Protein AF-0000000067829230 (afdb_homodimer)

pLDDT: mean 95.45, std 6.22, range [45.03, 98.94]

InterPro domains:
  IPR004843 Calcineurin-like, phosphoesterase domain [PF00149] (5-201)
  IPR026575 Cyclic nucleotide phosphodiesterase GpdQ/CpdA-like [cd07402] (7-241)
  IPR029052 Metallo-dependent phosphatase-like [G3DSA:3.60.21.10] (1-266)
  IPR029052 Metallo-dependent phosphatase-like [SSF56300] (5-259)
  IPR050884 Cyclic nucleotide phosphodiesterase class-III [PTHR42988] (4-249)

Nearest PDB structures (foldseek):
  2dxl-assembly1_A  TM=8.902E-01  e=2.683E-22  Klebsiella aerogenes
  3d03-assembly1_A  TM=8.915E-01  e=5.272E-22  Klebsiella aerogenes
  3ib7-assembly1_A  TM=8.923E-01  e=3.574E-21  Mycobacterium tuberculosis
  3zk4-assembly1_B  TM=7.309E-01  e=1.841E-08  Lupinus luteus
  3tgh-assembly1_A  TM=6.877E-01  e=1.313E-08  Plasmodium falciparum 3D7

Secondary structure (DSSP, 8-state):
-PPPEEEEEEB---B--TT--BTTB-HHHHHHHHHHHHHHH-TT-S-EEEES--BSS--HHHHHHHHHHHTTSSS-EEEE--TT--HHHHHHH-TT----TTS-S-EEEEETTEEEEE---B-TT-SSB---HHHHHHHHHHHHH--S-EEEE-SS-SS--S-HHHHHHS--BTTHHHHHHHHGGGGGGEEEEEE-SS-S-EEEEETTEEEEEPPBSS-EE----S-SS-EEEES---EEEEEEE-SSEEEEEEEETT----EEE--/-PPPEEEEEEB---B--TT--BTTB-HHHHHHHHHHHHHHH-TT-S-EEEES--BSS--HHHHHHHHHHHTTSSS-EEEE--TT--HHHHHHHSTT----TTS-S-EEEEETTEEEEE---B-TT-SSB---HHHHHHHHHHHHH--S-EEEE-SS-SS--S-HHHHHHS--BTTHHHHHHHHGGGGGGEEEEEE-SS-S-EEEEETTEEEEEPPBSS-EE----S-SS-EEEES---EEEEEEE-SSEEEEEEEETT----EEE--

Structure (mmCIF, N/CA/C/O backbone):
data_AF-0000000067829230-model_v1
#
loop_
_entity.id
_entity.type
_entity.pdbx_description
1 polymer Phosphodiesterase
#
loop_
_atom_site.group_PDB
_atom_site.id
_atom_site.type_symbol
_atom_site.label_atom_id
_atom_site.label_alt_id
_atom_site.label_comp_id
_atom_site.label_asym_id
_atom_site.label_entity_id
_atom_site.label_seq_id
_atom_site.pdbx_PDB_ins_code
_atom_site.Cartn_x
_atom_site.Cartn_y
_atom_site.Cartn_z
_atom_site.occupancy
_atom_site.B_iso_or_equiv
_atom_site.auth_seq_id
_atom_site.auth_comp_id
_atom_site.auth_asym_id
_atom_site.auth_atom_id
_atom_site.pdbx_PDB_model_num
ATOM 1 N N . MET A 1 1 ? 0.315 -14.258 22.219 1 45.03 1 MET A N 1
ATOM 2 C CA . MET A 1 1 ? 0.15 -13.578 20.938 1 45.03 1 MET A CA 1
ATOM 3 C C . MET A 1 1 ? 0.493 -12.094 21.047 1 45.03 1 MET A C 1
ATOM 5 O O . MET A 1 1 ? 0.098 -11.438 22.016 1 45.03 1 MET A O 1
ATOM 9 N N . GLN A 1 2 ? 1.552 -11.602 20.5 1 63.59 2 GLN A N 1
ATOM 10 C CA . GLN A 1 2 ? 1.971 -10.234 20.766 1 63.59 2 GLN A CA 1
ATOM 11 C C . GLN A 1 2 ? 0.83 -9.25 20.516 1 63.59 2 GLN A C 1
ATOM 13 O O . GLN A 1 2 ? 0.054 -9.422 19.562 1 63.59 2 GLN A O 1
ATOM 18 N N . SER A 1 3 ? 0.556 -8.438 21.375 1 84.19 3 SER A N 1
ATOM 19 C CA . SER A 1 3 ? -0.542 -7.477 21.344 1 84.19 3 SER A CA 1
ATOM 20 C C . SER A 1 3 ? -0.445 -6.574 20.109 1 84.19 3 SER A C 1
ATOM 22 O O . SER A 1 3 ? 0.617 -6.02 19.828 1 84.19 3 SER A O 1
ATOM 24 N N . ILE A 1 4 ? -1.419 -6.621 19.219 1 91.44 4 ILE A N 1
ATOM 25 C CA . ILE A 1 4 ? -1.512 -5.773 18.031 1 91.44 4 ILE A CA 1
ATOM 26 C C . ILE A 1 4 ? -2.111 -4.422 18.422 1 91.44 4 ILE A C 1
ATOM 28 O O . ILE A 1 4 ? -3.117 -4.359 19.125 1 91.44 4 ILE A O 1
ATOM 32 N N . ILE A 1 5 ? -1.363 -3.361 18.141 1 96.94 5 ILE A N 1
ATOM 33 C CA . ILE A 1 5 ? -1.871 -2.01 18.344 1 96.94 5 ILE A CA 1
ATOM 34 C C . ILE A 1 5 ? -2.352 -1.432 17.016 1 96.94 5 ILE A C 1
ATOM 36 O O . ILE A 1 5 ? -1.688 -1.589 15.992 1 96.94 5 ILE A O 1
ATOM 40 N N . LYS A 1 6 ? -3.492 -0.804 17.109 1 97.5 6 LYS A N 1
ATOM 41 C CA . LYS A 1 6 ? -4.125 -0.235 15.922 1 97.5 6 LYS A CA 1
ATOM 42 C C . LYS A 1 6 ? -4.09 1.29 15.953 1 97.5 6 LYS A C 1
ATOM 44 O O . LYS A 1 6 ? -4.32 1.897 17 1 97.5 6 LYS A O 1
ATOM 49 N N . PHE A 1 7 ? -3.816 1.964 14.773 1 98.75 7 PHE A N 1
ATOM 50 C CA . PHE A 1 7 ? -4.086 3.391 14.648 1 98.75 7 PHE A CA 1
ATOM 51 C C . PHE A 1 7 ? -4.582 3.725 13.242 1 98.75 7 PHE A C 1
ATOM 53 O O . PHE A 1 7 ? -4.508 2.889 12.344 1 98.75 7 PHE A O 1
ATOM 60 N N . ILE A 1 8 ? -5.195 4.93 13.086 1 98.81 8 ILE A N 1
ATOM 61 C CA . ILE A 1 8 ? -5.805 5.371 11.836 1 98.81 8 ILE A CA 1
ATOM 62 C C . ILE A 1 8 ? -4.934 6.441 11.18 1 98.81 8 ILE A C 1
ATOM 64 O O . ILE A 1 8 ? -4.434 7.34 11.867 1 98.81 8 ILE A O 1
ATOM 68 N N . HIS A 1 9 ? -4.703 6.32 9.914 1 98.88 9 HIS A N 1
ATOM 69 C CA . HIS A 1 9 ? -3.963 7.312 9.141 1 98.88 9 HIS A CA 1
ATOM 70 C C . HIS A 1 9 ? -4.84 7.926 8.055 1 98.88 9 HIS A C 1
ATOM 72 O O . HIS A 1 9 ? -5.289 7.23 7.141 1 98.88 9 HIS A O 1
ATOM 78 N N . ILE A 1 10 ? -5.09 9.195 8.18 1 98.69 10 ILE A N 1
ATOM 79 C CA . ILE A 1 10 ? -5.84 10.008 7.234 1 98.69 10 ILE A CA 1
ATOM 80 C C . ILE A 1 10 ? -4.918 11.047 6.602 1 98.69 10 ILE A C 1
ATOM 82 O O . ILE A 1 10 ? -3.963 11.508 7.234 1 98.69 10 ILE A O 1
ATOM 86 N N . SER A 1 11 ? -5.199 11.359 5.363 1 98.62 11 SER A N 1
ATOM 87 C CA . SER A 1 11 ? -4.387 12.391 4.734 1 98.62 11 SER A CA 1
ATOM 88 C C . SER A 1 11 ? -5.207 13.211 3.738 1 98.62 11 SER A C 1
ATOM 90 O O . SER A 1 11 ? -6.215 12.727 3.213 1 98.62 11 SER A O 1
ATOM 92 N N . ASP A 1 12 ? -4.812 14.469 3.496 1 97.88 12 ASP A N 1
ATOM 93 C CA . ASP A 1 12 ? -5.27 15.328 2.406 1 97.88 12 ASP A CA 1
ATOM 94 C C . ASP A 1 12 ? -6.793 15.438 2.393 1 97.88 12 ASP A C 1
ATOM 96 O O . ASP A 1 12 ? -7.43 15.156 1.376 1 97.88 12 ASP A O 1
ATOM 100 N N . THR A 1 13 ? -7.301 15.898 3.525 1 98.44 13 THR A N 1
ATOM 101 C CA . THR A 1 13 ? -8.742 16.031 3.668 1 98.44 13 THR A CA 1
ATOM 102 C C . THR A 1 13 ? -9.258 17.234 2.877 1 98.44 13 THR A C 1
ATOM 104 O O . THR A 1 13 ? -10.438 17.281 2.518 1 98.44 13 THR A O 1
ATOM 107 N N . HIS A 1 14 ? -8.492 18.281 2.744 1 97.94 14 HIS A N 1
ATOM 108 C CA . HIS A 1 14 ? -8.805 19.469 1.956 1 97.94 14 HIS A CA 1
ATOM 109 C C . HIS A 1 14 ? -10.141 20.062 2.381 1 97.94 14 HIS A C 1
ATOM 111 O O . HIS A 1 14 ? -10.953 20.438 1.535 1 97.94 14 HIS A O 1
ATOM 117 N N . ILE A 1 15 ? -10.32 20.062 3.654 1 98.31 15 ILE A N 1
ATOM 118 C CA . ILE A 1 15 ? -11.523 20.719 4.18 1 98.31 15 ILE A CA 1
ATOM 119 C C . ILE A 1 15 ? -11.625 22.141 3.625 1 98.31 15 ILE A C 1
ATOM 121 O O . ILE A 1 15 ? -10.648 22.891 3.654 1 98.31 15 ILE A O 1
ATOM 125 N N . SER A 1 16 ? -12.773 22.453 3.113 1 96.94 16 SER A N 1
ATOM 126 C CA . SER A 1 16 ? -13.008 23.781 2.564 1 96.94 16 SER A CA 1
ATOM 127 C C . SER A 1 16 ? -13.938 24.594 3.459 1 96.94 16 SER A C 1
ATOM 129 O O . SER A 1 16 ? -14.57 24.047 4.367 1 96.94 16 SER A O 1
ATOM 131 N N . ALA A 1 17 ? -13.984 25.875 3.189 1 94.69 17 ALA A N 1
ATOM 132 C CA . ALA A 1 17 ? -14.922 26.734 3.912 1 94.69 17 ALA A CA 1
ATOM 133 C C . ALA A 1 17 ? -16.359 26.266 3.711 1 94.69 17 ALA A C 1
ATOM 135 O O . ALA A 1 17 ? -16.672 25.594 2.719 1 94.69 17 ALA A O 1
ATOM 136 N N . GLN A 1 18 ? -17.188 26.562 4.688 1 93.5 18 GLN A N 1
ATOM 137 C CA . GLN A 1 18 ? -18.578 26.156 4.602 1 93.5 18 GLN A CA 1
ATOM 138 C C . GLN A 1 18 ? -19.203 26.625 3.291 1 93.5 18 GLN A C 1
ATOM 140 O O . GLN A 1 18 ? -19.078 27.797 2.914 1 93.5 18 GLN A O 1
ATOM 145 N N . GLY A 1 19 ? -19.781 25.734 2.6 1 91.44 19 GLY A N 1
ATOM 146 C CA . GLY A 1 19 ? -20.484 26.062 1.368 1 91.44 19 GLY A CA 1
ATOM 147 C C . GLY A 1 19 ? -19.594 26 0.142 1 91.44 19 GLY A C 1
ATOM 148 O O . GLY A 1 19 ? -20.078 26.109 -0.987 1 91.44 19 GLY A O 1
ATOM 149 N N . CYS A 1 20 ? -18.312 25.859 0.303 1 94.5 20 CYS A N 1
ATOM 150 C CA . CYS A 1 20 ? -17.375 25.812 -0.818 1 94.5 20 CYS A CA 1
ATOM 151 C C . CYS A 1 20 ? -17.078 24.375 -1.229 1 94.5 20 CYS A C 1
ATOM 153 O O . CYS A 1 20 ? -16.75 23.547 -0.385 1 94.5 20 CYS A O 1
ATOM 155 N N . LEU A 1 21 ? -17.172 24.109 -2.496 1 96 21 LEU A N 1
ATOM 156 C CA . LEU A 1 21 ? -16.906 22.781 -3.043 1 96 21 LEU A CA 1
ATOM 157 C C . LEU A 1 21 ? -15.508 22.703 -3.623 1 96 21 LEU A C 1
ATOM 159 O O . LEU A 1 21 ? -14.93 23.734 -4.004 1 96 21 LEU A O 1
ATOM 163 N N . VAL A 1 22 ? -14.945 21.609 -3.6 1 95.25 22 VAL A N 1
ATOM 164 C CA . VAL A 1 22 ? -13.695 21.281 -4.277 1 95.25 22 VAL A CA 1
ATOM 165 C C . VAL A 1 22 ? -13.945 20.203 -5.336 1 95.25 22 VAL A C 1
ATOM 167 O O . VAL A 1 22 ? -14.367 19.094 -5.012 1 95.25 22 VAL A O 1
ATOM 170 N N . TYR A 1 23 ? -13.727 20.5 -6.559 1 94.5 23 TYR A N 1
ATOM 171 C CA . TYR A 1 23 ? -14.039 19.625 -7.688 1 94.5 23 TYR A CA 1
ATOM 172 C C . TYR A 1 23 ? -15.469 19.109 -7.59 1 94.5 23 TYR A C 1
ATOM 174 O O . TYR A 1 23 ? -15.711 17.906 -7.711 1 94.5 23 TYR A O 1
ATOM 182 N N . ASP A 1 24 ? -16.328 19.906 -7.227 1 93.44 24 ASP A N 1
ATOM 183 C CA . ASP A 1 24 ? -17.766 19.656 -7.176 1 93.44 24 ASP A CA 1
ATOM 184 C C . ASP A 1 24 ? -18.109 18.672 -6.051 1 93.44 24 ASP A C 1
ATOM 186 O O . ASP A 1 24 ? -19.125 17.969 -6.125 1 93.44 24 ASP A O 1
ATOM 190 N N . ASN A 1 25 ? -17.203 18.578 -5.098 1 94.25 25 ASN A N 1
ATOM 191 C CA . ASN A 1 25 ? -17.438 17.781 -3.9 1 94.25 25 ASN A CA 1
ATOM 192 C C . ASN A 1 25 ? -17.344 18.625 -2.633 1 94.25 25 ASN A C 1
ATOM 194 O O . ASN A 1 25 ? -16.766 19.719 -2.645 1 94.25 25 ASN A O 1
ATOM 198 N N . ASN A 1 26 ? -18.031 18.094 -1.656 1 96.81 26 ASN A N 1
ATOM 199 C CA . ASN A 1 26 ? -17.938 18.719 -0.34 1 96.81 26 ASN A CA 1
ATOM 200 C C . ASN A 1 26 ? -16.984 17.953 0.577 1 96.81 26 ASN A C 1
ATOM 202 O O . ASN A 1 26 ? -17.375 16.938 1.16 1 96.81 26 ASN A O 1
ATOM 206 N N . PRO A 1 27 ? -15.789 18.422 0.74 1 97.56 27 PRO A N 1
ATOM 207 C CA . PRO A 1 27 ? -14.812 17.672 1.53 1 97.56 27 PRO A CA 1
ATOM 208 C C . PRO A 1 27 ? -15.234 17.5 2.986 1 97.56 27 PRO A C 1
ATOM 210 O O . PRO A 1 27 ? -14.812 16.547 3.645 1 97.56 27 PRO A O 1
ATOM 213 N N . ARG A 1 28 ? -16.094 18.406 3.508 1 97.81 28 ARG A N 1
ATOM 214 C CA . ARG A 1 28 ? -16.578 18.297 4.875 1 97.81 28 ARG A CA 1
ATOM 215 C C . ARG A 1 28 ? -17.438 17.047 5.039 1 97.81 28 ARG A C 1
ATOM 217 O O . ARG A 1 28 ? -17.281 16.297 6.004 1 97.81 28 ARG A O 1
ATOM 224 N N . VAL A 1 29 ? -18.297 16.875 4.102 1 97.44 29 VAL A N 1
ATOM 225 C CA . VAL A 1 29 ? -19.188 15.719 4.129 1 97.44 29 VAL A CA 1
ATOM 226 C C . VAL A 1 29 ? -18.375 14.438 3.947 1 97.44 29 VAL A C 1
ATOM 228 O O . VAL A 1 29 ? -18.641 13.43 4.609 1 97.44 29 VAL A O 1
ATOM 231 N N . LYS A 1 30 ? -17.406 14.516 3.115 1 97.56 30 LYS A N 1
ATOM 232 C CA . LYS A 1 30 ? -16.562 13.352 2.852 1 97.56 30 LYS A CA 1
ATOM 233 C C . LYS A 1 30 ? -15.773 12.953 4.094 1 97.56 30 LYS A C 1
ATOM 235 O O . LYS A 1 30 ? -15.695 11.773 4.441 1 97.56 30 LYS A O 1
ATOM 240 N N . LEU A 1 31 ? -15.18 13.914 4.73 1 98.12 31 LEU A N 1
ATOM 241 C CA . LEU A 1 31 ? -14.461 13.633 5.969 1 98.12 31 LEU A CA 1
ATOM 242 C C . LEU A 1 31 ? -15.406 13.055 7.02 1 98.12 31 LEU A C 1
ATOM 244 O O . LEU A 1 31 ? -15.07 12.078 7.695 1 98.12 31 LEU A O 1
ATOM 248 N N . GLN A 1 32 ? -16.562 13.664 7.156 1 97.81 32 GLN A N 1
ATOM 249 C CA . GLN A 1 32 ? -17.531 13.188 8.133 1 97.81 32 GLN A CA 1
ATOM 250 C C . GLN A 1 32 ? -17.906 11.734 7.875 1 97.81 32 GLN A C 1
ATOM 252 O O . GLN A 1 32 ? -18.047 10.945 8.812 1 97.81 32 GLN A O 1
ATOM 257 N N . THR A 1 33 ? -18.078 11.398 6.641 1 97.25 33 THR A N 1
ATOM 258 C CA . THR A 1 33 ? -18.391 10.023 6.27 1 97.25 33 THR A CA 1
ATOM 259 C C . THR A 1 33 ? -17.281 9.07 6.719 1 97.25 33 THR A C 1
ATOM 261 O O . THR A 1 33 ? -17.562 8 7.27 1 97.25 33 THR A O 1
ATOM 264 N N . CYS A 1 34 ? -16.047 9.43 6.492 1 97.75 34 CYS A N 1
ATOM 265 C CA . CYS A 1 34 ? -14.906 8.625 6.926 1 97.75 34 CYS A CA 1
ATOM 266 C C . CYS A 1 34 ? -14.891 8.477 8.445 1 97.75 34 CYS A C 1
ATOM 268 O O . CYS A 1 34 ? -14.688 7.383 8.961 1 97.75 34 CYS A O 1
ATOM 270 N N . ILE A 1 35 ? -15.164 9.586 9.102 1 98.5 35 ILE A N 1
ATOM 271 C CA . ILE A 1 35 ? -15.125 9.586 10.555 1 98.5 35 ILE A CA 1
ATOM 272 C C . ILE A 1 35 ? -16.266 8.727 11.109 1 98.5 35 ILE A C 1
ATOM 274 O O . ILE A 1 35 ? -16.078 8.008 12.094 1 98.5 35 ILE A O 1
ATOM 278 N N . ASP A 1 36 ? -17.438 8.805 10.5 1 98 36 ASP A N 1
ATOM 279 C CA . ASP A 1 36 ? -18.547 7.957 10.922 1 98 36 ASP A CA 1
ATOM 280 C C . ASP A 1 36 ? -18.188 6.477 10.805 1 98 36 ASP A C 1
ATOM 282 O O . ASP A 1 36 ? -18.531 5.676 11.672 1 98 36 ASP A O 1
ATOM 286 N N . GLU A 1 37 ? -17.531 6.156 9.766 1 96.81 37 GLU A N 1
ATOM 287 C CA . GLU A 1 37 ? -17.078 4.781 9.586 1 96.81 37 GLU A CA 1
ATOM 288 C C . GLU A 1 37 ? -16.047 4.395 10.641 1 96.81 37 GLU A C 1
ATOM 290 O O . GLU A 1 37 ? -16.078 3.287 11.18 1 96.81 37 GLU A O 1
ATOM 295 N N . ILE A 1 38 ? -15.094 5.234 10.914 1 97.75 38 ILE A N 1
ATOM 296 C CA . ILE A 1 38 ? -14.07 4.992 11.93 1 97.75 38 ILE A CA 1
ATOM 297 C C . ILE A 1 38 ? -14.734 4.801 13.297 1 97.75 38 ILE A C 1
ATOM 299 O O . ILE A 1 38 ? -14.352 3.906 14.055 1 97.75 38 ILE A O 1
ATOM 303 N N . LYS A 1 39 ? -15.758 5.605 13.586 1 97.38 39 LYS A N 1
ATOM 304 C CA . LYS A 1 39 ? -16.5 5.473 14.836 1 97.38 39 LYS A CA 1
ATOM 305 C C . LYS A 1 39 ? -17.188 4.109 14.922 1 97.38 39 LYS A C 1
ATOM 307 O O . LYS A 1 39 ? -17.25 3.512 16 1 97.38 39 LYS A O 1
ATOM 312 N N . ARG A 1 40 ? -17.656 3.695 13.883 1 95.44 40 ARG A N 1
ATOM 313 C CA . ARG A 1 40 ? -18.375 2.432 13.852 1 95.44 40 ARG A CA 1
ATOM 314 C C . ARG A 1 40 ? -17.438 1.249 14.016 1 95.44 40 ARG A C 1
ATOM 316 O O . ARG A 1 40 ? -17.734 0.3 14.742 1 95.44 40 ARG A O 1
ATOM 323 N N . ASP A 1 41 ? -16.281 1.34 13.438 1 94.81 41 ASP A N 1
ATOM 324 C CA . ASP A 1 41 ? -15.539 0.104 13.219 1 94.81 41 ASP A CA 1
ATOM 325 C C . ASP A 1 41 ? -14.203 0.133 13.961 1 94.81 41 ASP A C 1
ATOM 327 O O . ASP A 1 41 ? -13.562 -0.905 14.141 1 94.81 41 ASP A O 1
ATOM 331 N N . HIS A 1 42 ? -13.719 1.329 14.398 1 96.81 42 HIS A N 1
ATOM 332 C CA . HIS A 1 42 ? -12.312 1.411 14.789 1 96.81 42 HIS A CA 1
ATOM 333 C C . HIS A 1 42 ? -12.148 2.227 16.062 1 96.81 42 HIS A C 1
ATOM 335 O O . HIS A 1 42 ? -11.18 2.98 16.203 1 96.81 42 HIS A O 1
ATOM 341 N N . LEU A 1 43 ? -13.031 2.135 16.953 1 96.62 43 LEU A N 1
ATOM 342 C CA . LEU A 1 43 ? -12.969 2.893 18.203 1 96.62 43 LEU A CA 1
ATOM 343 C C . LEU A 1 43 ? -11.812 2.404 19.078 1 96.62 43 LEU A C 1
ATOM 345 O O . LEU A 1 43 ? -11.422 3.082 20.031 1 96.62 43 LEU A O 1
ATOM 349 N N . ASP A 1 44 ? -11.289 1.272 18.766 1 95.88 44 ASP A N 1
ATOM 350 C CA . ASP A 1 44 ? -10.203 0.679 19.547 1 95.88 44 ASP A CA 1
ATOM 351 C C . ASP A 1 44 ? -8.844 1.193 19.078 1 95.88 44 ASP A C 1
ATOM 353 O O . ASP A 1 44 ? -7.805 0.78 19.594 1 95.88 44 ASP A O 1
ATOM 357 N N . ALA A 1 45 ? -8.828 2.115 18.109 1 97.88 45 ALA A N 1
ATOM 358 C CA . ALA A 1 45 ? -7.559 2.67 17.641 1 97.88 45 ALA A CA 1
ATOM 359 C C . ALA A 1 45 ? -6.871 3.469 18.75 1 97.88 45 ALA A C 1
ATOM 361 O O . ALA A 1 45 ? -7.527 4.188 19.5 1 97.88 45 ALA A O 1
ATOM 362 N N . ALA A 1 46 ? -5.559 3.332 18.828 1 98.5 46 ALA A N 1
ATOM 363 C CA . ALA A 1 46 ? -4.77 4.02 19.844 1 98.5 46 ALA A CA 1
ATOM 364 C C . ALA A 1 46 ? -4.738 5.523 19.594 1 98.5 46 ALA A C 1
ATOM 366 O O . ALA A 1 46 ? -4.699 6.316 20.547 1 98.5 46 ALA A O 1
ATOM 367 N N . PHE A 1 47 ? -4.688 5.922 18.359 1 98.75 47 PHE A N 1
ATOM 368 C CA . PHE A 1 47 ? -4.715 7.324 17.953 1 98.75 47 PHE A CA 1
ATOM 369 C C . PHE A 1 47 ? -5.047 7.453 16.469 1 98.75 47 PHE A C 1
ATOM 371 O O . PHE A 1 47 ? -5.125 6.453 15.758 1 98.75 47 PHE A O 1
ATOM 378 N N . LEU A 1 48 ? -5.359 8.617 16.031 1 98.75 48 LEU A N 1
ATOM 379 C CA . LEU A 1 48 ? -5.566 8.992 14.633 1 98.75 48 LEU A CA 1
ATOM 380 C C . LEU A 1 48 ? -4.57 10.07 14.203 1 98.75 48 LEU A C 1
ATOM 382 O O . LEU A 1 48 ? -4.297 11 14.969 1 98.75 48 LEU A O 1
ATOM 386 N N . ILE A 1 49 ? -3.977 9.945 13.07 1 98.81 49 ILE A N 1
ATOM 387 C CA . ILE A 1 49 ? -3.018 10.938 12.594 1 98.81 49 ILE A CA 1
ATOM 388 C C . ILE A 1 49 ? -3.412 11.414 11.195 1 98.81 49 ILE A C 1
ATOM 390 O O . ILE A 1 49 ? -3.838 10.609 10.359 1 98.81 49 ILE A O 1
ATOM 394 N N . LEU A 1 50 ? -3.34 12.672 10.914 1 98.75 50 LEU A N 1
ATOM 395 C CA . LEU A 1 50 ? -3.562 13.312 9.617 1 98.75 50 LEU A CA 1
ATOM 396 C C . LEU A 1 50 ? -2.252 13.828 9.039 1 98.75 50 LEU A C 1
ATOM 398 O O . LEU A 1 50 ? -1.563 14.633 9.664 1 98.75 50 LEU A O 1
ATOM 402 N N . THR A 1 51 ? -1.931 13.43 7.805 1 98.56 51 THR A N 1
ATOM 403 C CA . THR A 1 51 ? -0.608 13.781 7.301 1 98.56 51 THR A CA 1
ATOM 404 C C . THR A 1 51 ? -0.696 14.93 6.305 1 98.56 51 THR A C 1
ATOM 406 O O . THR A 1 51 ? -0.127 14.859 5.211 1 98.56 51 THR A O 1
ATOM 409 N N . GLY A 1 52 ? -1.381 15.984 6.656 1 97.88 52 GLY A N 1
ATOM 410 C CA . GLY A 1 52 ? -1.23 17.281 6.02 1 97.88 52 GLY A CA 1
ATOM 411 C C . GLY A 1 52 ? -2.24 17.516 4.914 1 97.88 52 GLY A C 1
ATOM 412 O O . GLY A 1 52 ? -3.004 16.625 4.555 1 97.88 52 GLY A O 1
ATOM 413 N N . ASP A 1 53 ? -2.297 18.844 4.457 1 97.38 53 ASP A N 1
ATOM 414 C CA . ASP A 1 53 ? -3.328 19.344 3.557 1 97.38 53 ASP A CA 1
ATOM 415 C C . ASP A 1 53 ? -4.723 19.062 4.109 1 97.38 53 ASP A C 1
ATOM 417 O O . ASP A 1 53 ? -5.582 18.547 3.396 1 97.38 53 ASP A O 1
ATOM 421 N N . VAL A 1 54 ? -4.777 19.328 5.414 1 98 54 VAL A N 1
ATOM 422 C CA . VAL A 1 54 ? -6.039 19.188 6.125 1 98 54 VAL A CA 1
ATOM 423 C C . VAL A 1 54 ? -7.066 20.172 5.578 1 98 54 VAL A C 1
ATOM 425 O O . VAL A 1 54 ? -8.234 19.828 5.383 1 98 54 VAL A O 1
ATOM 428 N N . THR A 1 55 ? -6.562 21.328 5.273 1 97.81 55 THR A N 1
ATOM 429 C CA . THR A 1 55 ? -7.398 22.391 4.73 1 97.81 55 THR A CA 1
ATOM 430 C C . THR A 1 55 ? -7.137 22.594 3.24 1 97.81 55 THR A C 1
ATOM 432 O O . THR A 1 55 ? -6.043 22.281 2.754 1 97.81 55 THR A O 1
ATOM 435 N N . ASN A 1 56 ? -8.172 23.078 2.58 1 96.5 56 ASN A N 1
ATOM 436 C CA . ASN A 1 56 ? -8 23.422 1.172 1 96.5 56 ASN A CA 1
ATOM 437 C C . ASN A 1 56 ? -7.52 24.859 0.999 1 96.5 56 ASN A C 1
ATOM 439 O O . ASN A 1 56 ? -6.691 25.141 0.132 1 96.5 56 ASN A O 1
ATOM 443 N N . ASP A 1 57 ? -7.996 25.734 1.879 1 92.19 57 ASP A N 1
ATOM 444 C CA . ASP A 1 57 ? -7.723 27.156 1.688 1 92.19 57 ASP A CA 1
ATOM 445 C C . ASP A 1 57 ? -6.98 27.734 2.887 1 92.19 57 ASP A C 1
ATOM 447 O O . ASP A 1 57 ? -6.793 28.953 2.977 1 92.19 57 ASP A O 1
ATOM 451 N N . GLY A 1 58 ? -6.691 26.969 3.879 1 94.62 58 GLY A N 1
ATOM 452 C CA . GLY A 1 58 ? -5.867 27.375 5.008 1 94.62 58 GLY A CA 1
ATOM 453 C C . GLY A 1 58 ? -6.633 28.156 6.055 1 94.62 58 GLY A C 1
ATOM 454 O O . GLY A 1 58 ? -6.043 28.656 7.016 1 94.62 58 GLY A O 1
ATOM 455 N N . SER A 1 59 ? -7.938 28.203 5.996 1 94.56 59 SER A N 1
ATOM 456 C CA . SER A 1 59 ? -8.695 29.078 6.887 1 94.56 59 SER A CA 1
ATOM 457 C C . SER A 1 59 ? -8.789 28.484 8.289 1 94.56 59 SER A C 1
ATOM 459 O O . SER A 1 59 ? -8.766 27.266 8.461 1 94.56 59 SER A O 1
ATOM 461 N N . MET A 1 60 ? -8.93 29.375 9.242 1 95.75 60 MET A N 1
ATOM 462 C CA . MET A 1 60 ? -9.094 28.969 10.633 1 95.75 60 MET A CA 1
ATOM 463 C C . MET A 1 60 ? -10.375 28.172 10.82 1 95.75 60 MET A C 1
ATOM 465 O O . MET A 1 60 ? -10.414 27.219 11.609 1 95.75 60 MET A O 1
ATOM 469 N N . GLU A 1 61 ? -11.391 28.547 10.117 1 96.88 61 GLU A N 1
ATOM 470 C CA . GLU A 1 61 ? -12.672 27.859 10.227 1 96.88 61 GLU A CA 1
ATOM 471 C C . GLU A 1 61 ? -12.539 26.375 9.883 1 96.88 61 GLU A C 1
ATOM 473 O O . GLU A 1 61 ? -13.219 25.531 10.469 1 96.88 61 GLU A O 1
ATOM 478 N N . CYS A 1 62 ? -11.68 26.062 8.961 1 97.75 62 CYS A N 1
ATOM 479 C CA . CYS A 1 62 ? -11.477 24.672 8.555 1 97.75 62 CYS A CA 1
ATOM 480 C C . CYS A 1 62 ? -10.859 23.859 9.688 1 97.75 62 CYS A C 1
ATOM 482 O O . CYS A 1 62 ? -11.258 22.719 9.93 1 97.75 62 CYS A O 1
ATOM 484 N N . PHE A 1 63 ? -9.938 24.438 10.422 1 97.88 63 PHE A N 1
ATOM 485 C CA . PHE A 1 63 ? -9.344 23.766 11.57 1 97.88 63 PHE A CA 1
ATOM 486 C C . PHE A 1 63 ? -10.359 23.594 12.695 1 97.88 63 PHE A C 1
ATOM 488 O O . PHE A 1 63 ? -10.375 22.578 13.383 1 97.88 63 PHE A O 1
ATOM 495 N N . SER A 1 64 ? -11.195 24.641 12.883 1 97.38 64 SER A N 1
ATOM 496 C CA . SER A 1 64 ? -12.25 24.547 13.883 1 97.38 64 SER A CA 1
ATOM 497 C C . SER A 1 64 ? -13.219 23.406 13.555 1 97.38 64 SER A C 1
ATOM 499 O O . SER A 1 64 ? -13.617 22.656 14.445 1 97.38 64 SER A O 1
ATOM 501 N N . PHE A 1 65 ? -13.578 23.328 12.32 1 97.69 65 PHE A N 1
ATOM 502 C CA . PHE A 1 65 ? -14.438 22.25 11.891 1 97.69 65 PHE A CA 1
ATOM 503 C C . PHE A 1 65 ? -13.773 20.891 12.133 1 97.69 65 PHE A C 1
ATOM 505 O O . PHE A 1 65 ? -14.414 19.953 12.594 1 97.69 65 PHE A O 1
ATOM 512 N N . LEU A 1 66 ? -12.477 20.797 11.789 1 97.88 66 LEU A N 1
ATOM 513 C CA . LEU A 1 66 ? -11.727 19.562 12.023 1 97.88 66 LEU A CA 1
ATOM 514 C C . LEU A 1 66 ? -11.812 19.156 13.492 1 97.88 66 LEU A C 1
ATOM 516 O O . LEU A 1 66 ? -12.094 18 13.797 1 97.88 66 LEU A O 1
ATOM 520 N N . GLN A 1 67 ? -11.555 20.078 14.383 1 97.12 67 GLN A N 1
ATOM 521 C CA . GLN A 1 67 ? -11.625 19.797 15.812 1 97.12 67 GLN A CA 1
ATOM 522 C C . GLN A 1 67 ? -13 19.266 16.203 1 97.12 67 GLN A C 1
ATOM 524 O O . GLN A 1 67 ? -13.102 18.312 16.984 1 97.12 67 GLN A O 1
ATOM 529 N N . GLU A 1 68 ? -13.984 19.922 15.664 1 97.12 68 GLU A N 1
ATOM 530 C CA . GLU A 1 68 ? -15.352 19.5 15.961 1 97.12 68 GLU A CA 1
ATOM 531 C C . GLU A 1 68 ? -15.594 18.062 15.531 1 97.12 68 GLU A C 1
ATOM 533 O O . GLU A 1 68 ? -16.109 17.25 16.312 1 97.12 68 GLU A O 1
ATOM 538 N N . VAL A 1 69 ? -15.219 17.734 14.359 1 97.44 69 VAL A N 1
ATOM 539 C CA . VAL A 1 69 ? -15.461 16.422 13.773 1 97.44 69 VAL A CA 1
ATOM 540 C C . VAL A 1 69 ? -14.664 15.359 14.539 1 97.44 69 VAL A C 1
ATOM 542 O O . VAL A 1 69 ? -15.188 14.289 14.859 1 97.44 69 VAL A O 1
ATOM 545 N N . LEU A 1 70 ? -13.406 15.648 14.883 1 97.44 70 LEU A N 1
ATOM 546 C CA . LEU A 1 70 ? -12.531 14.664 15.508 1 97.44 70 LEU A CA 1
ATOM 547 C C . LEU A 1 70 ? -12.844 14.516 17 1 97.44 70 LEU A C 1
ATOM 549 O O . LEU A 1 70 ? -12.438 13.539 17.625 1 97.44 70 LEU A O 1
ATOM 553 N N . SER A 1 71 ? -13.492 15.523 17.594 1 96.44 71 SER A N 1
ATOM 554 C CA . SER A 1 71 ? -13.891 15.445 19 1 96.44 71 SER A CA 1
ATOM 555 C C . SER A 1 71 ? -14.859 14.289 19.234 1 96.44 71 SER A C 1
ATOM 557 O O . SER A 1 71 ? -15.07 13.875 20.375 1 96.44 71 SER A O 1
ATOM 559 N N . GLU A 1 72 ? -15.422 13.797 18.156 1 95.94 72 GLU A N 1
ATOM 560 C CA . GLU A 1 72 ? -16.344 12.664 18.234 1 95.94 72 GLU A CA 1
ATOM 561 C C . GLU A 1 72 ? -15.609 11.359 18.516 1 95.94 72 GLU A C 1
ATOM 563 O O . GLU A 1 72 ? -16.234 10.352 18.844 1 95.94 72 GLU A O 1
ATOM 568 N N . LEU A 1 73 ? -14.344 11.359 18.344 1 97.81 73 LEU A N 1
ATOM 569 C CA . LEU A 1 73 ? -13.531 10.156 18.516 1 97.81 73 LEU A CA 1
ATOM 570 C C . LEU A 1 73 ? -12.93 10.102 19.922 1 97.81 73 LEU A C 1
ATOM 572 O O . LEU A 1 73 ? -12.523 11.125 20.469 1 97.81 73 LEU A O 1
ATOM 576 N N . PRO A 1 74 ? -12.891 8.914 20.5 1 97.62 74 PRO A N 1
ATOM 577 C CA . PRO A 1 74 ? -12.328 8.789 21.859 1 97.62 74 PRO A CA 1
ATOM 578 C C . PRO A 1 74 ? -10.805 8.82 21.859 1 97.62 74 PRO A C 1
ATOM 580 O O . PRO A 1 74 ? -10.195 9.086 22.906 1 97.62 74 PRO A O 1
ATOM 583 N N . MET A 1 75 ? -10.188 8.461 20.797 1 97.88 75 MET A N 1
ATOM 584 C CA . MET A 1 75 ? -8.727 8.398 20.781 1 97.88 75 MET A CA 1
ATOM 585 C C . MET A 1 75 ? -8.125 9.758 20.438 1 97.88 75 MET A C 1
ATOM 587 O O . MET A 1 75 ? -8.75 10.562 19.75 1 97.88 75 MET A O 1
ATOM 591 N N . PRO A 1 76 ? -6.918 9.992 20.953 1 98.19 76 PRO A N 1
ATOM 592 C CA . PRO A 1 76 ? -6.25 11.234 20.562 1 98.19 76 PRO A CA 1
ATOM 593 C C . PRO A 1 76 ? -5.957 11.305 19.062 1 98.19 76 PRO A C 1
ATOM 595 O O . PRO A 1 76 ? -5.91 10.266 18.391 1 98.19 76 PRO A O 1
ATOM 598 N N . TRP A 1 77 ? -5.84 12.516 18.594 1 98.31 77 TRP A N 1
ATOM 599 C CA . TRP A 1 77 ? -5.496 12.734 17.203 1 98.31 77 TRP A CA 1
ATOM 600 C C . TRP A 1 77 ? -4.375 13.758 17.062 1 98.31 77 TRP A C 1
ATOM 602 O O . TRP A 1 77 ? -4.18 14.594 17.953 1 98.31 77 TRP A O 1
ATOM 612 N N . TYR A 1 78 ? -3.6 13.641 15.961 1 98.31 78 TYR A N 1
ATOM 613 C CA . TYR A 1 78 ? -2.469 14.508 15.656 1 98.31 78 TYR A CA 1
ATOM 614 C C . TYR A 1 78 ? -2.465 14.898 14.18 1 98.31 78 TYR A C 1
ATOM 616 O O . TYR A 1 78 ? -2.943 14.141 13.336 1 98.31 78 TYR A O 1
ATOM 624 N N . LEU A 1 79 ? -2.012 16.062 13.852 1 97.88 79 LEU A N 1
ATOM 625 C CA . LEU A 1 79 ? -1.956 16.438 12.445 1 97.88 79 LEU A CA 1
ATOM 626 C C . LEU A 1 79 ? -0.565 16.938 12.07 1 97.88 79 LEU A C 1
ATOM 628 O O . LEU A 1 79 ? 0.14 17.516 12.906 1 97.88 79 LEU A O 1
ATOM 632 N N . VAL A 1 80 ? -0.16 16.641 10.945 1 98.5 80 VAL A N 1
ATOM 633 C CA . VAL A 1 80 ? 1.002 17.141 10.211 1 98.5 80 VAL A CA 1
ATOM 634 C C . VAL A 1 80 ? 0.588 18.297 9.312 1 98.5 80 VAL A C 1
ATOM 636 O O . VAL A 1 80 ? -0.511 18.297 8.75 1 98.5 80 VAL A O 1
ATOM 639 N N . MET A 1 81 ? 1.452 19.328 9.203 1 98.19 81 MET A N 1
ATOM 640 C CA . MET A 1 81 ? 1.158 20.438 8.297 1 98.19 81 MET A CA 1
ATOM 641 C C . MET A 1 81 ? 1.395 20.016 6.844 1 98.19 81 MET A C 1
ATOM 643 O O . MET A 1 81 ? 2.379 19.344 6.539 1 98.19 81 MET A O 1
ATOM 647 N N . GLY A 1 82 ? 0.506 20.344 5.965 1 97.56 82 GLY A N 1
ATOM 648 C CA . GLY A 1 82 ? 0.714 20.281 4.527 1 97.56 82 GLY A CA 1
ATOM 649 C C . GLY A 1 82 ? 0.783 21.641 3.867 1 97.56 82 GLY A C 1
ATOM 650 O O . GLY A 1 82 ? 0.601 22.656 4.527 1 97.56 82 GLY A O 1
ATOM 651 N N . ASN A 1 83 ? 1.048 21.734 2.588 1 95.56 83 ASN A N 1
ATOM 652 C CA . ASN A 1 83 ? 1.323 23 1.917 1 95.56 83 ASN A CA 1
ATOM 653 C C . ASN A 1 83 ? 0.065 23.844 1.796 1 95.56 83 ASN A C 1
ATOM 655 O O . ASN A 1 83 ? 0.151 25.062 1.585 1 95.56 83 ASN A O 1
ATOM 659 N N . HIS A 1 84 ? -1.126 23.312 1.991 1 96.25 84 HIS A N 1
ATOM 660 C CA . HIS A 1 84 ? -2.359 24.078 1.972 1 96.25 84 HIS A CA 1
ATOM 661 C C . HIS A 1 84 ? -2.686 24.641 3.357 1 96.25 84 HIS A C 1
ATOM 663 O O . HIS A 1 84 ? -3.561 25.484 3.5 1 96.25 84 HIS A O 1
ATOM 669 N N . ASP A 1 85 ? -2.02 24.172 4.297 1 97.69 85 ASP A N 1
ATOM 670 C CA . ASP A 1 85 ? -2.305 24.531 5.68 1 97.69 85 ASP A CA 1
ATOM 671 C C . ASP A 1 85 ? -1.507 25.766 6.09 1 97.69 85 ASP A C 1
ATOM 673 O O . ASP A 1 85 ? -0.334 25.906 5.738 1 97.69 85 ASP A O 1
ATOM 677 N N . LEU A 1 86 ? -2.17 26.641 6.844 1 97.44 86 LEU A N 1
ATOM 678 C CA . LEU A 1 86 ? -1.5 27.828 7.352 1 97.44 86 LEU A CA 1
ATOM 679 C C . LEU A 1 86 ? -1.277 27.734 8.859 1 97.44 86 LEU A C 1
ATOM 681 O O . LEU A 1 86 ? -2.227 27.531 9.617 1 97.44 86 LEU A O 1
ATOM 685 N N . LYS A 1 87 ? -0.083 27.938 9.234 1 96.69 87 LYS A N 1
ATOM 686 C CA . LYS A 1 87 ? 0.289 27.812 10.641 1 96.69 87 LYS A CA 1
ATOM 687 C C . LYS A 1 87 ? -0.484 28.797 11.508 1 96.69 87 LYS A C 1
ATOM 689 O O . LYS A 1 87 ? -0.973 28.453 12.578 1 96.69 87 LYS A O 1
ATOM 694 N N . GLN A 1 88 ? -0.59 30.047 10.984 1 96.38 88 GLN A N 1
ATOM 695 C CA . GLN A 1 88 ? -1.292 31.062 11.75 1 96.38 88 GLN A CA 1
ATOM 696 C C . GLN A 1 88 ? -2.736 30.656 12.023 1 96.38 88 GLN A C 1
ATOM 698 O O . GLN A 1 88 ? -3.244 30.844 13.125 1 96.38 88 GLN A O 1
ATOM 703 N N . SER A 1 89 ? -3.365 30.094 11.023 1 97.31 89 SER A N 1
ATOM 704 C CA . SER A 1 89 ? -4.742 29.641 11.172 1 97.31 89 SER A CA 1
ATOM 705 C C . SER A 1 89 ? -4.84 28.5 12.18 1 97.31 89 SER A C 1
ATOM 707 O O . SER A 1 89 ? -5.754 28.469 13.008 1 97.31 89 SER A O 1
ATOM 709 N N . LEU A 1 90 ? -3.869 27.531 12.07 1 97.69 90 LEU A N 1
ATOM 710 C CA . LEU A 1 90 ? -3.842 26.422 13.016 1 97.69 90 LEU A CA 1
ATOM 711 C C . LEU A 1 90 ? -3.73 26.938 14.445 1 97.69 90 LEU A C 1
ATOM 713 O O . LEU A 1 90 ? -4.52 26.547 15.312 1 97.69 90 LEU A O 1
ATOM 717 N N . PHE A 1 91 ? -2.865 27.922 14.68 1 97.25 91 PHE A N 1
ATOM 718 C CA . PHE A 1 91 ? -2.582 28.375 16.031 1 97.25 91 PHE A CA 1
ATOM 719 C C . PHE A 1 91 ? -3.727 29.234 16.562 1 97.25 91 PHE A C 1
ATOM 721 O O . PHE A 1 91 ? -3.945 29.297 17.781 1 97.25 91 PHE A O 1
ATOM 728 N N . THR A 1 92 ? -4.402 29.859 15.648 1 97.38 92 THR A N 1
ATOM 729 C CA . THR A 1 92 ? -5.59 30.609 16.062 1 97.38 92 THR A CA 1
ATOM 730 C C . THR A 1 92 ? -6.695 29.656 16.5 1 97.38 92 THR A C 1
ATOM 732 O O . THR A 1 92 ? -7.352 29.875 17.516 1 97.38 92 THR A O 1
ATOM 735 N N . ALA A 1 93 ? -6.855 28.609 15.773 1 96.62 93 ALA A N 1
ATOM 736 C CA . ALA A 1 93 ? -7.898 27.625 16.078 1 96.62 93 ALA A CA 1
ATOM 737 C C . ALA A 1 93 ? -7.516 26.781 17.281 1 96.62 93 ALA A C 1
ATOM 739 O O . ALA A 1 93 ? -8.367 26.438 18.109 1 96.62 93 ALA A O 1
ATOM 740 N N . ILE A 1 94 ? -6.203 26.391 17.344 1 95.88 94 ILE A N 1
ATOM 741 C CA . ILE A 1 94 ? -5.668 25.531 18.406 1 95.88 94 ILE A CA 1
ATOM 742 C C . ILE A 1 94 ? -4.383 26.141 18.953 1 95.88 94 ILE A C 1
ATOM 744 O O . ILE A 1 94 ? -3.283 25.703 18.609 1 95.88 94 ILE A O 1
ATOM 748 N N . PRO A 1 95 ? -4.504 27.031 19.828 1 96.38 95 PRO A N 1
ATOM 749 C CA . PRO A 1 95 ? -3.365 27.844 20.266 1 96.38 95 PRO A CA 1
ATOM 750 C C . PRO A 1 95 ? -2.248 27.016 20.891 1 96.38 95 PRO A C 1
ATOM 752 O O . PRO A 1 95 ? -1.07 27.359 20.75 1 96.38 95 PRO A O 1
ATOM 755 N N . GLU A 1 96 ? -2.572 25.891 21.531 1 96.06 96 GLU A N 1
ATOM 756 C CA . GLU A 1 96 ? -1.578 25.125 22.281 1 96.06 96 GLU A CA 1
ATOM 757 C C . GLU A 1 96 ? -1.004 23.984 21.453 1 96.06 96 GLU A C 1
ATOM 759 O O . GLU A 1 96 ? -0.376 23.078 21.984 1 96.06 96 GLU A O 1
ATOM 764 N N . TYR A 1 97 ? -1.298 24.078 20.156 1 97.5 97 TYR A N 1
ATOM 765 C CA . TYR A 1 97 ? -0.782 22.969 19.359 1 97.5 97 TYR A CA 1
ATOM 766 C C . TYR A 1 97 ? 0.74 22.922 19.406 1 97.5 97 TYR A C 1
ATOM 768 O O . TYR A 1 97 ? 1.402 23.953 19.359 1 97.5 97 TYR A O 1
ATOM 776 N N . PRO A 1 98 ? 1.323 21.75 19.469 1 98.06 98 PRO A N 1
ATOM 777 C CA . PRO A 1 98 ? 2.76 21.625 19.734 1 98.06 98 PRO A CA 1
ATOM 778 C C . PRO A 1 98 ? 3.615 22.203 18.609 1 98.06 98 PRO A C 1
ATOM 780 O O . PRO A 1 98 ? 3.254 22.094 17.438 1 98.06 98 PRO A O 1
ATOM 783 N N . ARG A 1 99 ? 4.719 22.797 18.984 1 97.81 99 ARG A N 1
ATOM 784 C CA . ARG A 1 99 ? 5.754 23.312 18.109 1 97.81 99 ARG A CA 1
ATOM 785 C C . ARG A 1 99 ? 7.145 23.078 18.688 1 97.81 99 ARG A C 1
ATOM 787 O O . ARG A 1 99 ? 7.301 22.922 19.891 1 97.81 99 ARG A O 1
ATOM 794 N N . ASP A 1 100 ? 8.062 23.062 17.781 1 97.94 100 ASP A N 1
ATOM 795 C CA . ASP A 1 100 ? 9.438 22.969 18.266 1 97.94 100 ASP A CA 1
ATOM 796 C C . ASP A 1 100 ? 9.953 24.344 18.703 1 97.94 100 ASP A C 1
ATOM 798 O O . ASP A 1 100 ? 9.242 25.344 18.578 1 97.94 100 ASP A O 1
ATOM 802 N N . PRO A 1 101 ? 11.148 24.422 19.25 1 96.62 101 PRO A N 1
ATOM 803 C CA . PRO A 1 101 ? 11.664 25.688 19.781 1 96.62 101 PRO A CA 1
ATOM 804 C C . PRO A 1 101 ? 11.781 26.781 18.703 1 96.62 101 PRO A C 1
ATOM 806 O O . PRO A 1 101 ? 11.781 27.969 19.031 1 96.62 101 PRO A O 1
ATOM 809 N N . ASN A 1 102 ? 11.867 26.406 17.438 1 97.12 102 ASN A N 1
ATOM 810 C CA . ASN A 1 102 ? 12.008 27.359 16.344 1 97.12 102 ASN A CA 1
ATOM 811 C C . ASN A 1 102 ? 10.648 27.75 15.766 1 97.12 102 ASN A C 1
ATOM 813 O O . ASN A 1 102 ? 10.578 28.516 14.797 1 97.12 102 ASN A O 1
ATOM 817 N N . GLY A 1 103 ? 9.57 27.188 16.281 1 97 103 GLY A N 1
ATOM 818 C CA . GLY A 1 103 ? 8.227 27.562 15.883 1 97 103 GLY A CA 1
ATOM 819 C C . GLY A 1 103 ? 7.645 26.672 14.805 1 97 103 GLY A C 1
ATOM 820 O O . GLY A 1 103 ? 6.52 26.891 14.352 1 97 103 GLY A O 1
ATOM 821 N N . PHE A 1 104 ? 8.398 25.672 14.336 1 98.25 104 PHE A N 1
ATOM 822 C CA . PHE A 1 104 ? 7.867 24.734 13.367 1 98.25 104 PHE A CA 1
ATOM 823 C C . PHE A 1 104 ? 6.922 23.734 14.031 1 98.25 104 PHE A C 1
ATOM 825 O O . PHE A 1 104 ? 7.129 23.359 15.188 1 98.25 104 PHE A O 1
ATOM 832 N N . VAL A 1 105 ? 5.875 23.328 13.336 1 98.44 105 VAL A N 1
ATOM 833 C CA . VAL A 1 105 ? 4.934 22.344 13.859 1 98.44 105 VAL A CA 1
ATOM 834 C C . VAL A 1 105 ? 5.539 20.953 13.766 1 98.44 105 VAL A C 1
ATOM 836 O O . VAL A 1 105 ? 5.082 20.125 12.977 1 98.44 105 VAL A O 1
ATOM 839 N N . GLN A 1 106 ? 6.551 20.656 14.414 1 98.5 106 GLN A N 1
ATOM 840 C CA . GLN A 1 106 ? 7.145 19.328 14.555 1 98.5 106 GLN A CA 1
ATOM 841 C C . GLN A 1 106 ? 7.32 18.953 16.031 1 98.5 106 GLN A C 1
ATOM 843 O O . GLN A 1 106 ? 7.637 19.812 16.859 1 98.5 106 GLN A O 1
ATOM 848 N N . PHE A 1 107 ? 7.023 17.781 16.422 1 98.81 107 PHE A N 1
ATOM 849 C CA . PHE A 1 107 ? 6.988 17.297 17.797 1 98.81 107 PHE A CA 1
ATOM 850 C C . PHE A 1 107 ? 6.996 15.773 17.828 1 98.81 107 PHE A C 1
ATOM 852 O O . PHE A 1 107 ? 6.961 15.125 16.781 1 98.81 107 PHE A O 1
ATOM 859 N N . THR A 1 108 ? 7.184 15.242 19.031 1 98.75 108 THR A N 1
ATOM 860 C CA . THR A 1 108 ? 7.172 13.789 19.219 1 98.75 108 THR A CA 1
ATOM 861 C C . THR A 1 108 ? 6 13.367 20.109 1 98.75 108 THR A C 1
ATOM 863 O O . THR A 1 108 ? 5.539 14.148 20.938 1 98.75 108 THR A O 1
ATOM 866 N N . VAL A 1 109 ? 5.461 12.297 19.859 1 98.56 109 VAL A N 1
ATOM 867 C CA . VAL A 1 109 ? 4.438 11.672 20.688 1 98.56 109 VAL A CA 1
ATOM 868 C C . VAL A 1 109 ? 4.867 10.25 21.062 1 98.56 109 VAL A C 1
ATOM 870 O O . VAL A 1 109 ? 5.133 9.43 20.188 1 98.56 109 VAL A O 1
ATOM 873 N N . ASP A 1 110 ? 5.012 9.969 22.312 1 98.12 110 ASP A N 1
ATOM 874 C CA . ASP A 1 110 ? 5.25 8.609 22.781 1 98.12 110 ASP A CA 1
ATOM 875 C C . ASP A 1 110 ? 3.977 7.773 22.719 1 98.12 110 ASP A C 1
ATOM 877 O O . ASP A 1 110 ? 2.977 8.102 23.359 1 98.12 110 ASP A O 1
ATOM 881 N N . THR A 1 111 ? 3.979 6.734 21.906 1 96.5 111 THR A N 1
ATOM 882 C CA . THR A 1 111 ? 2.799 5.898 21.719 1 96.5 111 THR A CA 1
ATOM 883 C C . THR A 1 111 ? 3.121 4.434 21.984 1 96.5 111 THR A C 1
ATOM 885 O O . THR A 1 111 ? 4.293 4.059 22.109 1 96.5 111 THR A O 1
ATOM 888 N N . PRO A 1 112 ? 2.102 3.584 22.094 1 94.19 112 PRO A N 1
ATOM 889 C CA . PRO A 1 112 ? 2.338 2.152 22.281 1 94.19 112 PRO A CA 1
ATOM 890 C C . PRO A 1 112 ? 3.041 1.505 21.094 1 94.19 112 PRO A C 1
ATOM 892 O O . PRO A 1 112 ? 3.643 0.436 21.234 1 94.19 112 PRO A O 1
ATOM 895 N N . VAL A 1 113 ? 3.035 2.131 19.953 1 95.19 113 VAL A N 1
ATOM 896 C CA . VAL A 1 113 ? 3.643 1.544 18.766 1 95.19 113 VAL A CA 1
ATOM 897 C C . VAL A 1 113 ? 5.082 2.027 18.625 1 95.19 113 VAL A C 1
ATOM 899 O O . VAL A 1 113 ? 5.809 1.593 17.734 1 95.19 113 VAL A O 1
ATOM 902 N N . GLY A 1 114 ? 5.418 2.979 19.438 1 96.75 114 GLY A N 1
ATOM 903 C CA . GLY A 1 114 ? 6.734 3.592 19.359 1 96.75 114 GLY A CA 1
ATOM 904 C C . GLY A 1 114 ? 6.695 5.105 19.469 1 96.75 114 GLY A C 1
ATOM 905 O O . GLY A 1 114 ? 5.699 5.676 19.906 1 96.75 114 GLY A O 1
ATOM 906 N N . LEU A 1 115 ? 7.855 5.695 19.188 1 98.56 115 LEU A N 1
ATOM 907 C CA . LEU A 1 115 ? 7.941 7.152 19.156 1 98.56 115 LEU A CA 1
ATOM 908 C C . LEU A 1 115 ? 7.512 7.695 17.797 1 98.56 115 LEU A C 1
ATOM 910 O O . LEU A 1 115 ? 8.172 7.445 16.797 1 98.56 115 LEU A O 1
ATOM 914 N N . CYS A 1 116 ? 6.418 8.383 17.797 1 98.81 116 CYS A N 1
ATOM 915 C CA . CYS A 1 116 ? 5.988 9.094 16.594 1 98.81 116 CYS A CA 1
ATOM 916 C C . CYS A 1 116 ? 6.684 10.445 16.484 1 98.81 116 CYS A C 1
ATOM 918 O O . CYS A 1 116 ? 6.684 11.227 17.422 1 98.81 116 CYS A O 1
ATOM 920 N N . ILE A 1 117 ? 7.301 10.641 15.398 1 98.94 117 ILE A N 1
ATOM 921 C CA . ILE A 1 117 ? 7.922 11.93 15.125 1 98.94 117 ILE A CA 1
ATOM 922 C C . ILE A 1 117 ? 7.18 12.625 13.984 1 98.94 117 ILE A C 1
ATOM 924 O O . ILE A 1 117 ? 7.148 12.133 12.859 1 98.94 117 ILE A O 1
ATOM 928 N N . ILE A 1 118 ? 6.566 13.742 14.289 1 98.94 118 ILE A N 1
ATOM 929 C CA . ILE A 1 118 ? 5.82 14.57 13.352 1 98.94 118 ILE A CA 1
ATOM 930 C C . ILE A 1 118 ? 6.723 15.68 12.805 1 98.94 118 ILE A C 1
ATOM 932 O O . ILE A 1 118 ? 7.32 16.438 13.578 1 98.94 118 ILE A O 1
ATOM 936 N N . LEU A 1 119 ? 6.863 15.727 11.508 1 98.88 119 LEU A N 1
ATOM 937 C CA . LEU A 1 119 ? 7.754 16.703 10.883 1 98.88 119 LEU A CA 1
ATOM 938 C C . LEU A 1 119 ? 6.961 17.75 10.109 1 98.88 119 LEU A C 1
ATOM 940 O O . LEU A 1 119 ? 5.969 17.422 9.453 1 98.88 119 LEU A O 1
ATOM 944 N N . ASP A 1 120 ? 7.41 18.969 10.148 1 98.75 120 ASP A N 1
ATOM 945 C CA . ASP A 1 120 ? 6.875 20.078 9.367 1 98.75 120 ASP A CA 1
ATOM 946 C C . ASP A 1 120 ? 7.727 20.344 8.133 1 98.75 120 ASP A C 1
ATOM 948 O O . ASP A 1 120 ? 8.773 20.984 8.219 1 98.75 120 ASP A O 1
ATOM 952 N N . THR A 1 121 ? 7.23 19.938 7.012 1 98.44 121 THR A N 1
ATOM 953 C CA . THR A 1 121 ? 8.008 20.062 5.785 1 98.44 121 THR A CA 1
ATOM 954 C C . THR A 1 121 ? 7.57 21.297 4.992 1 98.44 121 THR A C 1
ATOM 956 O O . THR A 1 121 ? 8.023 21.5 3.861 1 98.44 121 THR A O 1
ATOM 959 N N . THR A 1 122 ? 6.746 22.109 5.488 1 97.38 122 THR A N 1
ATOM 960 C CA . THR A 1 122 ? 6.074 23.156 4.715 1 97.38 122 THR A CA 1
ATOM 961 C C . THR A 1 122 ? 7 24.344 4.496 1 97.38 122 THR A C 1
ATOM 963 O O . THR A 1 122 ? 7.844 24.641 5.344 1 97.38 122 THR A O 1
ATOM 966 N N . ILE A 1 123 ? 6.84 24.938 3.344 1 95 123 ILE A N 1
ATOM 967 C CA . ILE A 1 123 ? 7.395 26.25 2.99 1 95 123 ILE A CA 1
ATOM 968 C C . ILE A 1 123 ? 6.262 27.234 2.756 1 95 123 ILE A C 1
ATOM 970 O O . ILE A 1 123 ? 5.324 26.953 2.002 1 95 123 ILE A O 1
ATOM 974 N N . ALA A 1 124 ? 6.352 28.391 3.414 1 91 124 ALA A N 1
ATOM 975 C CA . ALA A 1 124 ? 5.297 29.375 3.256 1 91 124 ALA A CA 1
ATOM 976 C C . ALA A 1 124 ? 5.051 29.688 1.781 1 91 124 ALA A C 1
ATOM 978 O O . ALA A 1 124 ? 5.984 30 1.039 1 91 124 ALA A O 1
ATOM 979 N N . ASN A 1 125 ? 3.846 29.453 1.319 1 88.94 125 ASN A N 1
ATOM 980 C CA . ASN A 1 125 ? 3.344 29.828 -0.002 1 88.94 125 ASN A CA 1
ATOM 981 C C . ASN A 1 125 ? 3.992 28.984 -1.097 1 88.94 125 ASN A C 1
ATOM 983 O O . ASN A 1 125 ? 4.16 29.438 -2.227 1 88.94 125 ASN A O 1
ATOM 987 N N . GLN A 1 126 ? 4.457 27.891 -0.753 1 91.56 126 GLN A N 1
ATOM 988 C CA . GLN A 1 126 ? 5 26.969 -1.743 1 91.56 126 GLN A CA 1
ATOM 989 C C . GLN A 1 126 ? 4.336 25.594 -1.644 1 91.56 126 GLN A C 1
ATOM 991 O O . GLN A 1 126 ? 3.947 25.172 -0.556 1 91.56 126 GLN A O 1
ATOM 996 N N . SER A 1 127 ? 4.227 24.953 -2.744 1 91.62 127 SER A N 1
ATOM 997 C CA . SER A 1 127 ? 3.66 23.609 -2.773 1 91.62 127 SER A CA 1
ATOM 998 C C . SER A 1 127 ? 4.703 22.562 -2.404 1 91.62 127 SER A C 1
ATOM 1000 O O . SER A 1 127 ? 4.363 21.484 -1.897 1 91.62 127 SER A O 1
ATOM 1002 N N . SER A 1 128 ? 5.988 22.859 -2.619 1 93.81 128 SER A N 1
ATOM 1003 C CA . SER A 1 128 ? 7.086 21.969 -2.283 1 93.81 128 SER A CA 1
ATOM 1004 C C . SER A 1 128 ? 7.414 22.016 -0.794 1 93.81 128 SER A C 1
ATOM 1006 O O . SER A 1 128 ? 6.926 22.906 -0.08 1 93.81 128 SER A O 1
ATOM 1008 N N . GLY A 1 129 ? 8.117 20.969 -0.368 1 96.69 129 GLY A N 1
ATOM 1009 C CA . GLY A 1 129 ? 8.531 20.922 1.025 1 96.69 129 GLY A CA 1
ATOM 1010 C C . GLY A 1 129 ? 10.039 21.016 1.203 1 96.69 129 GLY A C 1
ATOM 1011 O O . GLY A 1 129 ? 10.789 20.844 0.243 1 96.69 129 GLY A O 1
ATOM 1012 N N . ILE A 1 130 ? 10.398 21.312 2.385 1 97.62 130 ILE A N 1
ATOM 1013 C CA . ILE A 1 130 ? 11.812 21.328 2.744 1 97.62 130 ILE A CA 1
ATOM 1014 C C . ILE A 1 130 ? 11.961 21.047 4.238 1 97.62 130 ILE A C 1
ATOM 1016 O O . ILE A 1 130 ? 11.031 21.281 5.016 1 97.62 130 ILE A O 1
ATOM 1020 N N . LEU A 1 131 ? 13.047 20.516 4.605 1 98.5 131 LEU A N 1
ATOM 1021 C CA . LEU A 1 131 ? 13.531 20.516 5.98 1 98.5 131 LEU A CA 1
ATOM 1022 C C . LEU A 1 131 ? 14.82 21.328 6.102 1 98.5 131 LEU A C 1
ATOM 1024 O O . LEU A 1 131 ? 15.898 20.828 5.785 1 98.5 131 LEU A O 1
ATOM 1028 N N . CYS A 1 132 ? 14.695 22.594 6.523 1 98.44 132 CYS A N 1
ATOM 1029 C CA . CYS A 1 132 ? 15.875 23.438 6.652 1 98.44 132 CYS A CA 1
ATOM 1030 C C . CYS A 1 132 ? 16.812 22.906 7.734 1 98.44 132 CYS A C 1
ATOM 1032 O O . CYS A 1 132 ? 16.5 21.922 8.406 1 98.44 132 CYS A O 1
ATOM 1034 N N . ALA A 1 133 ? 17.922 23.594 7.965 1 98.56 133 ALA A N 1
ATOM 1035 C CA . ALA A 1 133 ? 18.953 23.125 8.898 1 98.56 133 ALA A CA 1
ATOM 1036 C C . ALA A 1 133 ? 18.391 22.984 10.305 1 98.56 133 ALA A C 1
ATOM 1038 O O . ALA A 1 133 ? 18.672 22.016 11 1 98.56 133 ALA A O 1
ATOM 1039 N N . ALA A 1 134 ? 17.594 23.953 10.742 1 98.69 134 ALA A N 1
ATOM 1040 C CA . ALA A 1 134 ? 17.016 23.938 12.086 1 98.69 134 ALA A CA 1
ATOM 1041 C C . ALA A 1 134 ? 16.094 22.719 12.266 1 98.69 134 ALA A C 1
ATOM 1043 O O . ALA A 1 134 ? 16.141 22.047 13.297 1 98.69 134 ALA A O 1
ATOM 1044 N N . ARG A 1 135 ? 15.289 22.438 11.305 1 98.81 135 ARG A N 1
ATOM 1045 C CA . ARG A 1 135 ? 14.375 21.312 11.367 1 98.81 135 ARG A CA 1
ATOM 1046 C C . ARG A 1 135 ? 15.125 19.984 11.328 1 98.81 135 ARG A C 1
ATOM 1048 O O . ARG A 1 135 ? 14.781 19.047 12.047 1 98.81 135 ARG A O 1
ATOM 1055 N N . LEU A 1 136 ? 16.156 19.906 10.484 1 98.88 136 LEU A N 1
ATOM 1056 C CA . LEU A 1 136 ? 16.969 18.703 10.406 1 98.88 136 LEU A CA 1
ATOM 1057 C C . LEU A 1 136 ? 17.734 18.469 11.711 1 98.88 136 LEU A C 1
ATOM 1059 O O . LEU A 1 136 ? 17.859 17.328 12.164 1 98.88 136 LEU A O 1
ATOM 1063 N N . ASP A 1 137 ? 18.234 19.578 12.242 1 98.75 137 ASP A N 1
ATOM 1064 C CA . ASP A 1 137 ? 18.938 19.453 13.516 1 98.75 137 ASP A CA 1
ATOM 1065 C C . ASP A 1 137 ? 18.016 18.953 14.609 1 98.75 137 ASP A C 1
ATOM 1067 O O . ASP A 1 137 ? 18.406 18.109 15.422 1 98.75 137 ASP A O 1
ATOM 1071 N N . TRP A 1 138 ? 16.828 19.453 14.664 1 98.81 138 TRP A N 1
ATOM 1072 C CA . TRP A 1 138 ? 15.836 19 15.625 1 98.81 138 TRP A CA 1
ATOM 1073 C C . TRP A 1 138 ? 15.562 17.5 15.453 1 98.81 138 TRP A C 1
ATOM 1075 O O . TRP A 1 138 ? 15.531 16.75 16.438 1 98.81 138 TRP A O 1
ATOM 1085 N N . LEU A 1 139 ? 15.375 17.062 14.242 1 98.88 139 LEU A N 1
ATOM 1086 C CA . LEU A 1 139 ? 15.125 15.656 13.945 1 98.88 139 LEU A CA 1
ATOM 1087 C C . LEU A 1 139 ? 16.297 14.789 14.398 1 98.88 139 LEU A C 1
ATOM 1089 O O . LEU A 1 139 ? 16.094 13.742 15.023 1 98.88 139 LEU A O 1
ATOM 1093 N N . ALA A 1 140 ? 17.469 15.219 14.039 1 98.75 140 ALA A N 1
ATOM 1094 C CA . ALA A 1 140 ? 18.656 14.477 14.43 1 98.75 140 ALA A CA 1
ATOM 1095 C C . ALA A 1 140 ? 18.719 14.281 15.945 1 98.75 140 ALA A C 1
ATOM 1097 O O . ALA A 1 140 ? 19.047 13.195 16.422 1 98.75 140 ALA A O 1
ATOM 1098 N N . ASN A 1 141 ? 18.406 15.328 16.672 1 98.62 141 ASN A N 1
ATOM 1099 C CA . ASN A 1 141 ? 18.391 15.266 18.125 1 98.62 141 ASN A CA 1
ATOM 1100 C C . ASN A 1 141 ? 17.344 14.281 18.641 1 98.62 141 ASN A C 1
ATOM 1102 O O . ASN A 1 141 ? 17.625 13.492 19.547 1 98.62 141 ASN A O 1
ATOM 1106 N N . GLU A 1 142 ? 16.125 14.336 18.094 1 98.62 142 GLU A N 1
ATOM 1107 C CA . GLU A 1 142 ? 15.062 13.414 18.516 1 98.62 142 GLU A CA 1
ATOM 1108 C C . GLU A 1 142 ? 15.453 11.969 18.234 1 98.62 142 GLU A C 1
ATOM 1110 O O . GLU A 1 142 ? 15.211 11.086 19.047 1 98.62 142 GLU A O 1
ATOM 1115 N N . LEU A 1 143 ? 16.047 11.711 17.062 1 98.75 143 LEU A N 1
ATOM 1116 C CA . LEU A 1 143 ? 16.453 10.359 16.688 1 98.75 143 LEU A CA 1
ATOM 1117 C C . LEU A 1 143 ? 17.547 9.836 17.609 1 98.75 143 LEU A C 1
ATOM 1119 O O . LEU A 1 143 ? 17.531 8.664 18 1 98.75 143 LEU A O 1
ATOM 1123 N N . LYS A 1 144 ? 18.453 10.703 17.875 1 98.31 144 LYS A N 1
ATOM 1124 C CA . LYS A 1 144 ? 19.547 10.344 18.766 1 98.31 144 LYS A CA 1
ATOM 1125 C C . LYS A 1 144 ? 19.031 9.898 20.125 1 98.31 144 LYS A C 1
ATOM 1127 O O . LYS A 1 144 ? 19.547 8.961 20.734 1 98.31 144 LYS A O 1
ATOM 1132 N N . GLN A 1 145 ? 17.984 10.5 20.594 1 97.94 145 GLN A N 1
ATOM 1133 C CA . GLN A 1 145 ? 17.453 10.266 21.938 1 97.94 145 GLN A CA 1
ATOM 1134 C C . GLN A 1 145 ? 16.438 9.133 21.938 1 97.94 145 GLN A C 1
ATOM 1136 O O . GLN A 1 145 ? 16.078 8.625 23 1 97.94 145 GLN A O 1
ATOM 1141 N N . ALA A 1 146 ? 15.977 8.75 20.797 1 97.94 146 ALA A N 1
ATOM 1142 C CA . ALA A 1 146 ? 14.922 7.746 20.719 1 97.94 146 ALA A CA 1
ATOM 1143 C C . ALA A 1 146 ? 15.398 6.395 21.234 1 97.94 146 ALA A C 1
ATOM 1145 O O . ALA A 1 146 ? 16.469 5.922 20.844 1 97.94 146 ALA A O 1
ATOM 1146 N N . THR A 1 147 ? 14.625 5.758 22.094 1 96.56 147 THR A N 1
ATOM 1147 C CA . THR A 1 147 ? 14.945 4.449 22.641 1 96.56 147 THR A CA 1
ATOM 1148 C C . THR A 1 147 ? 13.945 3.4 22.172 1 96.56 147 THR A C 1
ATOM 1150 O O . THR A 1 147 ? 14.078 2.219 22.5 1 96.56 147 THR A O 1
ATOM 1153 N N . LYS A 1 148 ? 12.93 3.85 21.5 1 96.06 148 LYS A N 1
ATOM 1154 C CA . LYS A 1 148 ? 11.883 3.016 20.922 1 96.06 148 LYS A CA 1
ATOM 1155 C C . LYS A 1 148 ? 11.914 3.066 19.391 1 96.06 148 LYS A C 1
ATOM 1157 O O . LYS A 1 148 ? 12.555 3.943 18.812 1 96.06 148 LYS A O 1
ATOM 1162 N N . PRO A 1 149 ? 11.234 2.018 18.766 1 97.56 149 PRO A N 1
ATOM 1163 C CA . PRO A 1 149 ? 11.07 2.16 17.312 1 97.56 149 PRO A CA 1
ATOM 1164 C C . PRO A 1 149 ? 10.398 3.475 16.922 1 97.56 149 PRO A C 1
ATOM 1166 O O . PRO A 1 149 ? 9.516 3.957 17.625 1 97.56 149 PRO A O 1
ATOM 1169 N N . VAL A 1 150 ? 10.805 3.994 15.797 1 98.69 150 VAL A N 1
ATOM 1170 C CA . VAL A 1 150 ? 10.375 5.324 15.391 1 98.69 150 VAL A CA 1
ATOM 1171 C C . VAL A 1 150 ? 9.43 5.219 14.195 1 98.69 150 VAL A C 1
ATOM 1173 O O . VAL A 1 150 ? 9.672 4.441 13.266 1 98.69 150 VAL A O 1
ATOM 1176 N N . LEU A 1 151 ? 8.367 5.895 14.227 1 98.88 151 LEU A N 1
ATOM 1177 C CA . LEU A 1 151 ? 7.48 6.148 13.094 1 98.88 151 LEU A CA 1
ATOM 1178 C C . LEU A 1 151 ? 7.539 7.613 12.672 1 98.88 151 LEU A C 1
ATOM 1180 O O . LEU A 1 151 ? 7.332 8.508 13.5 1 98.88 151 LEU A O 1
ATOM 1184 N N . LEU A 1 152 ? 7.852 7.844 11.438 1 98.94 152 LEU A N 1
ATOM 1185 C CA . LEU A 1 152 ? 7.953 9.203 10.922 1 98.94 152 LEU A CA 1
ATOM 1186 C C . LEU A 1 152 ? 6.684 9.594 10.172 1 98.94 152 LEU A C 1
ATOM 1188 O O . LEU A 1 152 ? 6.18 8.82 9.359 1 98.94 152 LEU A O 1
ATOM 1192 N N . PHE A 1 153 ? 6.191 10.766 10.469 1 98.94 153 PHE A N 1
ATOM 1193 C CA . PHE A 1 153 ? 5.031 11.328 9.789 1 98.94 153 PHE A CA 1
ATOM 1194 C C . PHE A 1 153 ? 5.352 12.695 9.211 1 98.94 153 PHE A C 1
ATOM 1196 O O . PHE A 1 153 ? 5.777 13.602 9.938 1 98.94 153 PHE A O 1
ATOM 1203 N N . PHE A 1 154 ? 5.199 12.867 7.949 1 98.69 154 PHE A N 1
ATOM 1204 C CA . PHE A 1 154 ? 5.395 14.148 7.281 1 98.69 154 PHE A CA 1
ATOM 1205 C C . PHE A 1 154 ? 4.629 14.195 5.965 1 98.69 154 PHE A C 1
ATOM 1207 O O . PHE A 1 154 ? 4.129 13.172 5.492 1 98.69 154 PHE A O 1
ATOM 1214 N N . HIS A 1 155 ? 4.48 15.328 5.414 1 98.31 155 HIS A N 1
ATOM 1215 C CA . HIS A 1 155 ? 3.529 15.516 4.32 1 98.31 155 HIS A CA 1
ATOM 1216 C C . HIS A 1 155 ? 4.176 15.227 2.973 1 98.31 155 HIS A C 1
ATOM 1218 O O . HIS A 1 155 ? 3.65 14.438 2.18 1 98.31 155 HIS A O 1
ATOM 1224 N N . HIS A 1 156 ? 5.359 15.758 2.654 1 97.75 156 HIS A N 1
ATOM 1225 C CA . HIS A 1 156 ? 6.004 15.742 1.347 1 97.75 156 HIS A CA 1
ATOM 1226 C C . HIS A 1 156 ? 6.93 14.539 1.206 1 97.75 156 HIS A C 1
ATOM 1228 O O . HIS A 1 156 ? 7.961 14.461 1.878 1 97.75 156 HIS A O 1
ATOM 1234 N N . PRO A 1 157 ? 6.645 13.617 0.322 1 96.88 157 PRO A N 1
ATOM 1235 C CA . PRO A 1 157 ? 7.527 12.461 0.136 1 96.88 157 PRO A CA 1
ATOM 1236 C C . PRO A 1 157 ? 8.922 12.859 -0.339 1 96.88 157 PRO A C 1
ATOM 1238 O O . PRO A 1 157 ? 9.07 13.797 -1.123 1 96.88 157 PRO A O 1
ATOM 1241 N N . PRO A 1 158 ? 9.922 12.148 0.032 1 96.38 158 PRO A N 1
ATOM 1242 C CA . PRO A 1 158 ? 11.297 12.461 -0.348 1 96.38 158 PRO A CA 1
ATOM 1243 C C . PRO A 1 158 ? 11.734 11.742 -1.622 1 96.38 158 PRO A C 1
ATOM 1245 O O . PRO A 1 158 ? 12.938 11.594 -1.873 1 96.38 158 PRO A O 1
ATOM 1248 N N . PHE A 1 159 ? 10.805 11.195 -2.414 1 93.75 159 PHE A N 1
ATOM 1249 C CA . PHE A 1 159 ? 11.102 10.406 -3.602 1 93.75 159 PHE A CA 1
ATOM 1250 C C . PHE A 1 159 ? 10.195 10.805 -4.762 1 93.75 159 PHE A C 1
ATOM 1252 O O . PHE A 1 159 ? 9.18 11.469 -4.559 1 93.75 159 PHE A O 1
ATOM 1259 N N . SER A 1 160 ? 10.578 10.391 -5.918 1 91.88 160 SER A N 1
ATOM 1260 C CA . SER A 1 160 ? 9.75 10.602 -7.102 1 91.88 160 SER A CA 1
ATOM 1261 C C . SER A 1 160 ? 8.672 9.531 -7.23 1 91.88 160 SER A C 1
ATOM 1263 O O . SER A 1 160 ? 8.922 8.359 -6.945 1 91.88 160 SER A O 1
ATOM 1265 N N . LEU A 1 161 ? 7.562 9.891 -7.719 1 91.88 161 LEU A N 1
ATOM 1266 C CA . LEU A 1 161 ? 6.422 8.992 -7.84 1 91.88 161 LEU A CA 1
ATOM 1267 C C . LEU A 1 161 ? 6.488 8.203 -9.148 1 91.88 161 LEU A C 1
ATOM 1269 O O . LEU A 1 161 ? 5.805 7.195 -9.305 1 91.88 161 LEU A O 1
ATOM 1273 N N . GLY A 1 162 ? 7.258 8.719 -10.102 1 89.56 162 GLY A N 1
ATOM 1274 C CA . GLY A 1 162 ? 7.27 8.148 -11.438 1 89.56 162 GLY A CA 1
ATOM 1275 C C . GLY A 1 162 ? 6.105 8.609 -12.297 1 89.56 162 GLY A C 1
ATOM 1276 O O . GLY A 1 162 ? 5.949 8.164 -13.438 1 89.56 162 GLY A O 1
ATOM 1277 N N . ILE A 1 163 ? 5.211 9.383 -11.766 1 88.19 163 ILE A N 1
ATOM 1278 C CA . ILE A 1 163 ? 4.148 10.047 -12.508 1 88.19 163 ILE A CA 1
ATOM 1279 C C . ILE A 1 163 ? 4.641 11.406 -13.008 1 88.19 163 ILE A C 1
ATOM 1281 O O . ILE A 1 163 ? 4.832 12.328 -12.219 1 88.19 163 ILE A O 1
ATOM 1285 N N . PRO A 1 164 ? 4.766 11.539 -14.273 1 89.62 164 PRO A N 1
ATOM 1286 C CA . PRO A 1 164 ? 5.453 12.719 -14.805 1 89.62 164 PRO A CA 1
ATOM 1287 C C . PRO A 1 164 ? 4.789 14.031 -14.383 1 89.62 164 PRO A C 1
ATOM 1289 O O . PRO A 1 164 ? 5.477 14.969 -13.969 1 89.62 164 PRO A O 1
ATOM 1292 N N . SER A 1 165 ? 3.5 14.07 -14.477 1 87.5 165 SER A N 1
ATOM 1293 C CA . SER A 1 165 ? 2.799 15.305 -14.133 1 87.5 165 SER A CA 1
ATOM 1294 C C . SER A 1 165 ? 2.99 15.656 -12.656 1 87.5 165 SER A C 1
ATOM 1296 O O . SER A 1 165 ? 3.227 16.828 -12.32 1 87.5 165 SER A O 1
ATOM 1298 N N . MET A 1 166 ? 2.922 14.664 -11.797 1 88.69 166 MET A N 1
ATOM 1299 C CA . MET A 1 166 ? 3.096 14.875 -10.359 1 88.69 166 MET A CA 1
ATOM 1300 C C . MET A 1 166 ? 4.535 15.266 -10.039 1 88.69 166 MET A C 1
ATOM 1302 O O . MET A 1 166 ? 4.777 16.172 -9.25 1 88.69 166 MET A O 1
ATOM 1306 N N . ASP A 1 167 ? 5.445 14.57 -10.672 1 89.25 167 ASP A N 1
ATOM 1307 C CA . ASP A 1 167 ? 6.859 14.828 -10.406 1 89.25 167 ASP A CA 1
ATOM 1308 C C . ASP A 1 167 ? 7.277 16.203 -10.945 1 89.25 167 ASP A C 1
ATOM 1310 O O . ASP A 1 167 ? 8.172 16.844 -10.398 1 89.25 167 ASP A O 1
ATOM 1314 N N . ALA A 1 168 ? 6.57 16.625 -11.992 1 84.19 168 ALA A N 1
ATOM 1315 C CA . ALA A 1 168 ? 6.891 17.922 -12.602 1 84.19 168 ALA A CA 1
ATOM 1316 C C . ALA A 1 168 ? 6.23 19.062 -11.836 1 84.19 168 ALA A C 1
ATOM 1318 O O . ALA A 1 168 ? 6.816 20.141 -11.688 1 84.19 168 ALA A O 1
ATOM 1319 N N . ILE A 1 169 ? 5.016 18.781 -11.367 1 74.38 169 ILE A N 1
ATOM 1320 C CA . ILE A 1 169 ? 4.195 19.875 -10.859 1 74.38 169 ILE A CA 1
ATOM 1321 C C . ILE A 1 169 ? 4.191 19.844 -9.328 1 74.38 169 ILE A C 1
ATOM 1323 O O . ILE A 1 169 ? 4.176 20.891 -8.688 1 74.38 169 ILE A O 1
ATOM 1327 N N . VAL A 1 170 ? 3.996 18.625 -8.844 1 63.47 170 VAL A N 1
ATOM 1328 C CA . VAL A 1 170 ? 3.832 18.469 -7.406 1 63.47 170 VAL A CA 1
ATOM 1329 C C . VAL A 1 170 ? 5.191 18.219 -6.754 1 63.47 170 VAL A C 1
ATOM 1331 O O . VAL A 1 170 ? 5.887 17.266 -7.086 1 63.47 170 VAL A O 1
ATOM 1334 N N . HIS A 1 171 ? 5.527 19.25 -5.949 1 63.47 171 HIS A N 1
ATOM 1335 C CA . HIS A 1 171 ? 6.883 19.359 -5.426 1 63.47 171 HIS A CA 1
ATOM 1336 C C . HIS A 1 171 ? 7.059 18.531 -4.16 1 63.47 171 HIS A C 1
ATOM 1338 O O . HIS A 1 171 ? 6.316 18.703 -3.191 1 63.47 171 HIS A O 1
ATOM 1344 N N . SER A 1 172 ? 7.891 17.578 -4.293 1 85.75 172 SER A N 1
ATOM 1345 C CA . SER A 1 172 ? 8.305 16.703 -3.203 1 85.75 172 SER A CA 1
ATOM 1346 C C . SER A 1 172 ? 9.32 17.391 -2.293 1 85.75 172 SER A C 1
ATOM 1348 O O . SER A 1 172 ? 9.5 18.609 -2.373 1 85.75 172 SER A O 1
ATOM 1350 N N . LEU A 1 173 ? 9.727 16.75 -1.297 1 96.25 173 LEU A N 1
ATOM 1351 C CA . LEU A 1 173 ? 10.742 17.234 -0.375 1 96.25 173 LEU A CA 1
ATOM 1352 C C . LEU A 1 173 ? 12.023 17.594 -1.119 1 96.25 173 LEU A C 1
ATOM 1354 O O . LEU A 1 173 ? 12.688 16.703 -1.678 1 96.25 173 LEU A O 1
ATOM 1358 N N . LYS A 1 174 ? 12.438 18.859 -1.179 1 94.81 174 LYS A N 1
ATOM 1359 C CA . LYS A 1 174 ? 13.492 19.406 -2.031 1 94.81 174 LYS A CA 1
ATOM 1360 C C . LYS A 1 174 ? 14.859 18.891 -1.604 1 94.81 174 LYS A C 1
ATOM 1362 O O . LYS A 1 174 ? 15.758 18.75 -2.436 1 94.81 174 LYS A O 1
ATOM 1367 N N . ASN A 1 175 ? 15.031 18.703 -0.362 1 96.88 175 ASN A N 1
ATOM 1368 C CA . ASN A 1 175 ? 16.344 18.297 0.122 1 96.88 175 ASN A CA 1
ATOM 1369 C C . ASN A 1 175 ? 16.328 16.891 0.703 1 96.88 175 ASN A C 1
ATOM 1371 O O . ASN A 1 175 ? 16.781 16.672 1.833 1 96.88 175 ASN A O 1
ATOM 1375 N N . SER A 1 176 ? 15.914 15.969 -0.103 1 96.94 176 SER A N 1
ATOM 1376 C CA . SER A 1 176 ? 15.773 14.562 0.272 1 96.94 176 SER A CA 1
ATOM 1377 C C . SER A 1 176 ? 17.109 13.961 0.678 1 96.94 176 SER A C 1
ATOM 1379 O O . SER A 1 176 ? 17.172 13.125 1.581 1 96.94 176 SER A O 1
ATOM 1381 N N . GLU A 1 177 ? 18.203 14.352 0.014 1 96.62 177 GLU A N 1
ATOM 1382 C CA . GLU A 1 177 ? 19.531 13.812 0.33 1 96.62 177 GLU A CA 1
ATOM 1383 C C . GLU A 1 177 ? 19.969 14.227 1.731 1 96.62 177 GLU A C 1
ATOM 1385 O O . GLU A 1 177 ? 20.516 13.414 2.479 1 96.62 177 GLU A O 1
ATOM 1390 N N . GLU A 1 178 ? 19.75 15.469 2.053 1 98.56 178 GLU A N 1
ATOM 1391 C CA . GLU A 1 178 ? 20.062 15.945 3.395 1 98.56 178 GLU A CA 1
ATOM 1392 C C . GLU A 1 178 ? 19.203 15.258 4.449 1 98.56 178 GLU A C 1
ATOM 1394 O O . GLU A 1 178 ? 19.688 14.922 5.531 1 98.56 178 GLU A O 1
ATOM 1399 N N . PHE A 1 179 ? 17.969 15.164 4.105 1 98.75 179 PHE A N 1
ATOM 1400 C CA . PHE A 1 179 ? 17.031 14.453 4.977 1 98.75 179 PHE A CA 1
ATOM 1401 C C . PHE A 1 179 ? 17.516 13.031 5.238 1 98.75 179 PHE A C 1
ATOM 1403 O O . PHE A 1 179 ? 17.625 12.602 6.391 1 98.75 179 PHE A O 1
ATOM 1410 N N . PHE A 1 180 ? 17.922 12.289 4.172 1 98.44 180 PHE A N 1
ATOM 1411 C CA . PHE A 1 180 ? 18.391 10.914 4.332 1 98.44 180 PHE A CA 1
ATOM 1412 C C . PHE A 1 180 ? 19.688 10.875 5.125 1 98.44 180 PHE A C 1
ATOM 1414 O O . PHE A 1 180 ? 19.922 9.953 5.906 1 98.44 180 PHE A O 1
ATOM 1421 N N . ALA A 1 181 ? 20.531 11.82 4.902 1 98.69 181 ALA A N 1
ATOM 1422 C CA . ALA A 1 181 ? 21.797 11.867 5.645 1 98.69 181 ALA A CA 1
ATOM 1423 C C . ALA A 1 181 ? 21.547 11.883 7.148 1 98.69 181 ALA A C 1
ATOM 1425 O O . ALA A 1 181 ? 22.312 11.305 7.918 1 98.69 181 ALA A O 1
ATOM 1426 N N . VAL A 1 182 ? 20.453 12.508 7.551 1 98.81 182 VAL A N 1
ATOM 1427 C CA . VAL A 1 182 ? 20.094 12.578 8.961 1 98.81 182 VAL A CA 1
ATOM 1428 C C . VAL A 1 182 ? 19.516 11.227 9.414 1 98.81 182 VAL A C 1
ATOM 1430 O O . VAL A 1 182 ? 19.766 10.789 10.539 1 98.81 182 VAL A O 1
ATOM 1433 N N . LEU A 1 183 ? 18.797 10.531 8.602 1 98.75 183 LEU A N 1
ATOM 1434 C CA . LEU A 1 183 ? 18.125 9.281 8.953 1 98.75 183 LEU A CA 1
ATOM 1435 C C . LEU A 1 183 ? 19.125 8.125 8.969 1 98.75 183 LEU A C 1
ATOM 1437 O O . LEU A 1 183 ? 18.953 7.172 9.734 1 98.75 183 LEU A O 1
ATOM 1441 N N . LYS A 1 184 ? 20.109 8.18 8.148 1 98.31 184 LYS A N 1
ATOM 1442 C CA . LYS A 1 184 ? 20.969 7.062 7.781 1 98.31 184 LYS A CA 1
ATOM 1443 C C . LYS A 1 184 ? 21.578 6.402 9.016 1 98.31 184 LYS A C 1
ATOM 1445 O O . LYS A 1 184 ? 21.5 5.18 9.164 1 98.31 184 LYS A O 1
ATOM 1450 N N . PRO A 1 185 ? 22.094 7.18 10 1 98.12 185 PRO A N 1
ATOM 1451 C CA . PRO A 1 185 ? 22.703 6.543 11.172 1 98.12 185 PRO A CA 1
ATOM 1452 C C . PRO A 1 185 ? 21.688 5.816 12.039 1 98.12 185 PRO A C 1
ATOM 1454 O O . PRO A 1 185 ? 22.062 5.004 12.891 1 98.12 185 PRO A O 1
ATOM 1457 N N . TYR A 1 186 ? 20.422 6.105 11.828 1 97.88 186 TYR A N 1
ATOM 1458 C CA . TYR A 1 186 ? 19.375 5.57 12.703 1 97.88 186 TYR A CA 1
ATOM 1459 C C . TYR A 1 186 ? 18.391 4.707 11.922 1 97.88 186 TYR A C 1
ATOM 1461 O O . TYR A 1 186 ? 17.281 4.445 12.391 1 97.88 186 TYR A O 1
ATOM 1469 N N . LYS A 1 187 ? 18.766 4.297 10.797 1 96.44 187 LYS A N 1
ATOM 1470 C CA . LYS A 1 187 ? 17.891 3.609 9.867 1 96.44 187 LYS A CA 1
ATOM 1471 C C . LYS A 1 187 ? 17.25 2.385 10.516 1 96.44 187 LYS A C 1
ATOM 1473 O O . LYS A 1 187 ? 16.062 2.119 10.312 1 96.44 187 LYS A O 1
ATOM 1478 N N . ASP A 1 188 ? 17.953 1.673 11.344 1 93.38 188 ASP A N 1
ATOM 1479 C CA . ASP A 1 188 ? 17.469 0.439 11.961 1 93.38 188 ASP A CA 1
ATOM 1480 C C . ASP A 1 188 ? 16.359 0.722 12.969 1 93.38 188 ASP A C 1
ATOM 1482 O O . ASP A 1 188 ? 15.594 -0.177 13.32 1 93.38 188 ASP A O 1
ATOM 1486 N N . LYS A 1 189 ? 16.266 1.995 13.422 1 96.12 189 LYS A N 1
ATOM 1487 C CA . LYS A 1 189 ? 15.258 2.375 14.398 1 96.12 189 LYS A CA 1
ATOM 1488 C C . LYS A 1 189 ? 13.977 2.844 13.711 1 96.12 189 LYS A C 1
ATOM 1490 O O . LYS A 1 189 ? 12.914 2.898 14.336 1 96.12 189 LYS A O 1
ATOM 1495 N N . ILE A 1 190 ? 14.102 3.225 12.516 1 98.19 190 ILE A N 1
ATOM 1496 C CA . ILE A 1 190 ? 12.953 3.771 11.797 1 98.19 190 ILE A CA 1
ATOM 1497 C C . ILE A 1 190 ? 12.109 2.633 11.227 1 98.19 190 ILE A C 1
ATOM 1499 O O . ILE A 1 190 ? 12.531 1.94 10.305 1 98.19 190 ILE A O 1
ATOM 1503 N N . ARG A 1 191 ? 10.93 2.486 11.727 1 98.06 191 ARG A N 1
ATOM 1504 C CA . ARG A 1 191 ? 10.055 1.376 11.375 1 98.06 191 ARG A CA 1
ATOM 1505 C C . ARG A 1 191 ? 9.305 1.657 10.078 1 98.06 191 ARG A C 1
ATOM 1507 O O . ARG A 1 191 ? 9.039 0.74 9.297 1 98.06 191 ARG A O 1
ATOM 1514 N N . HIS A 1 192 ? 8.93 2.885 9.914 1 98.81 192 HIS A N 1
ATOM 1515 C CA . HIS A 1 192 ? 8.047 3.205 8.797 1 98.81 192 HIS A CA 1
ATOM 1516 C C . HIS A 1 192 ? 7.91 4.711 8.617 1 98.81 192 HIS A C 1
ATOM 1518 O O . HIS A 1 192 ? 7.992 5.469 9.586 1 98.81 192 HIS A O 1
ATOM 1524 N N . MET A 1 193 ? 7.773 5.141 7.398 1 98.81 193 MET A N 1
ATOM 1525 C CA . MET A 1 193 ? 7.438 6.523 7.074 1 98.81 193 MET A CA 1
ATOM 1526 C C . MET A 1 193 ? 6.008 6.625 6.547 1 98.81 193 MET A C 1
ATOM 1528 O O . MET A 1 193 ? 5.617 5.863 5.66 1 98.81 193 MET A O 1
ATOM 1532 N N . PHE A 1 194 ? 5.254 7.512 7.094 1 98.88 194 PHE A N 1
ATOM 1533 C CA . PHE A 1 194 ? 3.902 7.832 6.645 1 98.88 194 PHE A CA 1
ATOM 1534 C C . PHE A 1 194 ? 3.855 9.219 6.012 1 98.88 194 PHE A C 1
ATOM 1536 O O . PHE A 1 194 ? 4.23 10.203 6.645 1 98.88 194 PHE A O 1
ATOM 1543 N N . VAL A 1 195 ? 3.334 9.289 4.77 1 98.31 195 VAL A N 1
ATOM 1544 C CA . VAL A 1 195 ? 3.363 10.555 4.051 1 98.31 195 VAL A CA 1
ATOM 1545 C C . VAL A 1 195 ? 1.974 10.867 3.498 1 98.31 195 VAL A C 1
ATOM 1547 O O . VAL A 1 195 ? 1.05 10.062 3.631 1 98.31 195 VAL A O 1
ATOM 1550 N N . GLY A 1 196 ? 1.78 12.102 2.99 1 97.25 196 GLY A N 1
ATOM 1551 C CA . GLY A 1 196 ? 0.589 12.547 2.285 1 97.25 196 GLY A CA 1
ATOM 1552 C C . GLY A 1 196 ? 0.896 13.211 0.957 1 97.25 196 GLY A C 1
ATOM 1553 O O . GLY A 1 196 ? 1.743 12.734 0.199 1 97.25 196 GLY A O 1
ATOM 1554 N N . HIS A 1 197 ? 0.197 14.133 0.536 1 96.06 197 HIS A N 1
ATOM 1555 C CA . HIS A 1 197 ? 0.479 15.016 -0.585 1 96.06 197 HIS A CA 1
ATOM 1556 C C . HIS A 1 197 ? 0.129 14.359 -1.914 1 96.06 197 HIS A C 1
ATOM 1558 O O . HIS A 1 197 ? -0.255 15.039 -2.869 1 96.06 197 HIS A O 1
ATOM 1564 N N . ILE A 1 198 ? 0.117 13.047 -1.977 1 94.5 198 ILE A N 1
ATOM 1565 C CA . ILE A 1 198 ? 0.067 12.32 -3.24 1 94.5 198 ILE A CA 1
ATOM 1566 C C . ILE A 1 198 ? -1.384 12 -3.594 1 94.5 198 ILE A C 1
ATOM 1568 O O . ILE A 1 198 ? -1.729 11.883 -4.773 1 94.5 198 ILE A O 1
ATOM 1572 N N . HIS A 1 199 ? -2.27 11.844 -2.619 1 95.56 199 HIS A N 1
ATOM 1573 C CA . HIS A 1 199 ? -3.682 11.539 -2.826 1 95.56 199 HIS A CA 1
ATOM 1574 C C . HIS A 1 199 ? -3.863 10.172 -3.48 1 95.56 199 HIS A C 1
ATOM 1576 O O . HIS A 1 199 ? -4.719 10.008 -4.352 1 95.56 199 HIS A O 1
ATOM 1582 N N . ARG A 1 200 ? -2.957 9.227 -3.154 1 95 200 ARG A N 1
ATOM 1583 C CA . ARG A 1 200 ? -3.025 7.852 -3.635 1 95 200 ARG A CA 1
ATOM 1584 C C . ARG A 1 200 ? -2.471 6.879 -2.6 1 95 200 ARG A C 1
ATOM 1586 O O . ARG A 1 200 ? -1.483 7.18 -1.924 1 95 200 ARG A O 1
ATOM 1593 N N . PRO A 1 201 ? -3.152 5.695 -2.574 1 96.19 201 PRO A N 1
ATOM 1594 C CA . PRO A 1 201 ? -2.477 4.652 -1.797 1 96.19 201 PRO A CA 1
ATOM 1595 C C . PRO A 1 201 ? -1.227 4.117 -2.49 1 96.19 201 PRO A C 1
ATOM 1597 O O . PRO A 1 201 ? -1.327 3.434 -3.514 1 96.19 201 PRO A O 1
ATOM 1600 N N . ILE A 1 202 ? -0.091 4.438 -2.08 1 97.62 202 ILE A N 1
ATOM 1601 C CA . ILE A 1 202 ? 1.174 3.908 -2.576 1 97.62 202 ILE A CA 1
ATOM 1602 C C . ILE A 1 202 ? 2.021 3.42 -1.404 1 97.62 202 ILE A C 1
ATOM 1604 O O . ILE A 1 202 ? 1.781 3.795 -0.255 1 97.62 202 ILE A O 1
ATOM 1608 N N . CYS A 1 203 ? 2.912 2.543 -1.673 1 98.62 203 CYS A N 1
ATOM 1609 C CA . CYS A 1 203 ? 3.822 2.045 -0.647 1 98.62 203 CYS A CA 1
ATOM 1610 C C . CYS A 1 203 ? 5.156 1.626 -1.256 1 98.62 203 CYS A C 1
ATOM 1612 O O . CYS A 1 203 ? 5.395 1.843 -2.445 1 98.62 203 CYS A O 1
ATOM 1614 N N . GLY A 1 204 ? 6.016 1.187 -0.468 1 98.44 204 GLY A N 1
ATOM 1615 C CA . GLY A 1 204 ? 7.316 0.689 -0.886 1 98.44 204 GLY A CA 1
ATOM 1616 C C . GLY A 1 204 ? 8.414 0.984 0.116 1 98.44 204 GLY A C 1
ATOM 1617 O O . GLY A 1 204 ? 8.242 0.777 1.318 1 98.44 204 GLY A O 1
ATOM 1618 N N . SER A 1 205 ? 9.547 1.338 -0.481 1 98.31 205 SER A N 1
ATOM 1619 C CA . SER A 1 205 ? 10.68 1.704 0.357 1 98.31 205 SER A CA 1
ATOM 1620 C C . SER A 1 205 ? 11.531 2.785 -0.305 1 98.31 205 SER A C 1
ATOM 1622 O O . SER A 1 205 ? 11.586 2.871 -1.533 1 98.31 205 SER A O 1
ATOM 1624 N N . TRP A 1 206 ? 12.031 3.602 0.43 1 97.5 206 TRP A N 1
ATOM 1625 C CA . TRP A 1 206 ? 12.992 4.637 0.046 1 97.5 206 TRP A CA 1
ATOM 1626 C C . TRP A 1 206 ? 14.273 4.52 0.858 1 97.5 206 TRP A C 1
ATOM 1628 O O . TRP A 1 206 ? 14.25 4.617 2.088 1 97.5 206 TRP A O 1
ATOM 1638 N N . ASN A 1 207 ? 15.406 4.195 0.205 1 96.5 207 ASN A N 1
ATOM 1639 C CA . ASN A 1 207 ? 16.688 3.936 0.856 1 96.5 207 ASN A CA 1
ATOM 1640 C C . ASN A 1 207 ? 16.562 2.859 1.931 1 96.5 207 ASN A C 1
ATOM 1642 O O . ASN A 1 207 ? 17.141 2.986 3.014 1 96.5 207 ASN A O 1
ATOM 1646 N N . GLY A 1 208 ? 15.742 1.904 1.645 1 96.06 208 GLY A N 1
ATOM 1647 C CA . GLY A 1 208 ? 15.594 0.751 2.518 1 96.06 208 GLY A CA 1
ATOM 1648 C C . GLY A 1 208 ? 14.578 0.966 3.623 1 96.06 208 GLY A C 1
ATOM 1649 O O . GLY A 1 208 ? 14.297 0.053 4.402 1 96.06 208 GLY A O 1
ATOM 1650 N N . ILE A 1 209 ? 13.969 2.133 3.777 1 97.75 209 ILE A N 1
ATOM 1651 C CA . ILE A 1 209 ? 12.977 2.426 4.805 1 97.75 209 ILE A CA 1
ATOM 1652 C C . ILE A 1 209 ? 11.57 2.285 4.219 1 97.75 209 ILE A C 1
ATOM 1654 O O . ILE A 1 209 ? 11.227 2.963 3.246 1 97.75 209 ILE A O 1
ATOM 1658 N N . PRO A 1 210 ? 10.758 1.396 4.789 1 98.5 210 PRO A N 1
ATOM 1659 C CA . PRO A 1 210 ? 9.398 1.244 4.27 1 98.5 210 PRO A CA 1
ATOM 1660 C C . PRO A 1 210 ? 8.555 2.51 4.43 1 98.5 210 PRO A C 1
ATOM 1662 O O . PRO A 1 210 ? 8.734 3.256 5.395 1 98.5 210 PRO A O 1
ATOM 1665 N N . PHE A 1 211 ? 7.617 2.703 3.479 1 98.56 211 PHE A N 1
ATOM 1666 C CA . PHE A 1 211 ? 6.719 3.848 3.568 1 98.56 211 PHE A CA 1
ATOM 1667 C C . PHE A 1 211 ? 5.34 3.498 3.025 1 98.56 211 PHE A C 1
ATOM 1669 O O . PHE A 1 211 ? 5.184 2.506 2.309 1 98.56 211 PHE A O 1
ATOM 1676 N N . SER A 1 212 ? 4.367 4.285 3.408 1 98.75 212 SER A N 1
ATOM 1677 C CA . SER A 1 212 ? 3.037 4.258 2.811 1 98.75 212 SER A CA 1
ATOM 1678 C C . SER A 1 212 ? 2.432 5.656 2.748 1 98.75 212 SER A C 1
ATOM 1680 O O . SER A 1 212 ? 2.805 6.535 3.527 1 98.75 212 SER A O 1
ATOM 1682 N N . CYS A 1 213 ? 1.633 5.832 1.811 1 97.94 213 CYS A N 1
ATOM 1683 C CA . CYS A 1 213 ? 0.82 7.031 1.662 1 97.94 213 CYS A CA 1
ATOM 1684 C C . CYS A 1 213 ? -0.666 6.695 1.712 1 97.94 213 CYS A C 1
ATOM 1686 O O . CYS A 1 213 ? -1.137 5.84 0.965 1 97.94 213 CYS A O 1
ATOM 1688 N N . ALA A 1 214 ? -1.359 7.363 2.561 1 97.38 214 ALA A N 1
ATOM 1689 C CA . ALA A 1 214 ? -2.801 7.141 2.637 1 97.38 214 ALA A CA 1
ATOM 1690 C C . ALA A 1 214 ? -3.521 7.801 1.465 1 97.38 214 ALA A C 1
ATOM 1692 O O . ALA A 1 214 ? -3.09 8.844 0.969 1 97.38 214 ALA A O 1
ATOM 1693 N N . PRO A 1 215 ? -4.617 7.156 1.012 1 97.62 215 PRO A N 1
ATOM 1694 C CA . PRO A 1 215 ? -5.48 7.898 0.091 1 97.62 215 PRO A CA 1
ATOM 1695 C C . PRO A 1 215 ? -6.109 9.133 0.739 1 97.62 215 PRO A C 1
ATOM 1697 O O . PRO A 1 215 ? -6.121 9.25 1.967 1 97.62 215 PRO A O 1
ATOM 1700 N N . SER A 1 216 ? -6.57 10.008 -0.087 1 98.19 216 SER A N 1
ATOM 1701 C CA . SER A 1 216 ? -7.25 11.211 0.388 1 98.19 216 SER A CA 1
ATOM 1702 C C . SER A 1 216 ? -8.703 10.914 0.751 1 98.19 216 SER A C 1
ATOM 1704 O O . SER A 1 216 ? -9.359 10.094 0.1 1 98.19 216 SER A O 1
ATOM 1706 N N . THR A 1 217 ? -9.18 11.594 1.783 1 98.19 217 THR A N 1
ATOM 1707 C CA . THR A 1 217 ? -10.617 11.523 2.057 1 98.19 217 THR A CA 1
ATOM 1708 C C . THR A 1 217 ? -11.398 12.383 1.069 1 98.19 217 THR A C 1
ATOM 1710 O O . THR A 1 217 ? -12.625 12.297 1.003 1 98.19 217 THR A O 1
ATOM 1713 N N . ALA A 1 218 ? -10.719 13.211 0.247 1 97.62 218 ALA A N 1
ATOM 1714 C CA . ALA A 1 218 ? -11.391 14.195 -0.597 1 97.62 218 ALA A CA 1
ATOM 1715 C C . ALA A 1 218 ? -11.414 13.742 -2.053 1 97.62 218 ALA A C 1
ATOM 1717 O O . ALA A 1 218 ? -12.484 13.453 -2.602 1 97.62 218 ALA A O 1
ATOM 1718 N N . HIS A 1 219 ? -10.297 13.625 -2.668 1 97.12 219 HIS A N 1
ATOM 1719 C CA . HIS A 1 219 ? -10.156 13.219 -4.062 1 97.12 219 HIS A CA 1
ATOM 1720 C C . HIS A 1 219 ? -8.836 12.492 -4.293 1 97.12 219 HIS A C 1
ATOM 1722 O O . HIS A 1 219 ? -7.914 12.586 -3.48 1 97.12 219 HIS A O 1
ATOM 1728 N N . GLN A 1 220 ? -8.781 11.727 -5.332 1 96.62 220 GLN A N 1
ATOM 1729 C CA . GLN A 1 220 ? -7.613 10.898 -5.621 1 96.62 220 GLN A CA 1
ATOM 1730 C C . GLN A 1 220 ? -6.898 11.375 -6.883 1 96.62 220 GLN A C 1
ATOM 1732 O O . GLN A 1 220 ? -7.516 12 -7.754 1 96.62 220 GLN A O 1
ATOM 1737 N N . ILE A 1 221 ? -5.691 11.109 -6.961 1 95.12 221 ILE A N 1
ATOM 1738 C CA . ILE A 1 221 ? -4.906 11.359 -8.164 1 95.12 221 ILE A CA 1
ATOM 1739 C C . ILE A 1 221 ? -4.852 10.094 -9.016 1 95.12 221 ILE A C 1
ATOM 1741 O O . ILE A 1 221 ? -4.668 8.992 -8.492 1 95.12 221 ILE A O 1
ATOM 1745 N N . ALA A 1 222 ? -5.031 10.242 -10.281 1 94.94 222 ALA A N 1
ATOM 1746 C CA . ALA A 1 222 ? -4.977 9.125 -11.219 1 94.94 222 ALA A CA 1
ATOM 1747 C C . ALA A 1 222 ? -3.531 8.75 -11.539 1 94.94 222 ALA A C 1
ATOM 1749 O O . ALA A 1 222 ? -2.645 9.609 -11.523 1 94.94 222 ALA A O 1
ATOM 1750 N N . LEU A 1 223 ? -3.367 7.477 -11.766 1 93.12 223 LEU A N 1
ATOM 1751 C CA . LEU A 1 223 ? -2.08 7.004 -12.266 1 93.12 223 LEU A CA 1
ATOM 1752 C C . LEU A 1 223 ? -1.971 7.219 -13.766 1 93.12 223 LEU A C 1
ATOM 1754 O O . LEU A 1 223 ? -2.588 6.492 -14.555 1 93.12 223 LEU A O 1
ATOM 1758 N N . ASN A 1 224 ? -1.327 8.258 -14.164 1 91.69 224 ASN A N 1
ATOM 1759 C CA . ASN A 1 224 ? -1.139 8.609 -15.57 1 91.69 224 ASN A CA 1
ATOM 1760 C C . ASN A 1 224 ? 0.334 8.844 -15.891 1 91.69 224 ASN A C 1
ATOM 1762 O O . ASN A 1 224 ? 0.91 9.859 -15.5 1 91.69 224 ASN A O 1
ATOM 1766 N N . PHE A 1 225 ? 0.863 7.91 -16.656 1 90.19 225 PHE A N 1
ATOM 1767 C CA . PHE A 1 225 ? 2.281 7.996 -16.984 1 90.19 225 PHE A CA 1
ATOM 1768 C C . PHE A 1 225 ? 2.488 8.703 -18.312 1 90.19 225 PHE A C 1
ATOM 1770 O O . PHE A 1 225 ? 3.625 8.883 -18.766 1 90.19 225 PHE A O 1
ATOM 1777 N N . GLN A 1 226 ? 1.468 9.195 -19 1 86 226 GLN A N 1
ATOM 1778 C CA . GLN A 1 226 ? 1.532 9.609 -20.406 1 86 226 GLN A CA 1
ATOM 1779 C C . GLN A 1 226 ? 1.665 11.125 -20.531 1 86 226 GLN A C 1
ATOM 1781 O O . GLN A 1 226 ? 1.91 11.641 -21.625 1 86 226 GLN A O 1
ATOM 1786 N N . SER A 1 227 ? 1.354 11.852 -19.5 1 82.06 227 SER A N 1
ATOM 1787 C CA . SER A 1 227 ? 1.383 13.312 -19.625 1 82.06 227 SER A CA 1
ATOM 1788 C C . SER A 1 227 ? 2.156 13.945 -18.469 1 82.06 227 SER A C 1
ATOM 1790 O O . SER A 1 227 ? 2.053 13.5 -17.328 1 82.06 227 SER A O 1
ATOM 1792 N N . ASP A 1 228 ? 2.887 14.953 -18.891 1 82.75 228 ASP A N 1
ATOM 1793 C CA . ASP A 1 228 ? 3.555 15.766 -17.875 1 82.75 228 ASP A CA 1
ATOM 1794 C C . ASP A 1 228 ? 2.846 17.109 -17.688 1 82.75 228 ASP A C 1
ATOM 1796 O O . ASP A 1 228 ? 3.297 17.953 -16.906 1 82.75 228 ASP A O 1
ATOM 1800 N N . LYS A 1 229 ? 1.705 17.297 -18.312 1 85.56 229 LYS A N 1
ATOM 1801 C CA . LYS A 1 229 ? 1.092 18.625 -18.344 1 85.56 229 LYS A CA 1
ATOM 1802 C C . LYS A 1 229 ? -0.06 18.719 -17.344 1 85.56 229 LYS A C 1
ATOM 1804 O O . LYS A 1 229 ? -0.236 19.75 -16.703 1 85.56 229 LYS A O 1
ATOM 1809 N N . SER A 1 230 ? -0.829 17.703 -17.266 1 90.06 230 SER A N 1
ATOM 1810 C CA . SER A 1 230 ? -2.014 17.781 -16.422 1 90.06 230 SER A CA 1
ATOM 1811 C C . SER A 1 230 ? -2.051 16.641 -15.398 1 90.06 230 SER A C 1
ATOM 1813 O O . SER A 1 230 ? -1.707 15.508 -15.719 1 90.06 230 SER A O 1
ATOM 1815 N N . VAL A 1 231 ? -2.363 17.062 -14.195 1 92.56 231 VAL A N 1
ATOM 1816 C CA . VAL A 1 231 ? -2.627 16.062 -13.164 1 92.56 231 VAL A CA 1
ATOM 1817 C C . VAL A 1 231 ? -4.102 15.664 -13.195 1 92.56 231 VAL A C 1
ATOM 1819 O O . VAL A 1 231 ? -4.984 16.516 -13.039 1 92.56 231 VAL A O 1
ATOM 1822 N N . LEU A 1 232 ? -4.391 14.438 -13.477 1 94.62 232 LEU A N 1
ATOM 1823 C CA . LEU A 1 232 ? -5.754 13.922 -13.539 1 94.62 232 LEU A CA 1
ATOM 1824 C C . LEU A 1 232 ? -6.129 13.227 -12.234 1 94.62 232 LEU A C 1
ATOM 1826 O O . LEU A 1 232 ? -5.254 12.773 -11.492 1 94.62 232 LEU A O 1
ATOM 1830 N N . GLY A 1 233 ? -7.41 13.188 -11.977 1 95.94 233 GLY A N 1
ATOM 1831 C CA . GLY A 1 233 ? -7.824 12.57 -10.734 1 95.94 233 GLY A CA 1
ATOM 1832 C C . GLY A 1 233 ? -9.266 12.109 -10.742 1 95.94 233 GLY A C 1
ATOM 1833 O O . GLY A 1 233 ? -9.891 12.031 -11.805 1 95.94 233 GLY A O 1
ATOM 1834 N N . PHE A 1 234 ? -9.656 11.664 -9.562 1 96.38 234 PHE A N 1
ATOM 1835 C CA . PHE A 1 234 ? -11.008 11.156 -9.32 1 96.38 234 PHE A CA 1
ATOM 1836 C C . PHE A 1 234 ? -11.656 11.898 -8.156 1 96.38 234 PHE A C 1
ATOM 1838 O O . PHE A 1 234 ? -11.062 12.016 -7.082 1 96.38 234 PHE A O 1
ATOM 1845 N N . LYS A 1 235 ? -12.875 12.305 -8.336 1 94.62 235 LYS A N 1
ATOM 1846 C CA . LYS A 1 235 ? -13.617 12.938 -7.25 1 94.62 235 LYS A CA 1
ATOM 1847 C C . LYS A 1 235 ? -14.008 11.914 -6.18 1 94.62 235 LYS A C 1
ATOM 1849 O O . LYS A 1 235 ? -14.156 12.266 -5.008 1 94.62 235 LYS A O 1
ATOM 1854 N N . GLU A 1 236 ? -14.234 10.727 -6.547 1 90.5 236 GLU A N 1
ATOM 1855 C CA . GLU A 1 236 ? -14.492 9.555 -5.715 1 90.5 236 GLU A CA 1
ATOM 1856 C C . GLU A 1 236 ? -13.57 8.398 -6.09 1 90.5 236 GLU A C 1
ATOM 1858 O O . GLU A 1 236 ? -13.102 8.32 -7.227 1 90.5 236 GLU A O 1
ATOM 1863 N N . PRO A 1 237 ? -13.219 7.59 -5.188 1 91.06 237 PRO A N 1
ATOM 1864 C CA . PRO A 1 237 ? -13.734 7.488 -3.818 1 91.06 237 PRO A CA 1
ATOM 1865 C C . PRO A 1 237 ? -12.875 8.242 -2.807 1 91.06 237 PRO A C 1
ATOM 1867 O O . PRO A 1 237 ? -11.773 8.695 -3.141 1 91.06 237 PRO A O 1
ATOM 1870 N N . SER A 1 238 ? -13.414 8.43 -1.524 1 96.5 238 SER A N 1
ATOM 1871 C CA . SER A 1 238 ? -12.633 8.797 -0.349 1 96.5 238 SER A CA 1
ATOM 1872 C C . SER A 1 238 ? -12.008 7.57 0.305 1 96.5 238 SER A C 1
ATOM 1874 O O . SER A 1 238 ? -12.508 6.457 0.152 1 96.5 238 SER A O 1
ATOM 1876 N N . GLY A 1 239 ? -10.898 7.77 0.98 1 97.75 239 GLY A N 1
ATOM 1877 C CA . GLY A 1 239 ? -10.297 6.633 1.66 1 97.75 239 GLY A CA 1
ATOM 1878 C C . GLY A 1 239 ? -9.398 7.031 2.814 1 97.75 239 GLY A C 1
ATOM 1879 O O . GLY A 1 239 ? -9.141 8.219 3.025 1 97.75 239 GLY A O 1
ATOM 1880 N N . TYR A 1 240 ? -9.023 6.098 3.604 1 98.25 240 TYR A N 1
ATOM 1881 C CA . TYR A 1 240 ? -8.078 6.215 4.707 1 98.25 240 TYR A CA 1
ATOM 1882 C C . TYR A 1 240 ? -7.363 4.891 4.957 1 98.25 240 TYR A C 1
ATOM 1884 O O . TYR A 1 240 ? -7.539 3.932 4.207 1 98.25 240 TYR A O 1
ATOM 1892 N N . SER A 1 241 ? -6.477 4.863 5.91 1 98.5 241 SER A N 1
ATOM 1893 C CA . SER A 1 241 ? -5.73 3.637 6.176 1 98.5 241 SER A CA 1
ATOM 1894 C C . SER A 1 241 ? -5.844 3.227 7.641 1 98.5 241 SER A C 1
ATOM 1896 O O . SER A 1 241 ? -5.934 4.082 8.523 1 98.5 241 SER A O 1
ATOM 1898 N N . ILE A 1 242 ? -5.895 1.956 7.867 1 98.5 242 ILE A N 1
ATOM 1899 C CA . ILE A 1 242 ? -5.789 1.328 9.18 1 98.5 242 ILE A CA 1
ATOM 1900 C C . ILE A 1 242 ? -4.434 0.639 9.32 1 98.5 242 ILE A C 1
ATOM 1902 O O . ILE A 1 242 ? -4.062 -0.185 8.477 1 98.5 242 ILE A O 1
ATOM 1906 N N . VAL A 1 243 ? -3.746 0.978 10.352 1 98.75 243 VAL A N 1
ATOM 1907 C CA . VAL A 1 243 ? -2.404 0.439 10.547 1 98.75 243 VAL A CA 1
ATOM 1908 C C . VAL A 1 243 ? -2.385 -0.462 11.781 1 98.75 243 VAL A C 1
ATOM 1910 O O . VAL A 1 243 ? -2.842 -0.064 12.852 1 98.75 243 VAL A O 1
ATOM 1913 N N . LEU A 1 244 ? -1.927 -1.669 11.633 1 97.94 244 LEU A N 1
ATOM 1914 C CA . LEU A 1 244 ? -1.735 -2.629 12.711 1 97.94 244 LEU A CA 1
ATOM 1915 C C . LEU A 1 244 ? -0.252 -2.871 12.969 1 97.94 244 LEU A C 1
ATOM 1917 O O . LEU A 1 244 ? 0.508 -3.141 12.039 1 97.94 244 LEU A O 1
ATOM 1921 N N . VAL A 1 245 ? 0.125 -2.76 14.219 1 97.56 245 VAL A N 1
ATOM 1922 C CA . VAL A 1 245 ? 1.546 -2.828 14.539 1 97.56 245 VAL A CA 1
ATOM 1923 C C . VAL A 1 245 ? 1.766 -3.783 15.711 1 97.56 245 VAL A C 1
ATOM 1925 O O . VAL A 1 245 ? 1.037 -3.734 16.703 1 97.56 245 VAL A O 1
ATOM 1928 N N . ASN A 1 246 ? 2.662 -4.66 15.594 1 95.25 246 ASN A N 1
ATOM 1929 C CA . ASN A 1 246 ? 3.273 -5.371 16.719 1 95.25 246 ASN A CA 1
ATOM 1930 C C . ASN A 1 246 ? 4.793 -5.418 16.594 1 95.25 246 ASN A C 1
ATOM 1932 O O . ASN A 1 246 ? 5.383 -4.645 15.828 1 95.25 246 ASN A O 1
ATOM 1936 N N . ASN A 1 247 ? 5.469 -6.238 17.328 1 92.94 247 ASN A N 1
ATOM 1937 C CA . ASN A 1 247 ? 6.93 -6.211 17.375 1 92.94 247 ASN A CA 1
ATOM 1938 C C . ASN A 1 247 ? 7.547 -6.613 16.031 1 92.94 247 ASN A C 1
ATOM 1940 O O . ASN A 1 247 ? 8.57 -6.062 15.633 1 92.94 247 ASN A O 1
ATOM 1944 N N . ASP A 1 248 ? 6.844 -7.492 15.32 1 93.44 248 ASP A N 1
ATOM 1945 C CA . ASP A 1 248 ? 7.508 -8.094 14.164 1 93.44 248 ASP A CA 1
ATOM 1946 C C . ASP A 1 248 ? 6.875 -7.621 12.859 1 93.44 248 ASP A C 1
ATOM 1948 O O . ASP A 1 248 ? 7.426 -7.844 11.781 1 93.44 248 ASP A O 1
ATOM 1952 N N . GLN A 1 249 ? 5.695 -6.941 13 1 95.75 249 GLN A N 1
ATOM 1953 C CA . GLN A 1 249 ? 5.043 -6.582 11.75 1 95.75 249 GLN A CA 1
ATOM 1954 C C . GLN A 1 249 ? 4.352 -5.227 11.852 1 95.75 249 GLN A C 1
ATOM 1956 O O . GLN A 1 249 ? 3.975 -4.801 12.945 1 95.75 249 GLN A O 1
ATOM 1961 N N . LEU A 1 250 ? 4.324 -4.484 10.852 1 98.25 250 LEU A N 1
ATOM 1962 C CA . LEU A 1 250 ? 3.49 -3.322 10.57 1 98.25 250 LEU A CA 1
ATOM 1963 C C . LEU A 1 250 ? 2.707 -3.516 9.273 1 98.25 250 LEU A C 1
ATOM 1965 O O . LEU A 1 250 ? 3.299 -3.715 8.211 1 98.25 250 LEU A O 1
ATOM 1969 N N . ILE A 1 251 ? 1.393 -3.48 9.375 1 97.94 251 ILE A N 1
ATOM 1970 C CA . ILE A 1 251 ? 0.54 -3.697 8.211 1 97.94 251 ILE A CA 1
ATOM 1971 C C . ILE A 1 251 ? -0.352 -2.479 7.988 1 97.94 251 ILE A C 1
ATOM 1973 O O . ILE A 1 251 ? -0.961 -1.968 8.93 1 97.94 251 ILE A O 1
ATOM 1977 N N . VAL A 1 252 ? -0.395 -2.033 6.793 1 98.75 252 VAL A N 1
ATOM 1978 C CA . VAL A 1 252 ? -1.263 -0.933 6.383 1 98.75 252 VAL A CA 1
ATOM 1979 C C . VAL A 1 252 ? -2.387 -1.463 5.496 1 98.75 252 VAL A C 1
ATOM 1981 O O . VAL A 1 252 ? -2.131 -2.01 4.422 1 98.75 252 VAL A O 1
ATOM 1984 N N . HIS A 1 253 ? -3.59 -1.316 5.922 1 98 253 HIS A N 1
ATOM 1985 C CA . HIS A 1 253 ? -4.777 -1.604 5.129 1 98 253 HIS A CA 1
ATOM 1986 C C . HIS A 1 253 ? -5.379 -0.328 4.551 1 98 253 HIS A C 1
ATOM 1988 O O . HIS A 1 253 ? -5.688 0.61 5.289 1 98 253 HIS A O 1
ATOM 1994 N N . PHE A 1 254 ? -5.555 -0.319 3.26 1 97.56 254 PHE A N 1
ATOM 1995 C CA . PHE A 1 254 ? -6.234 0.805 2.629 1 97.56 254 PHE A CA 1
ATOM 1996 C C . PHE A 1 254 ? -7.734 0.55 2.543 1 97.56 254 PHE A C 1
ATOM 1998 O O . PHE A 1 254 ? -8.164 -0.555 2.201 1 97.56 254 PHE A O 1
ATOM 2005 N N . GLN A 1 255 ? -8.5 1.572 2.879 1 96.25 255 GLN A N 1
ATOM 2006 C CA . GLN A 1 255 ? -9.945 1.443 2.955 1 96.25 255 GLN A CA 1
ATOM 2007 C C . GLN A 1 255 ? -10.641 2.535 2.143 1 96.25 255 GLN A C 1
ATOM 2009 O O . GLN A 1 255 ? -10.375 3.723 2.338 1 96.25 255 GLN A O 1
ATOM 2014 N N . GLU A 1 256 ? -11.492 2.125 1.227 1 95.69 256 GLU A N 1
ATOM 2015 C CA . GLU A 1 256 ? -12.43 3.062 0.608 1 95.69 256 GLU A CA 1
ATOM 2016 C C . GLU A 1 256 ? -13.633 3.312 1.506 1 95.69 256 GLU A C 1
ATOM 2018 O O . GLU A 1 256 ? -14.211 2.371 2.055 1 95.69 256 GLU A O 1
ATOM 2023 N N . CYS A 1 257 ? -13.984 4.547 1.639 1 96.31 257 CYS A N 1
ATOM 2024 C CA . CYS A 1 257 ? -15.086 4.891 2.531 1 96.31 257 CYS A CA 1
ATOM 2025 C C . CYS A 1 257 ? -16.422 4.473 1.934 1 96.31 257 CYS A C 1
ATOM 2027 O O . CYS A 1 257 ? -16.609 4.531 0.716 1 96.31 257 CYS A O 1
ATOM 2029 N N . ASN A 1 258 ? -17.312 4.098 2.791 1 91.75 258 ASN A N 1
ATOM 2030 C CA . ASN A 1 258 ? -18.719 3.875 2.488 1 91.75 258 ASN A CA 1
ATOM 2031 C C . ASN A 1 258 ? -18.906 2.729 1.499 1 91.75 258 ASN A C 1
ATOM 2033 O O . ASN A 1 258 ? -19.734 2.818 0.586 1 91.75 258 ASN A O 1
ATOM 2037 N N . LYS A 1 259 ? -18.047 1.761 1.592 1 92.44 259 LYS A N 1
ATOM 2038 C CA . LYS A 1 259 ? -18.234 0.549 0.799 1 92.44 259 LYS A CA 1
ATOM 2039 C C . LYS A 1 259 ? -18.922 -0.541 1.617 1 92.44 259 LYS A C 1
ATOM 2041 O O . LYS A 1 259 ? -18.578 -0.763 2.779 1 92.44 259 LYS A O 1
ATOM 2046 N N . THR A 1 260 ? -19.859 -1.212 1.024 1 93.31 260 THR A N 1
ATOM 2047 C CA . THR A 1 260 ? -20.547 -2.328 1.663 1 93.31 260 THR A CA 1
ATOM 2048 C C . THR A 1 260 ? -20.234 -3.641 0.955 1 93.31 260 THR A C 1
ATOM 2050 O O . THR A 1 260 ? -20.438 -3.768 -0.254 1 93.31 260 THR A O 1
ATOM 2053 N N . PRO A 1 261 ? -19.688 -4.535 1.701 1 94.69 261 PRO A N 1
ATOM 2054 C CA . PRO A 1 261 ? -19.438 -5.828 1.069 1 94.69 261 PRO A CA 1
ATOM 2055 C C . PRO A 1 261 ? -20.672 -6.418 0.401 1 94.69 261 PRO A C 1
ATOM 2057 O O . PRO A 1 261 ? -21.781 -6.273 0.916 1 94.69 261 PRO A O 1
ATOM 2060 N N . ASN A 1 262 ? -20.484 -7.16 -0.702 1 95.88 262 ASN A N 1
ATOM 2061 C CA . ASN A 1 262 ? -21.625 -7.645 -1.459 1 95.88 262 ASN A CA 1
ATOM 2062 C C . ASN A 1 262 ? -21.484 -9.117 -1.826 1 95.88 262 ASN A C 1
ATOM 2064 O O . ASN A 1 262 ? -22.234 -9.641 -2.641 1 95.88 262 ASN A O 1
ATOM 2068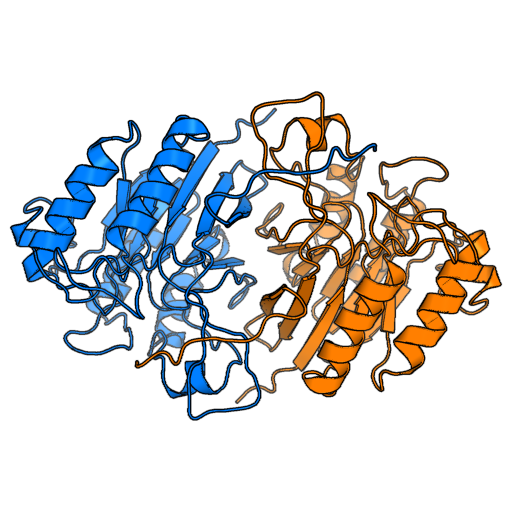 N N . ILE A 1 263 ? -20.453 -9.766 -1.3 1 95.44 263 ILE A N 1
ATOM 2069 C CA . ILE A 1 263 ? -20.297 -11.211 -1.473 1 95.44 263 ILE A CA 1
ATOM 2070 C C . ILE A 1 263 ? -19.75 -11.828 -0.19 1 95.44 263 ILE A C 1
ATOM 2072 O O . ILE A 1 263 ? -19.156 -11.133 0.635 1 95.44 263 ILE A O 1
ATOM 2076 N N . ILE A 1 264 ? -20 -13.062 0.022 1 93.25 264 ILE A N 1
ATOM 2077 C CA . ILE A 1 264 ? -19.391 -13.898 1.056 1 93.25 264 ILE A CA 1
ATOM 2078 C C . ILE A 1 264 ? -18.406 -14.875 0.419 1 93.25 264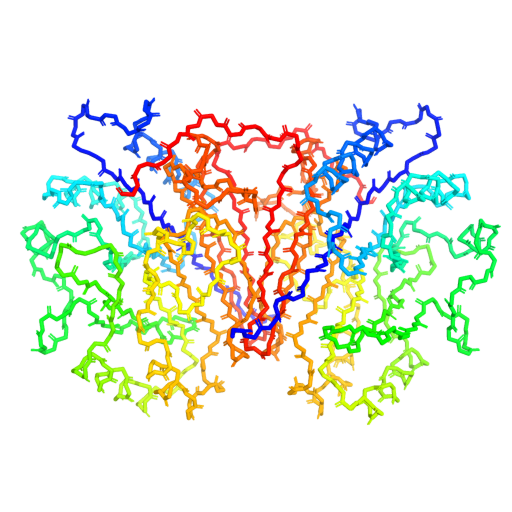 ILE A C 1
ATOM 2080 O O . ILE A 1 264 ? -18.781 -15.664 -0.455 1 93.25 264 ILE A O 1
ATOM 2084 N N . ILE A 1 265 ? -17.203 -14.703 0.778 1 89.31 265 ILE A N 1
ATOM 2085 C CA . ILE A 1 265 ? -16.141 -15.523 0.188 1 89.31 265 ILE A CA 1
ATOM 2086 C C . ILE A 1 265 ? -16.078 -16.875 0.901 1 89.31 265 ILE A C 1
ATOM 2088 O O . ILE A 1 265 ? -16.016 -16.922 2.133 1 89.31 265 ILE A O 1
ATOM 2092 N N . LYS A 1 266 ? -16.234 -17.906 0.152 1 73.75 266 LYS A N 1
ATOM 2093 C CA . LYS A 1 266 ? -16.172 -19.266 0.674 1 73.75 266 LYS A CA 1
ATOM 2094 C C . LYS A 1 266 ? -14.773 -19.859 0.469 1 73.75 266 LYS A C 1
ATOM 2096 O O . LYS A 1 266 ? -14.242 -19.844 -0.644 1 73.75 266 LYS A O 1
ATOM 2101 N N . ALA A 1 267 ? -13.859 -19.828 1.659 1 60.47 267 ALA A N 1
ATOM 2102 C CA . ALA A 1 267 ? -12.531 -20.438 1.576 1 60.47 267 ALA A CA 1
ATOM 2103 C C . ALA A 1 267 ? -12.594 -21.844 0.995 1 60.47 267 ALA A C 1
ATOM 2105 O O . ALA A 1 267 ? -13.602 -22.547 1.16 1 60.47 267 ALA A O 1
ATOM 2106 N N . MET B 1 1 ? 19.875 10.914 -13.93 1 45.56 1 MET B N 1
ATOM 2107 C CA . MET B 1 1 ? 18.688 10.438 -13.227 1 45.56 1 MET B CA 1
ATOM 2108 C C . MET B 1 1 ? 18.625 8.914 -13.25 1 45.56 1 MET B C 1
ATOM 2110 O O . MET B 1 1 ? 18.875 8.289 -14.281 1 45.56 1 MET B O 1
ATOM 2114 N N . GLN B 1 2 ? 18.781 8.227 -12.164 1 64 2 GLN B N 1
ATOM 2115 C CA . GLN B 1 2 ? 18.891 6.77 -12.219 1 64 2 GLN B CA 1
ATOM 2116 C C . GLN B 1 2 ? 17.719 6.152 -12.969 1 64 2 GLN B C 1
ATOM 2118 O O . GLN B 1 2 ? 16.578 6.617 -12.852 1 64 2 GLN B O 1
ATOM 2123 N N . SER B 1 3 ? 17.953 5.348 -13.844 1 84.12 3 SER B N 1
ATOM 2124 C CA . SER B 1 3 ? 16.953 4.715 -14.711 1 84.12 3 SER B CA 1
ATOM 2125 C C . SER B 1 3 ? 15.914 3.955 -13.898 1 84.12 3 SER B C 1
ATOM 2127 O O . SER B 1 3 ? 16.266 3.18 -13.008 1 84.12 3 SER B O 1
ATOM 2129 N N . ILE B 1 4 ? 14.664 4.34 -13.992 1 91.31 4 ILE B N 1
ATOM 2130 C CA . ILE B 1 4 ? 13.547 3.674 -13.336 1 91.31 4 ILE B CA 1
ATOM 2131 C C . ILE B 1 4 ? 13.086 2.482 -14.172 1 91.31 4 ILE B C 1
ATOM 2133 O O . ILE B 1 4 ? 12.93 2.598 -15.391 1 91.31 4 ILE B O 1
ATOM 2137 N N . ILE B 1 5 ? 13.109 1.308 -13.555 1 96.94 5 ILE B N 1
ATOM 2138 C CA . ILE B 1 5 ? 12.586 0.112 -14.211 1 96.94 5 ILE B CA 1
ATOM 2139 C C . ILE B 1 5 ? 11.18 -0.181 -13.703 1 96.94 5 ILE B C 1
ATOM 2141 O O . ILE B 1 5 ? 10.906 -0.086 -12.5 1 96.94 5 ILE B O 1
ATOM 2145 N N . LYS B 1 6 ? 10.344 -0.513 -14.648 1 97.44 6 LYS B N 1
ATOM 2146 C CA . LYS B 1 6 ? 8.938 -0.775 -14.344 1 97.44 6 LYS B CA 1
ATOM 2147 C C . LYS B 1 6 ? 8.609 -2.256 -14.516 1 97.44 6 LYS B C 1
ATOM 2149 O O . LYS B 1 6 ? 9.055 -2.895 -15.469 1 97.44 6 LYS B O 1
ATOM 2154 N N . PHE B 1 7 ? 7.773 -2.844 -13.578 1 98.75 7 PHE B N 1
ATOM 2155 C CA . PHE B 1 7 ? 7.152 -4.133 -13.836 1 98.75 7 PHE B CA 1
ATOM 2156 C C . PHE B 1 7 ? 5.738 -4.18 -13.266 1 98.75 7 PHE B C 1
ATOM 2158 O O . PHE B 1 7 ? 5.344 -3.299 -12.5 1 98.75 7 PHE B O 1
ATOM 2165 N N . ILE B 1 8 ? 4.93 -5.172 -13.727 1 98.81 8 ILE B N 1
ATOM 2166 C CA . ILE B 1 8 ? 3.527 -5.309 -13.352 1 98.81 8 ILE B CA 1
ATOM 2167 C C . ILE B 1 8 ? 3.361 -6.488 -12.398 1 98.81 8 ILE B C 1
ATOM 2169 O O . ILE B 1 8 ? 3.953 -7.551 -12.602 1 98.81 8 ILE B O 1
ATOM 2173 N N . HIS B 1 9 ? 2.625 -6.297 -11.336 1 98.88 9 HIS B N 1
ATOM 2174 C CA . HIS B 1 9 ? 2.301 -7.352 -10.383 1 98.88 9 HIS B CA 1
ATOM 2175 C C . HIS B 1 9 ? 0.799 -7.609 -10.336 1 98.88 9 HIS B C 1
ATOM 2177 O O . HIS B 1 9 ? 0.025 -6.727 -9.953 1 98.88 9 HIS B O 1
ATOM 2183 N N . ILE B 1 10 ? 0.419 -8.773 -10.742 1 98.69 10 ILE B N 1
ATOM 2184 C CA . ILE B 1 10 ? -0.954 -9.266 -10.719 1 98.69 10 ILE B CA 1
ATOM 2185 C C . ILE B 1 10 ? -1.065 -10.43 -9.734 1 98.69 10 ILE B C 1
ATOM 2187 O O . ILE B 1 10 ? -0.105 -11.18 -9.539 1 98.69 10 ILE B O 1
ATOM 2191 N N . SER B 1 11 ? -2.213 -10.523 -9.117 1 98.62 11 SER B N 1
ATOM 2192 C CA . SER B 1 11 ? -2.395 -11.656 -8.211 1 98.62 11 SER B CA 1
ATOM 2193 C C . SER B 1 11 ? -3.846 -12.133 -8.203 1 98.62 11 SER B C 1
ATOM 2195 O O . SER B 1 11 ? -4.758 -11.359 -8.516 1 98.62 11 SER B O 1
ATOM 2197 N N . ASP B 1 12 ? -4.074 -13.406 -7.887 1 97.88 12 ASP B N 1
ATOM 2198 C CA . ASP B 1 12 ? -5.367 -14 -7.555 1 97.88 12 ASP B CA 1
ATOM 2199 C C . ASP B 1 12 ? -6.395 -13.719 -8.648 1 97.88 12 ASP B C 1
ATOM 2201 O O . ASP B 1 12 ? -7.473 -13.188 -8.375 1 97.88 12 ASP B O 1
ATOM 2205 N N . THR B 1 13 ? -6.031 -14.164 -9.844 1 98.44 13 THR B N 1
ATOM 2206 C CA . THR B 1 13 ? -6.902 -13.945 -11 1 98.44 13 THR B CA 1
ATOM 2207 C C . THR B 1 13 ? -8.109 -14.891 -10.945 1 98.44 13 THR B C 1
ATOM 2209 O O . THR B 1 13 ? -9.148 -14.602 -11.547 1 98.44 13 THR B O 1
ATOM 2212 N N . HIS B 1 14 ? -7.957 -16.078 -10.414 1 97.94 14 HIS B N 1
ATOM 2213 C CA . HIS B 1 14 ? -9.023 -17.047 -10.227 1 97.94 14 HIS B CA 1
ATOM 2214 C C . HIS B 1 14 ? -9.742 -17.344 -11.547 1 97.94 14 HIS B C 1
ATOM 2216 O O . HIS B 1 14 ? -10.969 -17.406 -11.586 1 97.94 14 HIS B O 1
ATOM 2222 N N . ILE B 1 15 ? -8.938 -17.422 -12.555 1 98.38 15 ILE B N 1
ATOM 2223 C CA . ILE B 1 15 ? -9.508 -17.812 -13.844 1 98.38 15 ILE B CA 1
ATOM 2224 C C . ILE B 1 15 ? -10.328 -19.094 -13.688 1 98.38 15 ILE B C 1
ATOM 2226 O O . ILE B 1 15 ? -9.859 -20.062 -13.094 1 98.38 15 ILE B O 1
ATOM 2230 N N . SER B 1 16 ? -11.523 -19.047 -14.195 1 97 16 SER B N 1
ATOM 2231 C CA . SER B 1 16 ? -12.406 -20.203 -14.117 1 97 16 SER B CA 1
ATOM 2232 C C . SER B 1 16 ? -12.562 -20.859 -15.484 1 97 16 SER B C 1
ATOM 2234 O O . SER B 1 16 ? -12.195 -20.281 -16.5 1 97 16 SER B O 1
ATOM 2236 N N . ALA B 1 17 ? -13.094 -22.062 -15.461 1 94.75 17 ALA B N 1
ATOM 2237 C CA . ALA B 1 17 ? -13.398 -22.734 -16.719 1 94.75 17 ALA B CA 1
ATOM 2238 C C . ALA B 1 17 ? -14.367 -21.922 -17.562 1 94.75 17 ALA B C 1
ATOM 2240 O O . ALA B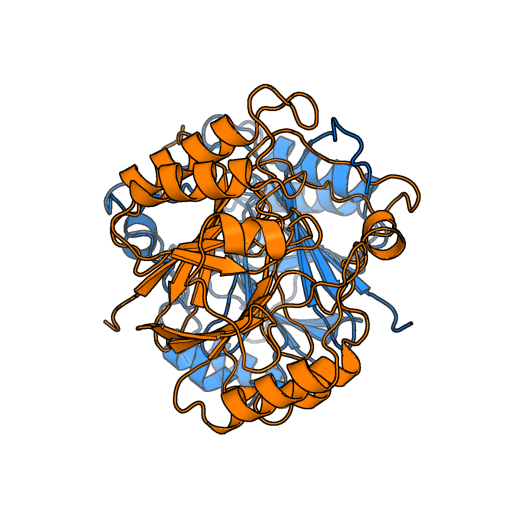 1 17 ? -15.117 -21.094 -17.031 1 94.75 17 ALA B O 1
ATOM 2241 N N . GLN B 1 18 ? -14.273 -22.125 -18.859 1 93.44 18 GLN B N 1
ATOM 2242 C CA . GLN B 1 18 ? -15.156 -21.391 -19.766 1 93.44 18 GLN B CA 1
ATOM 2243 C C . GLN B 1 18 ? -16.625 -21.547 -19.359 1 93.44 18 GLN B C 1
ATOM 2245 O O . GLN B 1 18 ? -17.078 -22.656 -19.125 1 93.44 18 GLN B O 1
ATOM 2250 N N . GLY B 1 19 ? -17.281 -20.469 -19.203 1 91.31 19 GLY B N 1
ATOM 2251 C CA . GLY B 1 19 ? -18.688 -20.484 -18.891 1 91.31 19 GLY B CA 1
ATOM 2252 C C . GLY B 1 19 ? -18.984 -20.5 -17.406 1 91.31 19 GLY B C 1
ATOM 2253 O O . GLY B 1 19 ? -20.125 -20.375 -16.984 1 91.31 19 GLY B O 1
ATOM 2254 N N . CYS B 1 20 ? -17.984 -20.688 -16.578 1 94.5 20 CYS B N 1
ATOM 2255 C CA . CYS B 1 20 ? -18.172 -20.75 -15.133 1 94.5 20 CYS B CA 1
ATOM 2256 C C . CYS B 1 20 ? -17.906 -19.391 -14.484 1 94.5 20 CYS B C 1
ATOM 2258 O O . CYS B 1 20 ? -16.891 -18.766 -14.742 1 94.5 20 CYS B O 1
ATOM 2260 N N . LEU B 1 21 ? -18.828 -18.984 -13.656 1 96 21 LEU B N 1
ATOM 2261 C CA . LEU B 1 21 ? -18.703 -17.703 -12.953 1 96 21 LEU B CA 1
ATOM 2262 C C . LEU B 1 21 ? -18.188 -17.922 -11.531 1 96 21 LEU B C 1
ATOM 2264 O O . LEU B 1 21 ? -18.344 -19 -10.969 1 96 21 LEU B O 1
ATOM 2268 N N . VAL B 1 22 ? -17.531 -17 -11.031 1 95.25 22 VAL B N 1
ATOM 2269 C CA . VAL B 1 22 ? -17.109 -16.906 -9.633 1 95.25 22 VAL B CA 1
ATOM 2270 C C . VAL B 1 22 ? -17.766 -15.703 -8.977 1 95.25 22 VAL B C 1
ATOM 2272 O O . VAL B 1 22 ? -17.531 -14.562 -9.375 1 95.25 22 VAL B O 1
ATOM 2275 N N . TYR B 1 23 ? -18.594 -15.906 -8.008 1 94.44 23 TYR B N 1
ATOM 2276 C CA . TYR B 1 23 ? -19.375 -14.859 -7.363 1 94.44 23 TYR B CA 1
ATOM 2277 C C . TYR B 1 23 ? -20.109 -14.008 -8.398 1 94.44 23 TYR B C 1
ATOM 2279 O O . TYR B 1 23 ? -20.047 -12.773 -8.352 1 94.44 23 TYR B O 1
ATOM 2287 N N . ASP B 1 24 ? -20.594 -14.602 -9.344 1 93.25 24 ASP B N 1
ATOM 2288 C CA . ASP B 1 24 ? -21.438 -14 -10.375 1 93.25 24 ASP B CA 1
ATOM 2289 C C . ASP B 1 24 ? -20.609 -13.094 -11.289 1 93.25 24 ASP B C 1
ATOM 2291 O O . ASP B 1 24 ? -21.141 -12.148 -11.883 1 93.25 24 ASP B O 1
ATOM 2295 N N . ASN B 1 25 ? -19.312 -13.352 -11.305 1 94.12 25 ASN B N 1
ATOM 2296 C CA . ASN B 1 25 ? -18.406 -12.648 -12.211 1 94.12 25 ASN B CA 1
ATOM 2297 C C . ASN B 1 25 ? -17.656 -13.625 -13.109 1 94.12 25 ASN B C 1
ATOM 2299 O O . ASN B 1 25 ? -17.547 -14.812 -12.797 1 94.12 25 ASN B O 1
ATOM 2303 N N . ASN B 1 26 ? -17.266 -13.055 -14.211 1 96.75 26 ASN B N 1
ATOM 2304 C CA . ASN B 1 26 ? -16.406 -13.828 -15.117 1 96.75 26 ASN B CA 1
ATOM 2305 C C . ASN B 1 26 ? -14.945 -13.422 -14.992 1 96.75 26 ASN B C 1
ATOM 2307 O O . ASN B 1 26 ? -14.523 -12.414 -15.562 1 96.75 26 ASN B O 1
ATOM 2311 N N . PRO B 1 27 ? -14.172 -14.188 -14.289 1 97.56 27 PRO B N 1
ATOM 2312 C CA . PRO B 1 27 ? -12.781 -13.797 -14.055 1 97.56 27 PRO B CA 1
ATOM 2313 C C . PRO B 1 27 ? -11.969 -13.68 -15.344 1 97.56 27 PRO B C 1
ATOM 2315 O O . PRO B 1 27 ? -10.984 -12.938 -15.391 1 97.56 27 PRO B O 1
ATOM 2318 N N . ARG B 1 28 ? -12.375 -14.398 -16.406 1 97.81 28 ARG B N 1
ATOM 2319 C CA . ARG B 1 28 ? -11.688 -14.312 -17.703 1 97.81 28 ARG B CA 1
ATOM 2320 C C . ARG B 1 28 ? -11.828 -12.914 -18.297 1 97.81 28 ARG B C 1
ATOM 2322 O O . ARG B 1 28 ? -10.844 -12.336 -18.766 1 97.81 28 ARG B O 1
ATOM 2329 N N . VAL B 1 29 ? -13.016 -12.438 -18.234 1 97.38 29 VAL B N 1
ATOM 2330 C CA . VAL B 1 29 ? -13.281 -11.102 -18.766 1 97.38 29 VAL B CA 1
ATOM 2331 C C . VAL B 1 29 ? -12.562 -10.055 -17.922 1 97.38 29 VAL B C 1
ATOM 2333 O O . VAL B 1 29 ? -12.008 -9.094 -18.469 1 97.38 29 VAL B O 1
ATOM 2336 N N . LYS B 1 30 ? -12.547 -10.281 -16.672 1 97.5 30 LYS B N 1
ATOM 2337 C CA . LYS B 1 30 ? -11.891 -9.344 -15.758 1 97.5 30 LYS B CA 1
ATOM 2338 C C . LYS B 1 30 ? -10.383 -9.297 -16 1 97.5 30 LYS B C 1
ATOM 2340 O O . LYS B 1 30 ? -9.797 -8.219 -16.062 1 97.5 30 LYS B O 1
ATOM 2345 N N . LEU B 1 31 ? -9.781 -10.438 -16.125 1 98.06 31 LEU B N 1
ATOM 2346 C CA . LEU B 1 31 ? -8.359 -10.469 -16.438 1 98.06 31 LEU B CA 1
ATOM 2347 C C . LEU B 1 31 ? -8.086 -9.805 -17.781 1 98.06 31 LEU B C 1
ATOM 2349 O O . LEU B 1 31 ? -7.137 -9.023 -17.906 1 98.06 31 LEU B O 1
ATOM 2353 N N . GLN B 1 32 ? -8.898 -10.109 -18.781 1 97.81 32 GLN B N 1
ATOM 2354 C CA . GLN B 1 32 ? -8.719 -9.516 -20.094 1 97.81 32 GLN B CA 1
ATOM 2355 C C . GLN B 1 32 ? -8.781 -7.992 -20.016 1 97.81 32 GLN B C 1
ATOM 2357 O O . GLN B 1 32 ? -8.008 -7.301 -20.688 1 97.81 32 GLN B O 1
ATOM 2362 N N . THR B 1 33 ? -9.68 -7.492 -19.25 1 97.19 33 THR B N 1
ATOM 2363 C CA . THR B 1 33 ? -9.812 -6.051 -19.078 1 97.19 33 THR B CA 1
ATOM 2364 C C . THR B 1 33 ? -8.531 -5.465 -18.484 1 97.19 33 THR B C 1
ATOM 2366 O O . THR B 1 33 ? -8.047 -4.426 -18.938 1 97.19 33 THR B O 1
ATOM 2369 N N . CYS B 1 34 ? -7.992 -6.105 -17.484 1 97.75 34 CYS B N 1
ATOM 2370 C CA . CYS B 1 34 ? -6.742 -5.672 -16.875 1 97.75 34 CYS B CA 1
ATOM 2371 C C . CYS B 1 34 ? -5.602 -5.695 -17.891 1 97.75 34 CYS B C 1
ATOM 2373 O O . CYS B 1 34 ? -4.828 -4.742 -17.984 1 97.75 34 CYS B O 1
ATOM 2375 N N . ILE B 1 35 ? -5.574 -6.742 -18.672 1 98.5 35 ILE B N 1
ATOM 2376 C CA . ILE B 1 35 ? -4.504 -6.91 -19.641 1 98.5 35 ILE B CA 1
ATOM 2377 C C . ILE B 1 35 ? -4.633 -5.855 -20.734 1 98.5 35 ILE B C 1
ATOM 2379 O O . ILE B 1 35 ? -3.631 -5.312 -21.203 1 98.5 35 ILE B O 1
ATOM 2383 N N . ASP B 1 36 ? -5.844 -5.574 -21.172 1 98 36 ASP B N 1
ATOM 2384 C CA . ASP B 1 36 ? -6.059 -4.523 -22.156 1 98 36 ASP B CA 1
ATOM 2385 C C . ASP B 1 36 ? -5.539 -3.178 -21.641 1 98 36 ASP B C 1
ATOM 2387 O O . ASP B 1 36 ? -4.945 -2.41 -22.406 1 98 36 ASP B O 1
ATOM 2391 N N . GLU B 1 37 ? -5.781 -2.928 -20.422 1 96.81 37 GLU B N 1
ATOM 2392 C CA . GLU B 1 37 ? -5.273 -1.698 -19.828 1 96.81 37 GLU B CA 1
ATOM 2393 C C . GLU B 1 37 ? -3.748 -1.694 -19.766 1 96.81 37 GLU B C 1
ATOM 2395 O O . GLU B 1 37 ? -3.115 -0.674 -20.047 1 96.81 37 GLU B O 1
ATOM 2400 N N . ILE B 1 38 ? -3.146 -2.77 -19.391 1 97.81 38 ILE B N 1
ATOM 2401 C CA . ILE B 1 38 ? -1.695 -2.896 -19.328 1 97.81 38 ILE B CA 1
ATOM 2402 C C . ILE B 1 38 ? -1.101 -2.695 -20.719 1 97.81 38 ILE B C 1
ATOM 2404 O O . ILE B 1 38 ? -0.087 -2.01 -20.875 1 97.81 38 ILE B O 1
ATOM 2408 N N . LYS B 1 39 ? -1.753 -3.24 -21.75 1 97.5 39 LYS B N 1
ATOM 2409 C CA . LYS B 1 39 ? -1.312 -3.059 -23.125 1 97.5 39 LYS B CA 1
ATOM 2410 C C . LYS B 1 39 ? -1.351 -1.586 -23.531 1 97.5 39 LYS B C 1
ATOM 2412 O O . LYS B 1 39 ? -0.474 -1.111 -24.25 1 97.5 39 LYS B O 1
ATOM 2417 N N . ARG B 1 40 ? -2.301 -0.96 -23.078 1 95.44 40 ARG B N 1
ATOM 2418 C CA . ARG B 1 40 ? -2.484 0.443 -23.438 1 95.44 40 ARG B CA 1
ATOM 2419 C C . ARG B 1 40 ? -1.454 1.325 -22.75 1 95.44 40 ARG B C 1
ATOM 2421 O O . ARG B 1 40 ? -0.897 2.24 -23.359 1 95.44 40 ARG B O 1
ATOM 2428 N N . ASP B 1 41 ? -1.146 1.009 -21.531 1 94.81 41 ASP B N 1
ATOM 2429 C CA . ASP B 1 41 ? -0.507 2.033 -20.719 1 94.81 41 ASP B CA 1
ATOM 2430 C C . ASP B 1 41 ? 0.887 1.591 -20.281 1 94.81 41 ASP B C 1
ATOM 2432 O O . ASP B 1 41 ? 1.688 2.41 -19.828 1 94.81 41 ASP B O 1
ATOM 2436 N N . HIS B 1 42 ? 1.225 0.273 -20.359 1 96.88 42 HIS B N 1
ATOM 2437 C CA . HIS B 1 42 ? 2.396 -0.196 -19.625 1 96.88 42 HIS B CA 1
ATOM 2438 C C . HIS B 1 42 ? 3.221 -1.162 -20.469 1 96.88 42 HIS B C 1
ATOM 2440 O O . HIS B 1 42 ? 3.766 -2.139 -19.953 1 96.88 42 HIS B O 1
ATOM 2446 N N . LEU B 1 43 ? 3.299 -0.954 -21.719 1 96.62 43 LEU B N 1
ATOM 2447 C CA . LEU B 1 43 ? 4.047 -1.832 -22.609 1 96.62 43 LEU B CA 1
ATOM 2448 C C . LEU B 1 43 ? 5.547 -1.737 -22.328 1 96.62 43 LEU B C 1
ATOM 2450 O O . LEU B 1 43 ? 6.316 -2.59 -22.781 1 96.62 43 LEU B O 1
ATOM 2454 N N . ASP B 1 44 ? 5.945 -0.747 -21.625 1 95.81 44 ASP B N 1
ATOM 2455 C CA . ASP B 1 44 ? 7.355 -0.526 -21.312 1 95.81 44 ASP B CA 1
ATOM 2456 C C . ASP B 1 44 ? 7.777 -1.311 -20.062 1 95.81 44 ASP B C 1
ATOM 2458 O O . ASP B 1 44 ? 8.93 -1.224 -19.641 1 95.81 44 ASP B O 1
ATOM 2462 N N . ALA B 1 45 ? 6.875 -2.096 -19.5 1 97.88 45 ALA B N 1
ATOM 2463 C CA . ALA B 1 45 ? 7.223 -2.896 -18.328 1 97.88 45 ALA B CA 1
ATOM 2464 C C . ALA B 1 45 ? 8.266 -3.951 -18.672 1 97.88 45 ALA B C 1
ATOM 2466 O O . ALA B 1 45 ? 8.211 -4.562 -19.734 1 97.88 45 ALA B O 1
ATOM 2467 N N . ALA B 1 46 ? 9.211 -4.152 -17.766 1 98.44 46 ALA B N 1
ATOM 2468 C CA . ALA B 1 46 ? 10.289 -5.117 -17.969 1 98.44 46 ALA B CA 1
ATOM 2469 C C . ALA B 1 46 ? 9.75 -6.547 -17.938 1 98.44 46 ALA B C 1
ATOM 2471 O O . ALA B 1 46 ? 10.258 -7.422 -18.641 1 98.44 46 ALA B O 1
ATOM 2472 N N . PHE B 1 47 ? 8.797 -6.82 -17.094 1 98.75 47 PHE B N 1
ATOM 2473 C CA . PHE B 1 47 ? 8.141 -8.117 -16.984 1 98.75 47 PHE B CA 1
ATOM 2474 C C . PHE B 1 47 ? 6.828 -8 -16.219 1 98.75 47 PHE B C 1
ATOM 2476 O O . PHE B 1 47 ? 6.52 -6.945 -15.672 1 98.75 47 PHE B O 1
ATOM 2483 N N . LEU B 1 48 ? 6.02 -8.992 -16.266 1 98.75 48 LEU B N 1
ATOM 2484 C CA . LEU B 1 48 ? 4.789 -9.156 -15.5 1 98.75 48 LEU B CA 1
ATOM 2485 C C . LEU B 1 48 ? 4.863 -10.391 -14.609 1 98.75 48 LEU B C 1
ATOM 2487 O O . LEU B 1 48 ? 5.352 -11.438 -15.039 1 98.75 48 LEU B O 1
ATOM 2491 N N . ILE B 1 49 ? 4.461 -10.305 -13.383 1 98.81 49 ILE B N 1
ATOM 2492 C CA . ILE B 1 49 ? 4.496 -11.445 -12.477 1 98.81 49 ILE B CA 1
ATOM 2493 C C . ILE B 1 49 ? 3.119 -11.656 -11.852 1 98.81 49 ILE B C 1
ATOM 2495 O O . ILE B 1 49 ? 2.441 -10.688 -11.492 1 98.81 49 ILE B O 1
ATOM 2499 N N . LEU B 1 50 ? 2.65 -12.852 -11.742 1 98.75 50 LEU B N 1
ATOM 2500 C CA . LEU B 1 50 ? 1.42 -13.273 -11.078 1 98.75 50 LEU B CA 1
ATOM 2501 C C . LEU B 1 50 ? 1.725 -14.039 -9.797 1 98.75 50 LEU B C 1
ATOM 2503 O O . LEU B 1 50 ? 2.42 -15.055 -9.82 1 98.75 50 LEU B O 1
ATOM 2507 N N . THR B 1 51 ? 1.147 -13.602 -8.672 1 98.56 51 THR B N 1
ATOM 2508 C CA . THR B 1 51 ? 1.56 -14.219 -7.414 1 98.56 51 THR B CA 1
ATOM 25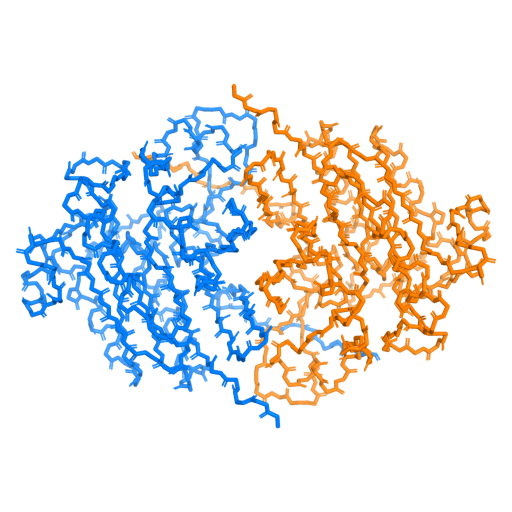09 C C . THR B 1 51 ? 0.5 -15.195 -6.914 1 98.56 51 THR B C 1
ATOM 2511 O O . THR B 1 51 ? 0.106 -15.148 -5.75 1 98.56 51 THR B O 1
ATOM 2514 N N . GLY B 1 52 ? 0.05 -16.062 -7.758 1 97.94 52 GLY B N 1
ATOM 2515 C CA . GLY B 1 52 ? -0.635 -17.281 -7.355 1 97.94 52 GLY B CA 1
ATOM 2516 C C . GLY B 1 52 ? -2.146 -17.141 -7.348 1 97.94 52 GLY B C 1
ATOM 2517 O O . GLY B 1 52 ? -2.674 -16.047 -7.543 1 97.94 52 GLY B O 1
ATOM 2518 N N . ASP B 1 53 ? -2.842 -18.359 -7.223 1 97.38 53 ASP B N 1
ATOM 2519 C CA . ASP B 1 53 ? -4.285 -18.484 -7.398 1 97.38 53 ASP B CA 1
ATOM 2520 C C . ASP B 1 53 ? -4.723 -17.922 -8.75 1 97.38 53 ASP B C 1
ATOM 2522 O O . ASP B 1 53 ? -5.66 -17.125 -8.82 1 97.38 53 ASP B O 1
ATOM 2526 N N . VAL B 1 54 ? -3.893 -18.312 -9.703 1 98 54 VAL B N 1
ATOM 2527 C CA . VAL B 1 54 ? -4.164 -17.922 -11.086 1 98 54 VAL B CA 1
ATOM 2528 C C . VAL B 1 54 ? -5.469 -18.562 -11.555 1 98 54 VAL B C 1
ATOM 2530 O O . VAL B 1 54 ? -6.281 -17.922 -12.219 1 98 54 VAL B O 1
ATOM 2533 N N . THR B 1 55 ? -5.641 -19.766 -11.109 1 97.81 55 THR B N 1
ATOM 2534 C CA . THR B 1 55 ? -6.844 -20.531 -11.453 1 97.81 55 THR B CA 1
ATOM 2535 C C . THR B 1 55 ? -7.785 -20.609 -10.258 1 97.81 55 THR B C 1
ATOM 2537 O O . THR B 1 55 ? -7.348 -20.531 -9.109 1 97.81 55 THR B O 1
ATOM 2540 N N . ASN B 1 56 ? -9.055 -20.766 -10.594 1 96.56 56 ASN B N 1
ATOM 2541 C CA . ASN B 1 56 ? -10.039 -20.984 -9.539 1 96.56 56 ASN B CA 1
ATOM 2542 C C . ASN B 1 56 ? -10.211 -22.469 -9.227 1 96.56 56 ASN B C 1
ATOM 2544 O O . ASN B 1 56 ? -10.367 -22.844 -8.07 1 96.56 56 ASN B O 1
ATOM 2548 N N . ASP B 1 57 ? -10.102 -23.297 -10.266 1 92.31 57 ASP B N 1
ATOM 2549 C CA . ASP B 1 57 ? -10.414 -24.703 -10.094 1 92.31 57 ASP B CA 1
ATOM 2550 C C . ASP B 1 57 ? -9.219 -25.594 -10.453 1 92.31 57 ASP B C 1
ATOM 2552 O O . ASP B 1 57 ? -9.344 -26.812 -10.523 1 92.31 57 ASP B O 1
ATOM 2556 N N . GLY B 1 58 ? -8.117 -25.031 -10.852 1 94.81 58 GLY B N 1
ATOM 2557 C CA . GLY B 1 58 ? -6.875 -25.75 -11.086 1 94.81 58 GLY B CA 1
ATOM 2558 C C . GLY B 1 58 ? -6.82 -26.422 -12.445 1 94.81 58 GLY B C 1
ATOM 2559 O O . GLY B 1 58 ? -5.871 -27.141 -12.742 1 94.81 58 GLY B O 1
ATOM 2560 N N . SER B 1 59 ? -7.738 -26.125 -13.336 1 94.75 59 SER B N 1
ATOM 2561 C CA . SER B 1 59 ? -7.816 -26.859 -14.594 1 94.75 59 SER B CA 1
ATOM 2562 C C . SER B 1 59 ? -6.723 -26.422 -15.562 1 94.75 59 SER B C 1
ATOM 2564 O O . SER B 1 59 ? -6.281 -25.281 -15.531 1 94.75 59 SER B O 1
ATOM 2566 N N . MET B 1 60 ? -6.355 -27.359 -16.422 1 95.94 60 MET B N 1
ATOM 2567 C CA . MET B 1 60 ? -5.359 -27.078 -17.453 1 95.94 60 MET B CA 1
ATOM 2568 C C . MET B 1 60 ? -5.855 -26 -18.406 1 95.94 60 MET B C 1
ATOM 2570 O O . MET B 1 60 ? -5.078 -25.172 -18.875 1 95.94 60 MET B O 1
ATOM 2574 N N . GLU B 1 61 ? -7.113 -26.031 -18.703 1 96.94 61 GLU B N 1
ATOM 2575 C CA . GLU B 1 61 ? -7.688 -25.062 -19.625 1 96.94 61 GLU B CA 1
ATOM 2576 C C . GLU B 1 61 ? -7.48 -23.625 -19.125 1 96.94 61 GLU B C 1
ATOM 2578 O O . GLU B 1 61 ? -7.277 -22.719 -19.922 1 96.94 61 GLU B O 1
ATOM 2583 N N . CYS B 1 62 ? -7.512 -23.438 -17.844 1 97.81 62 CYS B N 1
ATOM 2584 C CA . CYS B 1 62 ? -7.32 -22.125 -17.266 1 97.81 62 CYS B CA 1
ATOM 2585 C C . CYS B 1 62 ? -5.902 -21.609 -17.5 1 97.81 62 CYS B C 1
ATOM 2587 O O . CYS B 1 62 ? -5.707 -20.438 -17.828 1 97.81 62 CYS B O 1
ATOM 2589 N N . PHE B 1 63 ? -4.926 -22.484 -17.406 1 97.88 63 PHE B N 1
ATOM 2590 C CA . PHE B 1 63 ? -3.545 -22.109 -17.703 1 97.88 63 PHE B CA 1
ATOM 2591 C C . PHE B 1 63 ? -3.359 -21.812 -19.188 1 97.88 63 PHE B C 1
ATOM 2593 O O . PHE B 1 63 ? -2.619 -20.906 -19.562 1 97.88 63 PHE B O 1
ATOM 2600 N N . SER B 1 64 ? -4.027 -22.625 -20.031 1 97.44 64 SER B N 1
ATOM 2601 C CA . SER B 1 64 ? -3.973 -22.391 -21.469 1 97.44 64 SER B CA 1
ATOM 2602 C C . SER B 1 64 ? -4.547 -21.016 -21.812 1 97.44 64 SER B C 1
ATOM 2604 O O . SER B 1 64 ? -3.979 -20.281 -22.625 1 97.44 64 SER B O 1
ATOM 2606 N N . PHE B 1 65 ? -5.652 -20.719 -21.203 1 97.69 65 PHE B N 1
ATOM 2607 C CA . PHE B 1 65 ? -6.254 -19.406 -21.406 1 97.69 65 PHE B CA 1
ATOM 2608 C C . PHE B 1 65 ? -5.309 -18.297 -20.953 1 97.69 65 PHE B C 1
ATOM 2610 O O . PHE B 1 65 ? -5.164 -17.281 -21.625 1 97.69 65 PHE B O 1
ATOM 2617 N N . LEU B 1 66 ? -4.691 -18.5 -19.781 1 97.88 66 LEU B N 1
ATOM 2618 C CA . LEU B 1 66 ? -3.723 -17.531 -19.281 1 97.88 66 LEU B CA 1
ATOM 2619 C C . LEU B 1 66 ? -2.623 -17.266 -20.297 1 97.88 66 LEU B C 1
ATOM 2621 O O . LEU B 1 66 ? -2.291 -16.125 -20.578 1 97.88 66 LEU B O 1
ATOM 2625 N N . GLN B 1 67 ? -2.045 -18.312 -20.828 1 97.12 67 GLN B N 1
ATOM 2626 C CA . GLN B 1 67 ? -0.991 -18.188 -21.828 1 97.12 67 GLN B CA 1
ATOM 2627 C C . GLN B 1 67 ? -1.47 -17.375 -23.031 1 97.12 67 GLN B C 1
ATOM 2629 O O . GLN B 1 67 ? -0.74 -16.516 -23.547 1 97.12 67 GLN B O 1
ATOM 2634 N N . GLU B 1 68 ? -2.658 -17.688 -23.438 1 97.12 68 GLU B N 1
ATOM 2635 C CA . GLU B 1 68 ? -3.232 -16.984 -24.578 1 97.12 68 GLU B CA 1
ATOM 2636 C C . GLU B 1 68 ? -3.342 -15.484 -24.297 1 97.12 68 GLU B C 1
ATOM 2638 O O . GLU B 1 68 ? -2.914 -14.664 -25.109 1 97.12 68 GLU B O 1
ATOM 2643 N N . VAL B 1 69 ? -3.857 -15.141 -23.172 1 97.44 69 VAL B N 1
ATOM 2644 C CA . VAL B 1 69 ? -4.105 -13.75 -22.812 1 97.44 69 VAL B CA 1
ATOM 2645 C C . VAL B 1 69 ? -2.775 -13.016 -22.641 1 97.44 69 VAL B C 1
ATOM 2647 O O . VAL B 1 69 ? -2.621 -11.891 -23.125 1 97.44 69 VAL B O 1
ATOM 2650 N N . LEU B 1 70 ? -1.785 -13.641 -22.031 1 97.38 70 LEU B N 1
ATOM 2651 C CA . LEU B 1 70 ? -0.522 -12.984 -21.719 1 97.38 70 LEU B CA 1
ATOM 2652 C C . LEU B 1 70 ? 0.376 -12.922 -22.953 1 97.38 70 LEU B C 1
ATOM 2654 O O . LEU B 1 70 ? 1.336 -12.148 -22.984 1 97.38 70 LEU B O 1
ATOM 2658 N N . SER B 1 71 ? 0.15 -13.797 -23.938 1 96.44 71 SER B N 1
ATOM 2659 C CA . SER B 1 71 ? 0.917 -13.773 -25.188 1 96.44 71 SER B CA 1
ATOM 2660 C C . SER B 1 71 ? 0.735 -12.445 -25.922 1 96.44 71 SER B C 1
ATOM 2662 O O . SER B 1 71 ? 1.52 -12.117 -26.812 1 96.44 71 SER B O 1
ATOM 2664 N N . GLU B 1 72 ? -0.294 -11.711 -25.531 1 96 72 GLU B N 1
ATOM 2665 C CA . GLU B 1 72 ? -0.562 -10.406 -26.125 1 96 72 GLU B CA 1
ATOM 2666 C C . GLU B 1 72 ? 0.44 -9.367 -25.641 1 96 72 GLU B C 1
ATOM 2668 O O . GLU B 1 72 ? 0.529 -8.273 -26.203 1 96 72 GLU B O 1
ATOM 2673 N N . LEU B 1 73 ? 1.162 -9.664 -24.625 1 97.75 73 LEU B N 1
ATOM 2674 C CA . LEU B 1 73 ? 2.107 -8.727 -24.031 1 97.75 73 LEU B CA 1
ATOM 2675 C C . LEU B 1 73 ? 3.518 -8.969 -24.547 1 97.75 73 LEU B C 1
ATOM 2677 O O . LEU B 1 73 ? 3.924 -10.117 -24.734 1 97.75 73 LEU B O 1
ATOM 2681 N N . PRO B 1 74 ? 4.258 -7.891 -24.797 1 97.62 74 PRO B N 1
ATOM 2682 C CA . PRO B 1 74 ? 5.617 -8.055 -25.312 1 97.62 74 PRO B CA 1
ATOM 2683 C C . PRO B 1 74 ? 6.613 -8.461 -24.219 1 97.62 74 PRO B C 1
ATOM 2685 O O . PRO B 1 74 ? 7.691 -8.977 -24.531 1 97.62 74 PRO B O 1
ATOM 2688 N N . MET B 1 75 ? 6.336 -8.172 -23 1 97.88 75 MET B N 1
ATOM 2689 C CA . MET B 1 75 ? 7.285 -8.461 -21.938 1 97.88 75 MET B CA 1
ATOM 2690 C C . MET B 1 75 ? 7.098 -9.883 -21.406 1 97.88 75 MET B C 1
ATOM 2692 O O . MET B 1 75 ? 6 -10.438 -21.484 1 97.88 75 MET B O 1
ATOM 2696 N N . PRO B 1 76 ? 8.188 -10.453 -20.922 1 98.19 76 PRO B N 1
ATOM 2697 C CA . PRO B 1 76 ? 8.031 -11.781 -20.312 1 98.19 76 PRO B CA 1
ATOM 2698 C C . PRO B 1 76 ? 7.133 -11.758 -19.078 1 98.19 76 PRO B C 1
ATOM 2700 O O . PRO B 1 76 ? 6.938 -10.703 -18.469 1 98.19 76 PRO B O 1
ATOM 2703 N N . TRP B 1 77 ? 6.582 -12.914 -18.812 1 98.31 77 TRP B N 1
ATOM 2704 C CA . TRP B 1 77 ? 5.742 -13.055 -17.625 1 98.31 77 TRP B CA 1
ATOM 2705 C C . TRP B 1 77 ? 6.125 -14.305 -16.828 1 98.31 77 TRP B C 1
ATOM 2707 O O . TRP B 1 77 ? 6.676 -15.258 -17.391 1 98.31 77 TRP B O 1
ATOM 2717 N N . TYR B 1 78 ? 5.863 -14.258 -15.516 1 98.31 78 TYR B N 1
ATOM 2718 C CA . TYR B 1 78 ? 6.164 -15.344 -14.586 1 98.31 78 TYR B CA 1
ATOM 2719 C C . TYR B 1 78 ? 5.012 -15.562 -13.609 1 98.31 78 TYR B C 1
ATOM 2721 O O . TYR B 1 78 ? 4.285 -14.625 -13.281 1 98.31 78 TYR B O 1
ATOM 2729 N N . LEU B 1 79 ? 4.777 -16.766 -13.195 1 97.88 79 LEU B N 1
ATOM 2730 C CA . LEU B 1 79 ? 3.709 -17 -12.227 1 97.88 79 LEU B CA 1
ATOM 2731 C C . LEU B 1 79 ? 4.223 -17.781 -11.023 1 97.88 79 LEU B C 1
ATOM 2733 O O . LEU B 1 79 ? 5.141 -18.594 -11.156 1 97.88 79 LEU B O 1
ATOM 2737 N N . VAL B 1 80 ? 3.754 -17.469 -9.93 1 98.56 80 VAL B N 1
ATOM 2738 C CA . VAL B 1 80 ? 3.869 -18.156 -8.641 1 98.56 80 VAL B CA 1
ATOM 2739 C C . VAL B 1 80 ? 2.664 -19.078 -8.438 1 98.56 80 VAL B C 1
ATOM 2741 O O . VAL B 1 80 ? 1.546 -18.734 -8.836 1 98.56 80 VAL B O 1
ATOM 2744 N N . MET B 1 81 ? 2.891 -20.266 -7.855 1 98.19 81 MET B N 1
ATOM 2745 C CA . MET B 1 81 ? 1.776 -21.156 -7.559 1 98.19 81 MET B CA 1
ATOM 2746 C C . MET B 1 81 ? 0.987 -20.672 -6.352 1 98.19 81 MET B C 1
ATOM 2748 O O . MET B 1 81 ? 1.571 -20.219 -5.363 1 98.19 81 MET B O 1
ATOM 2752 N N . GLY B 1 82 ? -0.302 -20.672 -6.422 1 97.62 82 GLY B N 1
ATOM 2753 C CA . GLY B 1 82 ? -1.184 -20.5 -5.281 1 97.62 82 GLY B CA 1
ATOM 2754 C C . GLY B 1 82 ? -1.948 -21.766 -4.922 1 97.62 82 GLY B C 1
ATOM 2755 O O . GLY B 1 82 ? -1.844 -22.766 -5.613 1 97.62 82 GLY B O 1
ATOM 2756 N N . ASN B 1 83 ? -2.715 -21.766 -3.857 1 95.62 83 ASN B N 1
ATOM 2757 C CA . ASN B 1 83 ? -3.332 -22.984 -3.336 1 95.62 83 ASN B CA 1
ATOM 2758 C C . ASN B 1 83 ? -4.449 -23.484 -4.246 1 95.62 83 ASN B C 1
ATOM 2760 O O . ASN B 1 83 ? -4.844 -24.641 -4.172 1 95.62 83 ASN B O 1
ATOM 2764 N N . HIS B 1 84 ? -4.961 -22.688 -5.18 1 96.31 84 HIS B N 1
ATOM 2765 C CA . HIS B 1 84 ? -5.973 -23.125 -6.137 1 96.31 84 HIS B CA 1
ATOM 2766 C C . HIS B 1 84 ? -5.328 -23.719 -7.383 1 96.31 84 HIS B C 1
ATOM 2768 O O . HIS B 1 84 ? -6.008 -24.344 -8.203 1 96.31 84 HIS B O 1
ATOM 2774 N N . ASP B 1 85 ? -4.098 -23.531 -7.504 1 97.75 85 ASP B N 1
ATOM 2775 C CA . ASP B 1 85 ? -3.385 -23.969 -8.703 1 97.75 85 ASP B CA 1
ATOM 2776 C C . ASP B 1 85 ? -2.875 -25.391 -8.547 1 97.75 85 ASP B C 1
ATOM 2778 O O . ASP B 1 85 ? -2.396 -25.781 -7.48 1 97.75 85 ASP B O 1
ATOM 2782 N N . LEU B 1 86 ? -2.98 -26.141 -9.633 1 97.44 86 LEU B N 1
ATOM 2783 C CA . LEU B 1 86 ? -2.48 -27.516 -9.625 1 97.44 86 LEU B CA 1
ATOM 2784 C C . LEU B 1 86 ? -1.23 -27.641 -10.492 1 97.44 86 LEU B C 1
ATOM 2786 O O . LEU B 1 86 ? -1.251 -27.297 -11.672 1 97.44 86 LEU B O 1
ATOM 2790 N N . LYS B 1 87 ? -0.232 -28.188 -9.922 1 96.75 87 LYS B N 1
ATOM 2791 C CA . LYS B 1 87 ? 1.051 -28.297 -10.609 1 96.75 87 LYS B CA 1
ATOM 2792 C C . LYS B 1 87 ? 0.92 -29.156 -11.867 1 96.75 87 LYS B C 1
ATOM 2794 O O . LYS B 1 87 ? 1.463 -28.812 -12.922 1 96.75 87 LYS B O 1
ATOM 2799 N N . GLN B 1 88 ? 0.17 -30.266 -11.711 1 96.44 88 GLN B N 1
ATOM 2800 C CA . GLN B 1 88 ? 0.009 -31.156 -12.859 1 96.44 88 GLN B CA 1
ATOM 2801 C C . GLN B 1 88 ? -0.634 -30.438 -14.039 1 96.44 88 GLN B C 1
ATOM 2803 O O . GLN B 1 88 ? -0.214 -30.609 -15.18 1 96.44 88 GLN B O 1
ATOM 2808 N N . SER B 1 89 ? -1.619 -29.641 -13.742 1 97.38 89 SER B N 1
ATOM 2809 C CA . SER B 1 89 ? -2.299 -28.875 -14.781 1 97.38 89 SER B CA 1
ATOM 2810 C C . SER B 1 89 ? -1.357 -27.859 -15.422 1 97.38 89 SER B C 1
ATOM 2812 O O . SER B 1 89 ? -1.352 -27.688 -16.641 1 97.38 89 SER B O 1
ATOM 2814 N N . LEU B 1 90 ? -0.564 -27.156 -14.547 1 97.62 90 LEU B N 1
ATOM 2815 C CA . LEU B 1 90 ? 0.406 -26.188 -15.055 1 97.62 90 LEU B CA 1
ATOM 2816 C C . LEU B 1 90 ? 1.383 -26.859 -16.016 1 97.62 90 LEU B C 1
ATOM 2818 O O . LEU B 1 90 ? 1.587 -26.375 -17.141 1 97.62 90 LEU B O 1
ATOM 2822 N N . PHE B 1 91 ? 1.878 -28.047 -15.656 1 97.25 91 PHE B N 1
ATOM 2823 C CA . PHE B 1 91 ? 2.92 -28.703 -16.438 1 97.25 91 PHE B CA 1
ATOM 2824 C C . PHE B 1 91 ? 2.344 -29.297 -17.719 1 97.25 91 PHE B C 1
ATOM 2826 O O . PHE B 1 91 ? 3.053 -29.438 -18.719 1 97.25 91 PHE B O 1
ATOM 2833 N N . THR B 1 92 ? 1.082 -29.641 -17.641 1 97.44 92 THR B N 1
ATOM 2834 C CA . THR B 1 92 ? 0.429 -30.109 -18.859 1 97.44 92 THR B CA 1
ATOM 2835 C C . THR B 1 92 ? 0.26 -28.953 -19.859 1 97.44 92 THR B C 1
ATOM 2837 O O . THR B 1 92 ? 0.505 -29.125 -21.047 1 97.44 92 THR B O 1
ATOM 2840 N N . ALA B 1 93 ? -0.118 -27.844 -19.359 1 96.69 93 ALA B N 1
ATOM 2841 C CA . ALA B 1 93 ? -0.335 -26.672 -20.203 1 96.69 93 ALA B CA 1
ATOM 2842 C C . ALA B 1 93 ? 0.991 -26.078 -20.672 1 96.69 93 ALA B C 1
ATOM 2844 O O . ALA B 1 93 ? 1.116 -25.625 -21.812 1 96.69 93 ALA B O 1
ATOM 2845 N N . ILE B 1 94 ? 1.992 -26.016 -19.734 1 95.88 94 ILE B N 1
ATOM 2846 C CA . ILE B 1 94 ? 3.311 -25.453 -19.984 1 95.88 94 ILE B CA 1
ATOM 2847 C C . ILE B 1 94 ? 4.391 -26.422 -19.516 1 95.88 94 ILE B C 1
ATOM 2849 O O . ILE B 1 94 ? 4.977 -26.234 -18.438 1 95.88 94 ILE B O 1
ATOM 2853 N N . PRO B 1 95 ? 4.727 -27.328 -20.281 1 96.38 95 PRO B N 1
ATOM 2854 C CA . PRO B 1 95 ? 5.574 -28.453 -19.859 1 96.38 95 PRO B CA 1
ATOM 2855 C C . PRO B 1 95 ? 6.957 -28 -19.391 1 96.38 95 PRO B C 1
ATOM 2857 O O . PRO B 1 95 ? 7.543 -28.609 -18.5 1 96.38 95 PRO B O 1
ATOM 2860 N N . GLU B 1 96 ? 7.48 -26.906 -19.938 1 96.12 96 GLU B N 1
ATOM 2861 C CA . GLU B 1 96 ? 8.859 -26.5 -19.672 1 96.12 96 GLU B CA 1
ATOM 2862 C C . GLU B 1 96 ? 8.914 -25.453 -18.547 1 96.12 96 GLU B C 1
ATOM 2864 O O . GLU B 1 96 ? 9.938 -24.797 -18.359 1 96.12 96 GLU B O 1
ATOM 2869 N N . TYR B 1 97 ? 7.77 -25.328 -17.891 1 97.5 97 TYR B N 1
ATOM 2870 C CA . TYR B 1 97 ? 7.805 -24.297 -16.859 1 97.5 97 TYR B CA 1
ATOM 2871 C C . TYR B 1 97 ? 8.844 -24.641 -15.789 1 97.5 97 TYR B C 1
ATOM 2873 O O . TYR B 1 97 ? 8.977 -25.797 -15.391 1 97.5 97 TYR B O 1
ATOM 2881 N N . PRO B 1 98 ? 9.562 -23.672 -15.289 1 98.06 98 PRO B N 1
ATOM 2882 C CA . PRO B 1 98 ? 10.711 -23.938 -14.422 1 98.06 98 PRO B CA 1
ATOM 2883 C C . PRO B 1 98 ? 10.312 -24.594 -13.094 1 98.06 98 PRO B C 1
ATOM 2885 O O . PRO B 1 98 ? 9.266 -24.266 -12.531 1 98.06 98 PRO B O 1
ATOM 2888 N N . ARG B 1 99 ? 11.156 -25.469 -12.641 1 97.75 99 ARG B N 1
ATOM 2889 C CA . ARG B 1 99 ? 11.062 -26.141 -11.344 1 97.75 99 ARG B CA 1
ATOM 2890 C C . ARG B 1 99 ? 12.445 -26.328 -10.719 1 97.75 99 ARG B C 1
ATOM 2892 O O . ARG B 1 99 ? 13.453 -26.359 -11.43 1 97.75 99 ARG B O 1
ATOM 2899 N N . ASP B 1 100 ? 12.398 -26.438 -9.43 1 97.94 100 ASP B N 1
ATOM 2900 C CA . ASP B 1 100 ? 13.664 -26.75 -8.773 1 97.94 100 ASP B CA 1
ATOM 2901 C C . ASP B 1 100 ? 13.969 -28.25 -8.859 1 97.94 100 ASP B C 1
ATOM 2903 O O . ASP B 1 100 ? 13.172 -29.016 -9.398 1 97.94 100 ASP B O 1
ATOM 2907 N N . PRO B 1 101 ? 15.117 -28.688 -8.398 1 96.56 101 PRO B N 1
ATOM 2908 C CA . PRO B 1 101 ? 15.516 -30.094 -8.531 1 96.56 101 PRO B CA 1
ATOM 2909 C C . PRO B 1 101 ? 14.555 -31.047 -7.824 1 96.56 101 PRO B C 1
ATOM 2911 O O . PRO B 1 101 ? 14.477 -32.219 -8.18 1 96.56 101 PRO B O 1
ATOM 2914 N N . ASN B 1 102 ? 13.797 -30.578 -6.84 1 97.12 102 ASN B N 1
ATOM 2915 C CA . ASN B 1 102 ? 12.867 -31.422 -6.094 1 97.12 102 ASN B CA 1
ATOM 2916 C C . ASN B 1 102 ? 11.469 -31.391 -6.703 1 97.12 102 ASN B C 1
ATOM 2918 O O . ASN B 1 102 ? 10.547 -32 -6.176 1 97.12 102 ASN B O 1
ATOM 2922 N N . GLY B 1 103 ? 11.281 -30.625 -7.77 1 97 103 GLY B N 1
ATOM 2923 C CA . GLY B 1 103 ? 10.023 -30.609 -8.5 1 97 103 GLY B CA 1
ATOM 2924 C C . GLY B 1 103 ? 9.094 -29.484 -8.07 1 97 103 GLY B C 1
ATOM 2925 O O . GLY B 1 103 ? 7.977 -29.375 -8.586 1 97 103 GLY B O 1
ATOM 2926 N N . PHE B 1 104 ? 9.508 -28.672 -7.105 1 98.25 104 PHE B N 1
ATOM 2927 C CA . PHE B 1 104 ? 8.703 -27.516 -6.711 1 98.25 104 PHE B CA 1
ATOM 2928 C C . PHE B 1 104 ? 8.812 -26.406 -7.742 1 98.25 104 PHE B C 1
ATOM 2930 O O . PHE B 1 104 ? 9.867 -26.203 -8.352 1 98.25 104 PHE B O 1
ATOM 2937 N N . VAL B 1 105 ? 7.73 -25.672 -7.973 1 98.44 105 VAL B N 1
ATOM 2938 C CA . VAL B 1 105 ? 7.742 -24.547 -8.906 1 98.44 105 VAL B CA 1
ATOM 2939 C C . VAL B 1 105 ? 8.414 -23.344 -8.258 1 98.44 105 VAL B C 1
ATOM 2941 O O . VAL B 1 105 ? 7.754 -22.344 -7.949 1 98.44 105 VAL B O 1
ATOM 2944 N N . GLN B 1 106 ? 9.617 -23.391 -7.945 1 98.5 106 GLN B N 1
ATOM 2945 C CA . GLN B 1 106 ? 10.438 -22.281 -7.469 1 98.5 106 GLN B CA 1
ATOM 2946 C C . GLN B 1 106 ? 11.695 -22.125 -8.312 1 98.5 106 GLN B C 1
ATOM 2948 O O . GLN B 1 106 ? 12.289 -23.109 -8.742 1 98.5 106 GLN B O 1
ATOM 2953 N N . PHE B 1 107 ? 12.07 -20.938 -8.664 1 98.81 107 PHE B N 1
ATOM 2954 C CA . PHE B 1 107 ? 13.156 -20.625 -9.578 1 98.81 107 PHE B CA 1
ATOM 2955 C C . PHE B 1 107 ? 13.57 -19.156 -9.43 1 98.81 107 PHE B C 1
ATOM 2957 O O . PHE B 1 107 ? 12.961 -18.406 -8.672 1 98.81 107 PHE B O 1
ATOM 2964 N N . THR B 1 108 ? 14.688 -18.812 -10.062 1 98.75 108 THR B N 1
ATOM 2965 C CA . THR B 1 108 ? 15.18 -17.438 -10.047 1 98.75 108 THR B CA 1
ATOM 2966 C C . THR B 1 108 ? 15.148 -16.828 -11.445 1 98.75 108 THR B C 1
ATOM 2968 O O . THR B 1 108 ? 15.25 -17.547 -12.438 1 98.75 108 THR B O 1
ATOM 2971 N N . VAL B 1 109 ? 14.883 -15.625 -11.547 1 98.56 109 VAL B N 1
ATOM 2972 C CA . VAL B 1 109 ? 14.969 -14.859 -12.781 1 98.56 109 VAL B CA 1
ATOM 2973 C C . VAL B 1 109 ? 15.875 -13.641 -12.578 1 98.56 109 VAL B C 1
ATOM 2975 O O . VAL B 1 109 ? 15.617 -12.82 -11.695 1 98.56 109 VAL B O 1
ATOM 2978 N N . ASP B 1 110 ? 16.938 -13.547 -13.305 1 98.12 110 ASP B N 1
ATOM 2979 C CA . ASP B 1 110 ? 17.781 -12.352 -13.312 1 98.12 110 ASP B CA 1
ATOM 2980 C C . ASP B 1 110 ? 17.109 -11.211 -14.078 1 98.12 110 ASP B C 1
ATOM 2982 O O . ASP B 1 110 ? 16.828 -11.352 -15.273 1 98.12 110 ASP B O 1
ATOM 2986 N N . THR B 1 111 ? 16.812 -10.125 -13.406 1 96.38 111 THR B N 1
ATOM 2987 C CA . THR B 1 111 ? 16.109 -9.008 -14.023 1 96.38 111 THR B CA 1
ATOM 2988 C C . THR B 1 111 ? 16.891 -7.707 -13.82 1 96.38 111 THR B C 1
ATOM 2990 O O . THR B 1 111 ? 17.812 -7.652 -13.016 1 96.38 111 THR B O 1
ATOM 2993 N N . PRO B 1 112 ? 16.5 -6.637 -14.531 1 94.12 112 PRO B N 1
ATOM 2994 C CA . PRO B 1 112 ? 17.156 -5.34 -14.328 1 94.12 112 PRO B CA 1
ATOM 2995 C C . PRO B 1 112 ? 16.906 -4.766 -12.938 1 94.12 112 PRO B C 1
ATOM 2997 O O . PRO B 1 112 ? 17.656 -3.896 -12.484 1 94.12 112 PRO B O 1
ATOM 3000 N N . VAL B 1 113 ? 15.938 -5.25 -12.242 1 95.12 113 VAL B N 1
ATOM 3001 C CA . VAL B 1 113 ? 15.625 -4.711 -10.922 1 95.12 113 VAL B CA 1
ATOM 3002 C C . VAL B 1 113 ? 16.344 -5.527 -9.844 1 95.12 113 VAL B C 1
ATOM 3004 O O . VAL B 1 113 ? 16.266 -5.195 -8.656 1 95.12 113 VAL B O 1
ATOM 3007 N N . GLY B 1 114 ? 16.891 -6.609 -10.258 1 96.75 114 GLY B N 1
ATOM 3008 C CA . GLY B 1 114 ? 17.531 -7.523 -9.328 1 96.75 114 GLY B CA 1
ATOM 3009 C C . GLY B 1 114 ? 17.203 -8.977 -9.602 1 96.75 114 GLY B C 1
ATOM 3010 O O . GLY B 1 114 ? 16.75 -9.328 -10.688 1 96.75 114 GLY B O 1
ATOM 3011 N N . LEU B 1 115 ? 17.609 -9.812 -8.641 1 98.56 115 LEU B N 1
ATOM 3012 C CA . LEU B 1 115 ? 17.281 -11.234 -8.719 1 98.56 115 LEU B CA 1
ATOM 3013 C C . LEU B 1 115 ? 15.898 -11.5 -8.156 1 98.56 115 LEU B C 1
ATOM 3015 O O . LEU B 1 115 ? 15.664 -11.32 -6.957 1 98.56 115 LEU B O 1
ATOM 3019 N N . CYS B 1 116 ? 15.008 -11.891 -9.008 1 98.81 116 CYS B N 1
ATOM 3020 C CA . CYS B 1 116 ? 13.688 -12.336 -8.57 1 98.81 116 CYS B CA 1
ATOM 3021 C C . CYS B 1 116 ? 13.719 -13.797 -8.141 1 98.81 116 CYS B C 1
ATOM 3023 O O . CYS B 1 116 ? 14.203 -14.656 -8.883 1 98.81 116 CYS B O 1
ATOM 3025 N N . ILE B 1 117 ? 13.297 -14.023 -6.977 1 98.94 117 ILE B N 1
ATOM 3026 C CA . ILE B 1 117 ? 13.18 -15.391 -6.48 1 98.94 117 ILE B CA 1
ATOM 3027 C C . ILE B 1 117 ? 11.711 -15.758 -6.309 1 98.94 117 ILE B C 1
ATOM 3029 O O . ILE B 1 117 ? 11 -15.148 -5.5 1 98.94 117 ILE B O 1
ATOM 3033 N N . ILE B 1 118 ? 11.25 -16.719 -7.074 1 98.94 118 ILE B N 1
ATOM 3034 C CA . ILE B 1 118 ? 9.883 -17.219 -7.051 1 98.94 118 ILE B CA 1
ATOM 3035 C C . ILE B 1 118 ? 9.805 -18.453 -6.152 1 98.94 118 ILE B C 1
ATOM 3037 O O . ILE B 1 118 ? 10.562 -19.406 -6.34 1 98.94 118 ILE B O 1
ATOM 3041 N N . LEU B 1 119 ? 8.953 -18.391 -5.168 1 98.88 119 LEU B N 1
ATOM 3042 C CA . LEU B 1 119 ? 8.844 -19.484 -4.207 1 98.88 119 LEU B CA 1
ATOM 3043 C C . LEU B 1 119 ? 7.516 -20.219 -4.359 1 98.88 119 LEU B C 1
ATOM 3045 O O . LEU B 1 119 ? 6.48 -19.594 -4.582 1 98.88 119 LEU B O 1
ATOM 3049 N N . ASP B 1 120 ? 7.535 -21.516 -4.199 1 98.75 120 ASP B N 1
ATOM 3050 C CA . ASP B 1 120 ? 6.348 -22.359 -4.168 1 98.75 120 ASP B CA 1
ATOM 3051 C C . ASP B 1 120 ? 5.949 -22.703 -2.734 1 98.75 120 ASP B C 1
ATOM 3053 O O . ASP B 1 120 ? 6.535 -23.594 -2.115 1 98.75 120 ASP B O 1
ATOM 3057 N N . THR B 1 121 ? 4.93 -22.062 -2.273 1 98.5 121 THR B N 1
ATOM 3058 C CA . THR B 1 121 ? 4.531 -22.25 -0.884 1 98.5 121 THR B CA 1
ATOM 3059 C C . THR B 1 121 ? 3.369 -23.234 -0.786 1 98.5 121 THR B C 1
ATOM 3061 O O . THR B 1 121 ? 2.805 -23.438 0.292 1 98.5 121 THR B O 1
ATOM 3064 N N . THR B 1 122 ? 2.977 -23.875 -1.804 1 97.5 122 THR B N 1
ATOM 3065 C CA . THR B 1 122 ? 1.726 -24.625 -1.866 1 97.5 122 THR B CA 1
ATOM 3066 C C . THR B 1 122 ? 1.873 -25.984 -1.185 1 97.5 122 THR B C 1
ATOM 3068 O O . THR B 1 122 ? 2.955 -26.562 -1.191 1 97.5 122 THR B O 1
ATOM 3071 N N . ILE B 1 123 ? 0.799 -26.391 -0.571 1 95.06 123 ILE B N 1
ATOM 3072 C CA . ILE B 1 123 ? 0.58 -27.734 -0.074 1 95.06 123 ILE B CA 1
ATOM 3073 C C . ILE B 1 123 ? -0.574 -28.391 -0.835 1 95.06 123 ILE B C 1
ATOM 3075 O O . ILE B 1 123 ? -1.652 -27.797 -0.958 1 95.06 123 ILE B O 1
ATOM 3079 N N . ALA B 1 124 ? -0.327 -29.594 -1.351 1 91.06 124 ALA B N 1
ATOM 3080 C CA . ALA B 1 124 ? -1.377 -30.266 -2.107 1 91.06 124 ALA B CA 1
ATOM 3081 C C . ALA B 1 124 ? -2.672 -30.344 -1.304 1 91.06 124 ALA B C 1
ATOM 3083 O O . ALA B 1 124 ? -2.67 -30.797 -0.156 1 91.06 124 ALA B O 1
ATOM 3084 N N . ASN B 1 125 ? -3.727 -29.766 -1.829 1 89 125 ASN B N 1
ATOM 3085 C CA . ASN B 1 125 ? -5.094 -29.859 -1.32 1 89 125 ASN B CA 1
ATOM 3086 C C . ASN B 1 125 ? -5.25 -29.094 -0.011 1 89 125 ASN B C 1
ATOM 3088 O O . ASN B 1 125 ? -6.07 -29.453 0.833 1 89 125 ASN B O 1
ATOM 3092 N N . GLN B 1 126 ? -4.43 -28.188 0.211 1 91.69 126 GLN B N 1
ATOM 3093 C CA . GLN B 1 126 ? -4.559 -27.328 1.385 1 91.69 126 GLN B CA 1
ATOM 3094 C C . GLN B 1 126 ? -4.582 -25.859 0.989 1 91.69 126 GLN B C 1
ATOM 3096 O O . GLN B 1 126 ? -3.949 -25.469 0.007 1 91.69 126 GLN B O 1
ATOM 3101 N N . SER B 1 127 ? -5.281 -25.094 1.733 1 91.75 127 SER B N 1
ATOM 3102 C CA . SER B 1 127 ? -5.34 -23.656 1.494 1 91.75 127 SER B CA 1
ATOM 3103 C C . SER B 1 127 ? -4.137 -22.953 2.104 1 91.75 127 SER B C 1
ATOM 3105 O O . SER B 1 127 ? -3.734 -21.891 1.629 1 91.75 127 SER B O 1
ATOM 3107 N N . SER B 1 128 ? -3.521 -23.547 3.146 1 94 128 SER B N 1
ATOM 3108 C CA . SER B 1 128 ? -2.344 -22.984 3.801 1 94 128 SER B CA 1
ATOM 3109 C C . SER B 1 128 ? -1.076 -23.281 3.008 1 94 128 SER B C 1
ATOM 3111 O O . SER B 1 128 ? -1.1 -24.078 2.064 1 94 128 SER B O 1
ATOM 3113 N N . GLY B 1 129 ? -0.054 -22.484 3.326 1 96.81 129 GLY B N 1
ATOM 3114 C CA . GLY B 1 129 ? 1.229 -22.703 2.672 1 96.81 129 GLY B CA 1
ATOM 3115 C C . GLY B 1 129 ? 2.311 -23.188 3.619 1 96.81 129 GLY B C 1
ATOM 3116 O O . GLY B 1 129 ? 2.154 -23.109 4.84 1 96.81 129 GLY B O 1
ATOM 3117 N N . ILE B 1 130 ? 3.316 -23.688 3.031 1 97.75 130 ILE B N 1
ATOM 3118 C CA . ILE B 1 130 ? 4.488 -24.094 3.797 1 97.75 130 ILE B CA 1
ATOM 3119 C C . ILE B 1 130 ? 5.73 -24.031 2.91 1 97.75 130 ILE B C 1
ATOM 3121 O O . ILE B 1 130 ? 5.629 -24.094 1.683 1 97.75 130 ILE B O 1
ATOM 3125 N N . LEU B 1 131 ? 6.832 -23.828 3.498 1 98.5 131 LEU B N 1
ATOM 3126 C CA . LEU B 1 131 ? 8.133 -24.094 2.9 1 98.5 131 LEU B CA 1
ATOM 3127 C C . LEU B 1 131 ? 8.859 -25.203 3.65 1 98.5 131 LEU B C 1
ATOM 3129 O O . LEU B 1 131 ? 9.461 -24.953 4.699 1 98.5 131 LEU B O 1
ATOM 3133 N N . CYS B 1 132 ? 8.773 -26.422 3.135 1 98.44 132 CYS B N 1
ATOM 3134 C CA . CYS B 1 132 ? 9.43 -27.547 3.797 1 98.44 132 CYS B CA 1
ATOM 3135 C C . CYS B 1 132 ? 10.945 -27.391 3.775 1 98.44 132 CYS B C 1
ATOM 3137 O O . CYS B 1 132 ? 11.461 -26.438 3.199 1 98.44 132 CYS B O 1
ATOM 3139 N N . ALA B 1 133 ? 11.664 -28.359 4.336 1 98.56 133 ALA B N 1
ATOM 3140 C CA . ALA B 1 133 ? 13.117 -28.266 4.48 1 98.56 133 ALA B CA 1
ATOM 3141 C C . ALA B 1 133 ? 13.797 -28.141 3.119 1 98.56 133 ALA B C 1
ATOM 3143 O O . ALA B 1 133 ? 14.727 -27.344 2.953 1 98.56 133 ALA B O 1
ATOM 3144 N N . ALA B 1 134 ? 13.352 -28.922 2.145 1 98.69 134 ALA B N 1
ATOM 3145 C CA . ALA B 1 134 ? 13.938 -28.891 0.809 1 98.69 134 ALA B CA 1
ATOM 3146 C C . ALA B 1 134 ? 13.773 -27.516 0.167 1 98.69 134 ALA B C 1
ATOM 3148 O O . ALA B 1 134 ? 14.703 -27 -0.45 1 98.69 134 ALA B O 1
ATOM 3149 N N . ARG B 1 135 ? 12.625 -26.938 0.281 1 98.81 135 ARG B N 1
ATOM 3150 C CA . ARG B 1 135 ? 12.352 -25.625 -0.292 1 98.81 135 ARG B CA 1
ATOM 3151 C C . ARG B 1 135 ? 13.141 -24.547 0.423 1 98.81 135 ARG B C 1
ATOM 3153 O O . ARG B 1 135 ? 13.672 -23.625 -0.216 1 98.81 135 ARG B O 1
ATOM 3160 N N . LEU B 1 136 ? 13.227 -24.641 1.749 1 98.88 136 LEU B N 1
ATOM 3161 C CA . LEU B 1 136 ? 14 -23.672 2.514 1 98.88 136 LEU B CA 1
ATOM 3162 C C . LEU B 1 136 ? 15.484 -23.781 2.188 1 98.88 136 LEU B C 1
ATOM 3164 O O . LEU B 1 136 ? 16.188 -22.766 2.098 1 98.88 136 LEU B O 1
ATOM 3168 N N . ASP B 1 137 ? 15.922 -25.016 2.059 1 98.75 137 ASP B N 1
ATOM 3169 C CA . ASP B 1 137 ? 17.328 -25.234 1.696 1 98.75 137 ASP B CA 1
ATOM 3170 C C . ASP B 1 137 ? 17.641 -24.609 0.331 1 98.75 137 ASP B C 1
ATOM 3172 O O . ASP B 1 137 ? 18.688 -24 0.145 1 98.75 137 ASP B O 1
ATOM 3176 N N . TRP B 1 138 ? 16.781 -24.812 -0.598 1 98.81 138 TRP B N 1
ATOM 3177 C CA . TRP B 1 138 ? 16.938 -24.234 -1.926 1 98.81 138 TRP B CA 1
ATOM 3178 C C . TRP B 1 138 ? 17 -22.703 -1.845 1 98.81 138 TRP B C 1
ATOM 3180 O O . TRP B 1 138 ? 17.875 -22.094 -2.457 1 98.81 138 TRP B O 1
ATOM 3190 N N . LEU B 1 139 ? 16.125 -22.109 -1.089 1 98.88 139 LEU B N 1
ATOM 3191 C CA . LEU B 1 139 ? 16.094 -20.656 -0.907 1 98.88 139 LEU B CA 1
ATOM 3192 C C . LEU B 1 139 ? 17.406 -20.172 -0.291 1 98.88 139 LEU B C 1
ATOM 3194 O O . LEU B 1 139 ? 17.969 -19.172 -0.753 1 98.88 139 LEU B O 1
ATOM 3198 N N . ALA B 1 140 ? 17.797 -20.828 0.746 1 98.75 140 ALA B N 1
ATOM 3199 C CA . ALA B 1 140 ? 19.047 -20.469 1.413 1 98.75 140 ALA B CA 1
ATOM 3200 C C . ALA B 1 140 ? 20.219 -20.453 0.43 1 98.75 140 ALA B C 1
ATOM 3202 O O . ALA B 1 140 ? 21.047 -19.547 0.457 1 98.75 140 ALA B O 1
ATOM 3203 N N . ASN B 1 141 ? 20.266 -21.453 -0.406 1 98.62 141 ASN B N 1
ATOM 3204 C CA . ASN B 1 141 ? 21.328 -21.547 -1.404 1 98.62 141 ASN B CA 1
ATOM 3205 C C . ASN B 1 141 ? 21.25 -20.406 -2.402 1 98.62 141 ASN B C 1
ATOM 3207 O O . ASN B 1 141 ? 22.281 -19.797 -2.738 1 98.62 141 ASN B O 1
ATOM 3211 N N . GLU B 1 142 ? 20.047 -20.078 -2.908 1 98.62 142 GLU B N 1
ATOM 3212 C CA . GLU B 1 142 ? 19.891 -18.969 -3.85 1 98.62 142 GLU B CA 1
ATOM 3213 C C . GLU B 1 142 ? 20.297 -17.641 -3.221 1 98.62 142 GLU B C 1
ATOM 3215 O O . GLU B 1 142 ? 20.953 -16.828 -3.863 1 98.62 142 GLU B O 1
ATOM 3220 N N . LEU B 1 143 ? 19.922 -17.422 -1.966 1 98.75 143 LEU B N 1
ATOM 3221 C CA . LEU B 1 143 ? 20.25 -16.188 -1.269 1 98.75 143 LEU B CA 1
ATOM 3222 C C . LEU B 1 143 ? 21.75 -16.047 -1.062 1 98.75 143 LEU B C 1
ATOM 3224 O O . LEU B 1 143 ? 22.312 -14.961 -1.212 1 98.75 143 LEU B O 1
ATOM 3228 N N . LYS B 1 144 ? 22.328 -17.125 -0.689 1 98.25 144 LYS B N 1
ATOM 3229 C CA . LYS B 1 144 ? 23.766 -17.141 -0.477 1 98.25 144 LYS B CA 1
ATOM 3230 C C . LYS B 1 144 ? 24.516 -16.734 -1.743 1 98.25 144 LYS B C 1
ATOM 3232 O O . LYS B 1 144 ? 25.516 -16.031 -1.676 1 98.25 144 LYS B O 1
ATOM 3237 N N . GLN B 1 145 ? 24.016 -17.109 -2.879 1 97.94 145 GLN B N 1
ATOM 3238 C CA . GLN B 1 145 ? 24.688 -16.891 -4.156 1 97.94 145 GLN B CA 1
ATOM 3239 C C . GLN B 1 145 ? 24.312 -15.547 -4.762 1 97.94 145 GLN B C 1
ATOM 3241 O O . GLN B 1 145 ? 24.953 -15.078 -5.699 1 97.94 145 GLN B O 1
ATOM 3246 N N . ALA B 1 146 ? 23.281 -14.945 -4.266 1 97.94 146 ALA B N 1
ATOM 3247 C CA . ALA B 1 146 ? 22.781 -13.703 -4.855 1 97.94 146 ALA B CA 1
ATOM 3248 C C . ALA B 1 146 ? 23.812 -12.578 -4.715 1 97.94 146 ALA B C 1
ATOM 3250 O O . ALA B 1 146 ? 24.344 -12.352 -3.625 1 97.94 146 ALA B O 1
ATOM 3251 N N . THR B 1 147 ? 24.094 -11.883 -5.789 1 96.5 147 THR B N 1
ATOM 3252 C CA . THR B 1 147 ? 25.031 -10.758 -5.793 1 96.5 147 THR B CA 1
ATOM 3253 C C . THR B 1 147 ? 24.297 -9.445 -6.074 1 96.5 147 THR B C 1
ATOM 3255 O O . THR B 1 147 ? 24.906 -8.375 -6.078 1 96.5 147 THR B O 1
ATOM 3258 N N . LYS B 1 148 ? 23.031 -9.555 -6.375 1 96.06 148 LYS B N 1
ATOM 3259 C CA . LYS B 1 148 ? 22.141 -8.422 -6.637 1 96.06 148 LYS B CA 1
ATOM 3260 C C . LYS B 1 148 ? 21.047 -8.32 -5.57 1 96.06 148 LYS B C 1
ATOM 3262 O O . LYS B 1 148 ? 20.828 -9.266 -4.809 1 96.06 148 LYS B O 1
ATOM 3267 N N . PRO B 1 149 ? 20.422 -7.07 -5.512 1 97.56 149 PRO B N 1
ATOM 3268 C CA . PRO B 1 149 ? 19.234 -7.012 -4.648 1 97.56 149 PRO B CA 1
ATOM 3269 C C . PRO B 1 149 ? 18.188 -8.062 -5.004 1 97.56 149 PRO B C 1
ATOM 3271 O O . PRO B 1 149 ? 18 -8.383 -6.18 1 97.56 149 PRO B O 1
ATOM 3274 N N . VAL B 1 150 ? 17.516 -8.547 -3.99 1 98.69 150 VAL B N 1
ATOM 3275 C CA . VAL B 1 150 ? 16.609 -9.672 -4.172 1 98.69 150 VAL B CA 1
ATOM 3276 C C . VAL B 1 150 ? 15.172 -9.203 -4.016 1 98.69 150 VAL B C 1
ATOM 3278 O O . VAL B 1 150 ? 14.859 -8.422 -3.119 1 98.69 150 VAL B O 1
ATOM 3281 N N . LEU B 1 151 ? 14.336 -9.609 -4.879 1 98.88 151 LEU B N 1
ATOM 3282 C CA . LEU B 1 151 ? 12.883 -9.508 -4.77 1 98.88 151 LEU B CA 1
ATOM 3283 C C . LEU B 1 151 ? 12.258 -10.891 -4.598 1 98.88 151 LEU B C 1
ATOM 3285 O O . LEU B 1 151 ? 12.492 -11.789 -5.41 1 98.88 151 LEU B O 1
ATOM 3289 N N . LEU B 1 152 ? 11.508 -11.047 -3.543 1 98.94 152 LEU B N 1
ATOM 3290 C CA . LEU B 1 152 ? 10.867 -12.328 -3.27 1 98.94 152 LEU B CA 1
ATOM 3291 C C . LEU B 1 152 ? 9.406 -12.305 -3.703 1 98.94 152 LEU B C 1
ATOM 3293 O O . LEU B 1 152 ? 8.688 -11.352 -3.42 1 98.94 152 LEU B O 1
ATOM 3297 N N . PHE B 1 153 ? 9.016 -13.344 -4.387 1 98.94 153 PHE B N 1
ATOM 3298 C CA . PHE B 1 153 ? 7.629 -13.523 -4.809 1 98.94 153 PHE B CA 1
ATOM 3299 C C . PHE B 1 153 ? 7.082 -14.859 -4.332 1 98.94 153 PHE B C 1
ATOM 3301 O O . PHE B 1 153 ? 7.656 -15.914 -4.621 1 98.94 153 PHE B O 1
ATOM 3308 N N . PHE B 1 154 ? 6.035 -14.852 -3.598 1 98.69 154 PHE B N 1
ATOM 3309 C CA . PHE B 1 154 ? 5.367 -16.062 -3.135 1 98.69 154 PHE B CA 1
ATOM 3310 C C . PHE B 1 154 ? 3.91 -15.773 -2.785 1 98.69 154 PHE B C 1
ATOM 3312 O O . PHE B 1 154 ? 3.5 -14.609 -2.709 1 98.69 154 PHE B O 1
ATOM 3319 N N . HIS B 1 155 ? 3.133 -16.766 -2.641 1 98.38 155 HIS B N 1
ATOM 3320 C CA . HIS B 1 155 ? 1.687 -16.594 -2.59 1 98.38 155 HIS B CA 1
ATOM 3321 C C . HIS B 1 155 ? 1.211 -16.344 -1.165 1 98.38 155 HIS B C 1
ATOM 3323 O O . HIS B 1 155 ? 0.49 -15.367 -0.913 1 98.38 155 HIS B O 1
ATOM 3329 N N . HIS B 1 156 ? 1.616 -17.109 -0.155 1 97.81 156 HIS B N 1
ATOM 3330 C CA . HIS B 1 156 ? 1.1 -17.109 1.209 1 97.81 156 HIS B CA 1
ATOM 3331 C C . HIS B 1 156 ? 1.899 -16.172 2.104 1 97.81 156 HIS B C 1
ATOM 3333 O O . HIS B 1 156 ? 3.07 -16.422 2.391 1 97.81 156 HIS B O 1
ATOM 3339 N N . PRO B 1 157 ? 1.305 -15.125 2.607 1 96.88 157 PRO B N 1
ATOM 3340 C CA . PRO B 1 157 ? 2.029 -14.211 3.494 1 96.88 157 PRO B CA 1
ATOM 3341 C C . PRO B 1 157 ? 2.5 -14.891 4.781 1 96.88 157 PRO B C 1
ATOM 3343 O O . PRO B 1 157 ? 1.799 -15.75 5.32 1 96.88 157 PRO B O 1
ATOM 3346 N N . PRO B 1 158 ? 3.594 -14.5 5.305 1 96.44 158 PRO B N 1
ATOM 3347 C CA . PRO B 1 158 ? 4.141 -15.094 6.527 1 96.44 158 PRO B CA 1
ATOM 3348 C C . PRO B 1 158 ? 3.691 -14.367 7.793 1 96.44 158 PRO B C 1
ATOM 3350 O O . PRO B 1 158 ? 4.328 -14.5 8.844 1 96.44 158 PRO B O 1
ATOM 3353 N N . PHE B 1 159 ? 2.666 -13.523 7.727 1 94 159 PHE B N 1
ATOM 3354 C CA . PHE B 1 159 ? 2.205 -12.695 8.836 1 94 159 PHE B CA 1
ATOM 3355 C C . PHE B 1 159 ? 0.686 -12.734 8.945 1 94 159 PHE B C 1
ATOM 3357 O O . PHE B 1 159 ? 0.003 -13.148 8.008 1 94 159 PHE B O 1
ATOM 3364 N N . SER B 1 160 ? 0.201 -12.305 10.047 1 92.06 160 SER B N 1
ATOM 3365 C CA . SER B 1 160 ? -1.239 -12.18 10.25 1 92.06 160 SER B CA 1
ATOM 3366 C C . SER B 1 160 ? -1.765 -10.867 9.68 1 92.06 160 SER B C 1
ATOM 3368 O O . SER B 1 160 ? -1.104 -9.828 9.781 1 92.06 160 SER B O 1
ATOM 3370 N N . LEU B 1 161 ? -2.926 -10.883 9.188 1 92.12 161 LEU B N 1
ATOM 3371 C CA . LEU B 1 161 ? -3.531 -9.711 8.555 1 92.12 161 LEU B CA 1
ATOM 3372 C C . LEU B 1 161 ? -4.219 -8.828 9.594 1 92.12 161 LEU B C 1
ATOM 3374 O O . LEU B 1 161 ? -4.52 -7.664 9.32 1 92.12 161 LEU B O 1
ATOM 3378 N N . GLY B 1 162 ? -4.539 -9.398 10.75 1 89.94 162 GLY B N 1
ATOM 3379 C CA . GLY B 1 162 ? -5.34 -8.703 11.742 1 89.94 162 GLY B CA 1
ATOM 3380 C C . GLY B 1 162 ? -6.828 -8.758 11.453 1 89.94 162 GLY B C 1
ATOM 3381 O O . GLY B 1 162 ? -7.625 -8.156 12.18 1 89.94 162 GLY B O 1
ATOM 3382 N N . ILE B 1 163 ? -7.227 -9.344 10.359 1 88.94 163 ILE B N 1
ATOM 3383 C CA . ILE B 1 163 ? -8.625 -9.625 10.047 1 88.94 163 ILE B CA 1
ATOM 3384 C C . ILE B 1 163 ? -9 -11 10.594 1 88.94 163 ILE B C 1
ATOM 3386 O O . ILE B 1 163 ? -8.547 -12.031 10.086 1 88.94 163 ILE B O 1
ATOM 3390 N N . PRO B 1 164 ? -9.859 -11.023 11.547 1 90.12 164 PRO B N 1
ATOM 3391 C CA . PRO B 1 164 ? -10.086 -12.273 12.273 1 90.12 164 PRO B CA 1
ATOM 3392 C C . PRO B 1 164 ? -10.539 -13.414 11.367 1 90.12 164 PRO B C 1
ATOM 3394 O O . PRO B 1 164 ? -10.031 -14.531 11.469 1 90.12 164 PRO B O 1
ATOM 3397 N N . SER B 1 165 ? -11.469 -13.117 10.516 1 88.19 165 SER B N 1
ATOM 3398 C CA . SER B 1 165 ? -11.992 -14.164 9.641 1 88.19 165 SER B CA 1
ATOM 3399 C C . SER B 1 165 ? -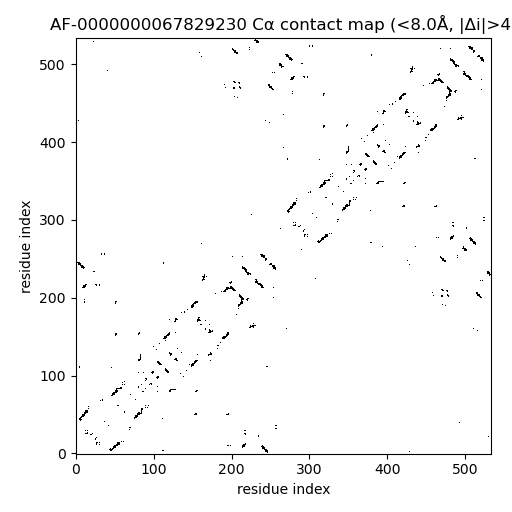10.906 -14.711 8.719 1 88.19 165 SER B C 1
ATOM 3401 O O . SER B 1 165 ? -10.805 -15.922 8.523 1 88.19 165 SER B O 1
ATOM 3403 N N . MET B 1 166 ? -10.078 -13.836 8.188 1 89.38 166 MET B N 1
ATOM 3404 C CA . MET B 1 166 ? -9 -14.242 7.289 1 89.38 166 MET B CA 1
ATOM 3405 C C . MET B 1 166 ? -7.922 -15.008 8.055 1 89.38 166 MET B C 1
ATOM 3407 O O . MET B 1 166 ? -7.426 -16.031 7.574 1 89.38 166 MET B O 1
ATOM 3411 N N . ASP B 1 167 ? -7.605 -14.5 9.211 1 89.69 167 ASP B N 1
ATOM 3412 C CA . ASP B 1 167 ? -6.559 -15.133 10.008 1 89.69 167 ASP B CA 1
ATOM 3413 C C . ASP B 1 167 ? -7.012 -16.5 10.531 1 89.69 167 ASP B C 1
ATOM 3415 O O . ASP B 1 167 ? -6.195 -17.391 10.719 1 89.69 167 ASP B O 1
ATOM 3419 N N . ALA B 1 168 ? -8.328 -16.609 10.711 1 84.69 168 ALA B N 1
ATOM 3420 C CA . ALA B 1 168 ? -8.883 -17.875 11.211 1 84.69 168 ALA B CA 1
ATOM 3421 C C . ALA B 1 168 ? -9.047 -18.891 10.086 1 84.69 168 ALA B C 1
ATOM 3423 O O . ALA B 1 168 ? -8.828 -20.094 10.281 1 84.69 168 ALA B O 1
ATOM 3424 N N . ILE B 1 169 ? -9.414 -18.344 8.93 1 75.38 169 ILE B N 1
ATOM 3425 C CA . ILE B 1 169 ? -9.852 -19.234 7.867 1 75.38 169 ILE B CA 1
ATOM 3426 C C . ILE B 1 169 ? -8.75 -19.375 6.824 1 75.38 169 ILE B C 1
ATOM 3428 O O . ILE B 1 169 ? -8.555 -20.453 6.25 1 75.38 169 ILE B O 1
ATOM 3432 N N . VAL B 1 170 ? -8.219 -18.172 6.512 1 63.81 170 VAL B N 1
ATOM 3433 C CA . VAL B 1 170 ? -7.242 -18.141 5.426 1 63.81 170 VAL B CA 1
ATOM 3434 C C . VAL B 1 170 ? -5.848 -18.438 5.977 1 63.81 170 VAL B C 1
ATOM 3436 O O . VAL B 1 170 ? -5.363 -17.734 6.867 1 63.81 170 VAL B O 1
ATOM 3439 N N . HIS B 1 171 ? -5.34 -19.594 5.461 1 63.81 171 HIS B N 1
ATOM 3440 C CA . HIS B 1 171 ? -4.125 -20.203 5.98 1 63.81 171 HIS B CA 1
ATOM 3441 C C . HIS B 1 171 ? -2.881 -19.578 5.363 1 63.81 171 HIS B C 1
ATOM 3443 O O . HIS B 1 171 ? -2.676 -19.656 4.148 1 63.81 171 HIS B O 1
ATOM 3449 N N . SER B 1 172 ? -2.221 -18.828 6.188 1 86.06 172 SER B N 1
ATOM 3450 C CA . SER B 1 172 ? -0.954 -18.188 5.84 1 86.06 172 SER B CA 1
ATOM 3451 C C . SER B 1 172 ? 0.198 -19.188 5.883 1 86.06 172 SER B C 1
ATOM 3453 O O . SER B 1 172 ? -0.025 -20.391 5.969 1 86.06 172 SER B O 1
ATOM 3455 N N . LEU B 1 173 ? 1.362 -18.75 5.578 1 96.5 173 LEU B N 1
ATOM 3456 C CA . LEU B 1 173 ? 2.566 -19.562 5.625 1 96.5 173 LEU B CA 1
ATOM 3457 C C . LEU B 1 173 ? 2.779 -20.141 7.027 1 96.5 173 LEU B C 1
ATOM 3459 O O . LEU B 1 173 ? 3.025 -19.391 7.973 1 96.5 173 LEU B O 1
ATOM 3463 N N . LYS B 1 174 ? 2.686 -21.453 7.227 1 95.06 174 LYS B N 1
ATOM 3464 C CA . LYS B 1 174 ? 2.625 -22.141 8.508 1 95.06 174 LYS B CA 1
ATOM 3465 C C . LYS B 1 174 ? 3.951 -22.031 9.258 1 95.06 174 LYS B C 1
ATOM 3467 O O . LYS B 1 174 ? 3.977 -22.016 10.492 1 95.06 174 LYS B O 1
ATOM 3472 N N . ASN B 1 175 ? 4.996 -22.031 8.539 1 97 175 ASN B N 1
ATOM 3473 C CA . ASN B 1 175 ? 6.301 -22.031 9.195 1 97 175 ASN B CA 1
ATOM 3474 C C . ASN B 1 175 ? 7.059 -20.734 8.938 1 97 175 ASN B C 1
ATOM 3476 O O . ASN B 1 175 ? 8.211 -20.75 8.5 1 97 175 ASN B O 1
ATOM 3480 N N . SER B 1 176 ? 6.441 -19.641 9.297 1 97.06 176 SER B N 1
ATOM 3481 C CA . SER B 1 176 ? 6.965 -18.297 9.086 1 97.06 176 SER B CA 1
ATOM 3482 C C . SER B 1 176 ? 8.281 -18.094 9.836 1 97.06 176 SER B C 1
ATOM 3484 O O . SER B 1 176 ? 9.172 -17.391 9.352 1 97.06 176 SER B O 1
ATOM 3486 N N . GLU B 1 177 ? 8.422 -18.672 11.039 1 96.69 177 GLU B N 1
ATOM 3487 C CA . GLU B 1 177 ? 9.641 -18.516 11.82 1 96.69 177 GLU B CA 1
ATOM 3488 C C . GLU B 1 177 ? 10.836 -19.172 11.133 1 96.69 177 GLU B C 1
ATOM 3490 O O . GLU B 1 177 ? 11.93 -18.609 11.102 1 96.69 177 GLU B O 1
ATOM 3495 N N . GLU B 1 178 ? 10.609 -20.359 10.609 1 98.56 178 GLU B N 1
ATOM 3496 C CA . GLU B 1 178 ? 11.664 -21.031 9.867 1 98.56 178 GLU B CA 1
ATOM 3497 C C . GLU B 1 178 ? 12.023 -20.266 8.594 1 98.56 178 GLU B C 1
ATOM 3499 O O . GLU B 1 178 ? 13.195 -20.188 8.227 1 98.56 178 GLU B O 1
ATOM 3504 N N . PHE B 1 179 ? 10.992 -19.828 7.957 1 98.75 179 PHE B N 1
ATOM 3505 C CA . PHE B 1 179 ? 11.195 -19 6.77 1 98.75 179 PHE B CA 1
ATOM 3506 C C . PHE B 1 179 ? 12.047 -17.781 7.09 1 98.75 179 PHE B C 1
ATOM 3508 O O . PHE B 1 179 ? 13.047 -17.516 6.414 1 98.75 179 PHE B O 1
ATOM 3515 N N . PHE B 1 180 ? 11.727 -17.062 8.188 1 98.5 180 PHE B N 1
ATOM 3516 C CA . PHE B 1 180 ? 12.492 -15.875 8.562 1 98.5 180 PHE B CA 1
ATOM 3517 C C . PHE B 1 180 ? 13.914 -16.25 8.953 1 98.5 180 PHE B C 1
ATOM 3519 O O . PHE B 1 180 ? 14.859 -15.5 8.68 1 98.5 180 PHE B O 1
ATOM 3526 N N . ALA B 1 181 ? 14.078 -17.344 9.609 1 98.69 181 ALA B N 1
ATOM 3527 C CA . ALA B 1 181 ? 15.414 -17.781 10 1 98.69 181 ALA B CA 1
ATOM 3528 C C . ALA B 1 181 ? 16.328 -17.891 8.781 1 98.69 181 ALA B C 1
ATOM 3530 O O . ALA B 1 181 ? 17.531 -17.609 8.867 1 98.69 181 ALA B O 1
ATOM 3531 N N . VAL B 1 182 ? 15.766 -18.266 7.652 1 98.81 182 VAL B N 1
ATOM 3532 C CA . VAL B 1 182 ? 16.531 -18.391 6.414 1 98.81 182 VAL B CA 1
ATOM 3533 C C . VAL B 1 182 ? 16.812 -17 5.848 1 98.81 182 VAL B C 1
ATOM 3535 O O . VAL B 1 182 ? 17.891 -16.766 5.297 1 98.81 182 VAL B O 1
ATOM 3538 N N . LEU B 1 183 ? 15.922 -16.062 5.961 1 98.75 183 LEU B N 1
ATOM 3539 C CA . LEU B 1 183 ? 16.047 -14.734 5.379 1 98.75 183 LEU B CA 1
ATOM 3540 C C . LEU B 1 183 ? 17 -13.875 6.203 1 98.75 183 LEU B C 1
ATOM 3542 O O . LEU B 1 183 ? 17.672 -13 5.656 1 98.75 183 LEU B O 1
ATOM 3546 N N . LYS B 1 184 ? 17.031 -14.086 7.469 1 98.31 184 LYS B N 1
ATOM 3547 C CA . LYS B 1 184 ? 17.609 -13.188 8.461 1 98.31 184 LYS B CA 1
ATOM 3548 C C . LYS B 1 184 ? 19.047 -12.836 8.117 1 98.31 184 LYS B C 1
ATOM 3550 O O . LYS B 1 184 ? 19.422 -11.664 8.102 1 98.31 184 LYS B O 1
ATOM 3555 N N . PRO B 1 185 ? 19.906 -13.82 7.734 1 98.12 185 PRO B N 1
ATOM 3556 C CA . PRO B 1 185 ? 21.297 -13.484 7.434 1 98.12 185 PRO B CA 1
ATOM 3557 C C . PRO B 1 185 ? 21.438 -12.625 6.184 1 98.12 185 PRO B C 1
ATOM 3559 O O . PRO B 1 185 ? 22.5 -12.031 5.957 1 98.12 185 PRO B O 1
ATOM 3562 N N . TYR B 1 186 ? 20.391 -12.562 5.391 1 97.88 186 TYR B N 1
ATOM 3563 C CA . TYR B 1 186 ? 20.484 -11.883 4.102 1 97.88 186 TYR B CA 1
ATOM 3564 C C . TYR B 1 186 ? 19.5 -10.719 4.031 1 97.88 186 TYR B C 1
ATOM 3566 O O . TYR B 1 186 ? 19.172 -10.242 2.943 1 97.88 186 TYR B O 1
ATOM 3574 N N . LYS B 1 187 ? 19.031 -10.305 5.113 1 96.44 187 LYS B N 1
ATOM 3575 C CA . LYS B 1 187 ? 17.953 -9.32 5.199 1 96.44 187 LYS B CA 1
ATOM 3576 C C . LYS B 1 187 ? 18.312 -8.047 4.43 1 96.44 187 LYS B C 1
ATOM 3578 O O . LYS B 1 187 ? 17.453 -7.473 3.746 1 96.44 187 LYS B O 1
ATOM 3583 N N . ASP B 1 188 ? 19.547 -7.629 4.438 1 93.38 188 ASP B N 1
ATOM 3584 C CA . ASP B 1 188 ? 19.984 -6.387 3.812 1 93.38 188 ASP B CA 1
ATOM 3585 C C . ASP B 1 188 ? 19.906 -6.48 2.291 1 93.38 188 ASP B C 1
ATOM 3587 O O . ASP B 1 188 ? 19.891 -5.461 1.599 1 93.38 188 ASP B O 1
ATOM 3591 N N . LYS B 1 189 ? 19.859 -7.734 1.776 1 96.12 189 LYS B N 1
ATOM 3592 C CA . LYS B 1 189 ? 19.812 -7.945 0.333 1 96.12 189 LYS B CA 1
ATOM 3593 C C . LYS B 1 189 ? 18.375 -8.008 -0.165 1 96.12 189 LYS B C 1
ATOM 3595 O O . LYS B 1 189 ? 18.125 -7.859 -1.361 1 96.12 189 LYS B O 1
ATOM 3600 N N . ILE B 1 190 ? 17.5 -8.273 0.699 1 98.19 190 ILE B N 1
ATOM 3601 C CA . ILE B 1 190 ? 16.094 -8.438 0.313 1 98.19 190 ILE B CA 1
ATOM 3602 C C . ILE B 1 190 ? 15.422 -7.074 0.224 1 98.19 190 ILE B C 1
ATOM 3604 O O . ILE B 1 190 ? 15.203 -6.418 1.243 1 98.19 190 ILE B O 1
ATOM 3608 N N . ARG B 1 191 ? 15.055 -6.688 -0.943 1 98.12 191 ARG B N 1
ATOM 3609 C CA . ARG B 1 191 ? 14.5 -5.359 -1.205 1 98.12 191 ARG B CA 1
ATOM 3610 C C . ARG B 1 191 ? 13.016 -5.309 -0.877 1 98.12 191 ARG B C 1
ATOM 3612 O O . ARG B 1 191 ? 12.508 -4.281 -0.424 1 98.12 191 ARG B O 1
ATOM 3619 N N . HIS B 1 192 ? 12.352 -6.387 -1.174 1 98.81 192 HIS B N 1
ATOM 3620 C CA . HIS B 1 192 ? 10.898 -6.355 -1.074 1 98.81 192 HIS B CA 1
ATOM 3621 C C . HIS B 1 192 ? 10.305 -7.754 -1.21 1 98.81 192 HIS B C 1
ATOM 3623 O O . HIS B 1 192 ? 10.867 -8.602 -1.901 1 98.81 192 HIS B O 1
ATOM 3629 N N . MET B 1 193 ? 9.234 -7.992 -0.518 1 98.81 193 MET B N 1
ATOM 3630 C CA . MET B 1 193 ? 8.438 -9.203 -0.688 1 98.81 193 MET B CA 1
ATOM 3631 C C . MET B 1 193 ? 7.105 -8.891 -1.359 1 98.81 193 MET B C 1
ATOM 3633 O O . MET B 1 193 ? 6.402 -7.965 -0.946 1 98.81 193 MET B O 1
ATOM 3637 N N . PHE B 1 194 ? 6.793 -9.617 -2.377 1 98.88 194 PHE B N 1
ATOM 3638 C CA . PHE B 1 194 ? 5.512 -9.539 -3.07 1 98.88 194 PHE B CA 1
ATOM 3639 C C . PHE B 1 194 ? 4.684 -10.797 -2.82 1 98.88 194 PHE B C 1
ATOM 3641 O O . PHE B 1 194 ? 5.133 -11.906 -3.098 1 98.88 194 PHE B O 1
ATOM 3648 N N . VAL B 1 195 ? 3.434 -10.594 -2.352 1 98.31 195 VAL B N 1
ATOM 3649 C CA . VAL B 1 195 ? 2.619 -11.742 -1.974 1 98.31 195 VAL B CA 1
ATOM 3650 C C . VAL B 1 195 ? 1.242 -11.641 -2.627 1 98.31 195 VAL B C 1
ATOM 3652 O O . VAL B 1 195 ? 0.937 -10.648 -3.291 1 98.31 195 VAL B O 1
ATOM 3655 N N . GLY B 1 196 ? 0.441 -12.727 -2.551 1 97.25 196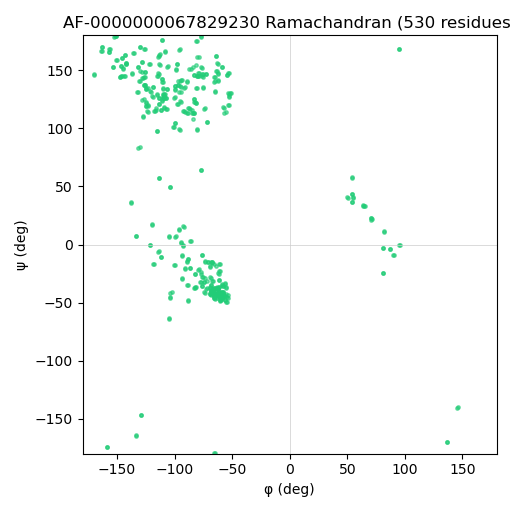 GLY B N 1
ATOM 3656 C CA . GLY B 1 196 ? -0.949 -12.781 -2.971 1 97.25 196 GLY B CA 1
ATOM 3657 C C . GLY B 1 196 ? -1.87 -13.359 -1.912 1 97.25 196 GLY B C 1
ATOM 3658 O O . GLY B 1 196 ? -1.745 -13.031 -0.729 1 97.25 196 GLY B O 1
ATOM 3659 N N . HIS B 1 197 ? -2.855 -14.016 -2.227 1 96.12 197 HIS B N 1
ATOM 3660 C CA . HIS B 1 197 ? -3.699 -14.82 -1.352 1 96.12 197 HIS B CA 1
ATOM 3661 C C . HIS B 1 197 ? -4.715 -13.953 -0.617 1 96.12 197 HIS B C 1
ATOM 3663 O O . HIS B 1 197 ? -5.82 -14.406 -0.311 1 96.12 197 HIS B O 1
ATOM 3669 N N . ILE B 1 198 ? -4.441 -12.688 -0.44 1 94.62 198 ILE B N 1
ATOM 3670 C CA . ILE B 1 198 ? -5.195 -11.836 0.474 1 94.62 198 ILE B CA 1
ATOM 3671 C C . ILE B 1 198 ? -6.312 -11.125 -0.286 1 94.62 198 ILE B C 1
ATOM 3673 O O . ILE B 1 198 ? -7.352 -10.789 0.292 1 94.62 198 ILE B O 1
ATOM 3677 N N . HIS B 1 199 ? -6.148 -10.844 -1.575 1 95.69 199 HIS B N 1
ATOM 3678 C CA . HIS B 1 199 ? -7.141 -10.18 -2.41 1 95.69 199 HIS B CA 1
ATOM 3679 C C . HIS B 1 199 ? -7.387 -8.75 -1.94 1 95.69 199 HIS B C 1
ATOM 3681 O O . HIS B 1 199 ? -8.523 -8.273 -1.94 1 95.69 199 HIS B O 1
ATOM 3687 N N . ARG B 1 200 ? -6.332 -8.102 -1.406 1 94.94 200 ARG B N 1
ATOM 3688 C CA . ARG B 1 200 ? -6.379 -6.711 -0.973 1 94.94 200 ARG B CA 1
ATOM 3689 C C . ARG B 1 200 ? -5.031 -6.027 -1.183 1 94.94 200 ARG B C 1
ATOM 3691 O O . ARG B 1 200 ? -3.98 -6.637 -0.974 1 94.94 200 ARG B O 1
ATOM 3698 N N . PRO B 1 201 ? -5.152 -4.73 -1.559 1 96.19 201 PRO B N 1
ATOM 3699 C CA . PRO B 1 201 ? -3.896 -3.982 -1.499 1 96.19 201 PRO B CA 1
ATOM 3700 C C . PRO B 1 201 ? -3.443 -3.705 -0.068 1 96.19 201 PRO B C 1
ATOM 3702 O O . PRO B 1 201 ? -4.066 -2.904 0.636 1 96.19 201 PRO B O 1
ATOM 3705 N N . ILE B 1 202 ? -2.496 -4.348 0.423 1 97.62 202 ILE B N 1
ATOM 3706 C CA . ILE B 1 202 ? -1.896 -4.098 1.729 1 97.62 202 ILE B CA 1
ATOM 3707 C C . ILE B 1 202 ? -0.383 -3.961 1.584 1 97.62 202 ILE B C 1
ATOM 3709 O O . ILE B 1 202 ? 0.191 -4.387 0.579 1 97.62 202 ILE B O 1
ATOM 3713 N N . CYS B 1 203 ? 0.221 -3.311 2.506 1 98.62 203 CYS B N 1
ATOM 3714 C CA . CYS B 1 203 ? 1.673 -3.168 2.508 1 98.62 203 CYS B CA 1
ATOM 3715 C C . CYS B 1 203 ? 2.205 -3.031 3.928 1 98.62 203 CYS B C 1
ATOM 3717 O O . CYS B 1 203 ? 1.452 -3.162 4.895 1 98.62 203 CYS B O 1
ATOM 3719 N N . GLY B 1 204 ? 3.436 -2.91 4.059 1 98.44 204 GLY B N 1
ATOM 3720 C CA . GLY B 1 204 ? 4.105 -2.715 5.332 1 98.44 204 GLY B CA 1
ATOM 3721 C C . GLY B 1 204 ? 5.465 -3.389 5.402 1 98.44 204 GLY B C 1
ATOM 3722 O O . GLY B 1 204 ? 6.262 -3.285 4.465 1 98.44 204 GLY B O 1
ATOM 3723 N N . SER B 1 205 ? 5.68 -3.93 6.586 1 98.31 205 SER B N 1
ATOM 3724 C CA . SER B 1 205 ? 6.93 -4.656 6.785 1 98.31 205 SER B CA 1
ATOM 3725 C C . SER B 1 205 ? 6.734 -5.84 7.73 1 98.31 205 SER B C 1
ATOM 3727 O O . SER B 1 205 ? 5.867 -5.801 8.609 1 98.31 205 SER B O 1
ATOM 3729 N N . TRP B 1 206 ? 7.395 -6.832 7.5 1 97.56 206 TRP B N 1
ATOM 3730 C CA . TRP B 1 206 ? 7.48 -8.023 8.336 1 97.56 206 TRP B CA 1
ATOM 3731 C C . TRP B 1 206 ? 8.93 -8.32 8.711 1 97.56 206 TRP B C 1
ATOM 3733 O O . TRP B 1 206 ? 9.773 -8.539 7.836 1 97.56 206 TRP B O 1
ATOM 3743 N N . ASN B 1 207 ? 9.273 -8.227 10.008 1 96.56 207 ASN B N 1
ATOM 3744 C CA . ASN B 1 207 ? 10.641 -8.359 10.508 1 96.56 207 ASN B CA 1
ATOM 3745 C C . ASN B 1 207 ? 11.594 -7.406 9.797 1 96.56 207 ASN B C 1
ATOM 3747 O O . ASN B 1 207 ? 12.711 -7.789 9.453 1 96.56 207 ASN B O 1
ATOM 3751 N N . GLY B 1 208 ? 11.102 -6.258 9.5 1 96.12 208 GLY B N 1
ATOM 3752 C CA . GLY B 1 208 ? 11.914 -5.203 8.922 1 96.12 208 GLY B CA 1
ATOM 3753 C C . GLY B 1 208 ? 11.992 -5.277 7.406 1 96.12 208 GLY B C 1
ATOM 3754 O O . GLY B 1 208 ? 12.602 -4.41 6.77 1 96.12 208 GLY B O 1
ATOM 3755 N N . ILE B 1 209 ? 11.422 -6.262 6.742 1 97.81 209 ILE B N 1
ATOM 3756 C CA . ILE B 1 209 ? 11.438 -6.402 5.289 1 97.81 209 ILE B CA 1
ATOM 3757 C C . ILE B 1 209 ? 10.141 -5.855 4.703 1 97.81 209 ILE B C 1
ATOM 3759 O O . ILE B 1 209 ? 9.047 -6.32 5.047 1 97.81 209 ILE B O 1
ATOM 3763 N N . PRO B 1 210 ? 10.242 -4.859 3.818 1 98.5 210 PRO B N 1
ATOM 3764 C CA . PRO B 1 210 ? 9.016 -4.316 3.219 1 98.5 210 PRO B CA 1
ATOM 3765 C C . PRO B 1 210 ? 8.273 -5.344 2.367 1 98.5 210 PRO B C 1
ATOM 3767 O O . PRO B 1 210 ? 8.898 -6.211 1.75 1 98.5 210 PRO B O 1
ATOM 3770 N N . PHE B 1 211 ? 6.93 -5.191 2.334 1 98.56 211 PHE B N 1
ATOM 3771 C CA . PHE B 1 211 ? 6.125 -6.078 1.501 1 98.56 211 PHE B CA 1
ATOM 3772 C C . PHE B 1 211 ? 4.926 -5.336 0.921 1 98.56 211 PHE B C 1
ATOM 3774 O O . PHE B 1 211 ? 4.559 -4.266 1.405 1 98.56 211 PHE B O 1
ATOM 3781 N N . SER B 1 212 ? 4.379 -5.898 -0.121 1 98.75 212 SER B N 1
ATOM 3782 C CA . SER B 1 212 ? 3.092 -5.477 -0.666 1 98.75 212 SER B CA 1
ATOM 3783 C C . SER B 1 212 ? 2.305 -6.664 -1.211 1 98.75 212 SER B C 1
ATOM 3785 O O . SER B 1 212 ? 2.889 -7.688 -1.575 1 98.75 212 SER B O 1
ATOM 3787 N N . CYS B 1 213 ? 1.075 -6.52 -1.171 1 98 213 CYS B N 1
ATOM 3788 C CA . CYS B 1 213 ? 0.141 -7.461 -1.778 1 98 213 CYS B CA 1
ATOM 3789 C C . CYS B 1 213 ? -0.704 -6.777 -2.846 1 98 213 CYS B C 1
ATOM 3791 O O . CYS B 1 213 ? -1.328 -5.746 -2.586 1 98 213 CYS B O 1
ATOM 3793 N N . ALA B 1 214 ? -0.72 -7.352 -4 1 97.38 214 ALA B N 1
ATOM 3794 C CA . ALA B 1 214 ? -1.544 -6.785 -5.066 1 97.38 214 ALA B CA 1
ATOM 3795 C C . ALA B 1 214 ? -3.02 -7.109 -4.848 1 97.38 214 ALA B C 1
ATOM 3797 O O . ALA B 1 214 ? -3.357 -8.164 -4.312 1 97.38 214 ALA B O 1
ATOM 3798 N N . PRO B 1 215 ? -3.893 -6.164 -5.258 1 97.62 215 PRO B N 1
ATOM 3799 C CA . PRO B 1 215 ? -5.301 -6.562 -5.32 1 97.62 215 PRO B CA 1
ATOM 3800 C C . PRO B 1 215 ? -5.559 -7.66 -6.348 1 97.62 215 PRO B C 1
ATOM 3802 O O . PRO B 1 215 ? -4.719 -7.91 -7.215 1 97.62 215 PRO B O 1
ATOM 3805 N N . SER B 1 216 ? -6.672 -8.297 -6.203 1 98.19 216 SER B N 1
ATOM 3806 C CA . SER B 1 216 ? -7.078 -9.336 -7.148 1 98.19 216 SER B CA 1
ATOM 3807 C C . SER B 1 216 ? -7.684 -8.727 -8.406 1 98.19 216 SER B C 1
ATOM 3809 O O . SER B 1 216 ? -8.375 -7.707 -8.344 1 98.19 216 SER B O 1
ATOM 3811 N N . THR B 1 217 ? -7.426 -9.375 -9.539 1 98.12 217 THR B N 1
ATOM 3812 C CA . THR B 1 217 ? -8.141 -8.977 -10.742 1 98.12 217 THR B CA 1
ATOM 3813 C C . THR B 1 217 ? -9.57 -9.508 -10.719 1 98.12 217 THR B C 1
ATOM 3815 O O . THR B 1 217 ? -10.398 -9.109 -11.547 1 98.12 217 THR B O 1
ATOM 3818 N N . ALA B 1 218 ? -9.93 -10.383 -9.758 1 97.62 218 ALA B N 1
ATOM 3819 C CA . ALA B 1 218 ? -11.219 -11.07 -9.773 1 97.62 218 ALA B CA 1
ATOM 3820 C C . ALA B 1 218 ? -12.172 -10.469 -8.742 1 97.62 218 ALA B C 1
ATOM 3822 O O . ALA B 1 218 ? -13.195 -9.891 -9.102 1 97.62 218 ALA B O 1
ATOM 3823 N N . HIS B 1 219 ? -11.836 -10.562 -7.496 1 97.12 219 HIS B N 1
ATOM 3824 C CA . HIS B 1 219 ? -12.648 -10.055 -6.395 1 97.12 219 HIS B CA 1
ATOM 3825 C C . HIS B 1 219 ? -11.781 -9.656 -5.207 1 97.12 219 HIS B C 1
ATOM 3827 O O . HIS B 1 219 ? -10.625 -10.078 -5.109 1 97.12 219 HIS B O 1
ATOM 3833 N N . GLN B 1 220 ? -12.305 -8.828 -4.371 1 96.62 220 GLN B N 1
ATOM 3834 C CA . GLN B 1 220 ? -11.547 -8.289 -3.246 1 96.62 220 GLN B CA 1
ATOM 3835 C C . GLN B 1 220 ? -12.102 -8.789 -1.916 1 96.62 220 GLN B C 1
ATOM 3837 O O . GLN B 1 220 ? -13.281 -9.141 -1.822 1 96.62 220 GLN B O 1
ATOM 3842 N N . ILE B 1 221 ? -11.312 -8.812 -0.967 1 95.19 221 ILE B N 1
ATOM 3843 C CA . ILE B 1 221 ? -11.727 -9.109 0.399 1 95.19 221 ILE B CA 1
ATOM 3844 C C . ILE B 1 221 ? -11.977 -7.812 1.157 1 95.19 221 ILE B C 1
ATOM 3846 O O . ILE B 1 221 ? -11.211 -6.855 1.044 1 95.19 221 ILE B O 1
ATOM 3850 N N . ALA B 1 222 ? -13.031 -7.77 1.881 1 95.06 222 ALA B N 1
ATOM 3851 C CA . ALA B 1 222 ? -13.391 -6.605 2.686 1 95.06 222 ALA B CA 1
ATOM 3852 C C . ALA B 1 222 ? -12.594 -6.574 3.986 1 95.06 222 ALA B C 1
ATOM 3854 O O . ALA B 1 222 ? -12.219 -7.621 4.52 1 95.06 222 ALA B O 1
ATOM 3855 N N . LEU B 1 223 ? -12.328 -5.367 4.398 1 93.25 223 LEU B N 1
ATOM 3856 C CA . LEU B 1 223 ? -11.742 -5.18 5.719 1 93.25 223 LEU B CA 1
ATOM 3857 C C . LEU B 1 223 ? -12.805 -5.254 6.809 1 93.25 223 LEU B C 1
ATOM 3859 O O . LEU B 1 223 ? -13.578 -4.309 6.988 1 93.25 223 LEU B O 1
ATOM 3863 N N . ASN B 1 224 ? -12.922 -6.367 7.434 1 91.81 224 ASN B N 1
ATOM 3864 C CA . ASN B 1 224 ? -13.898 -6.602 8.492 1 91.81 224 ASN B CA 1
ATOM 3865 C C . ASN B 1 224 ? -13.234 -7.152 9.75 1 91.81 224 ASN B C 1
ATOM 3867 O O . ASN B 1 224 ? -12.828 -8.312 9.789 1 91.81 224 ASN B O 1
ATOM 3871 N N . PHE B 1 225 ? -13.211 -6.309 10.75 1 90.38 225 PHE B N 1
ATOM 3872 C CA . PHE B 1 225 ? -12.555 -6.703 11.992 1 90.38 225 PHE B CA 1
ATOM 3873 C C . PHE B 1 225 ? -13.555 -7.289 12.977 1 90.38 225 PHE B C 1
ATOM 3875 O O . PHE B 1 225 ? -13.188 -7.703 14.078 1 90.38 225 PHE B O 1
ATOM 3882 N N . GLN B 1 226 ? -14.836 -7.422 12.656 1 86.25 226 GLN B N 1
ATOM 3883 C CA . GLN B 1 226 ? -15.906 -7.68 13.617 1 86.25 226 GLN B CA 1
ATOM 3884 C C . GLN B 1 226 ? -16.281 -9.156 13.625 1 86.25 226 GLN B C 1
ATOM 3886 O O . GLN B 1 226 ? -17.062 -9.602 14.484 1 86.25 226 GLN B O 1
ATOM 3891 N N . SER B 1 227 ? -15.922 -9.906 12.633 1 82.38 227 SER B N 1
ATOM 3892 C CA . SER B 1 227 ? -16.344 -11.297 12.578 1 82.38 227 SER B CA 1
ATOM 3893 C C . SER B 1 227 ? -15.172 -12.227 12.305 1 82.38 227 SER B C 1
ATOM 3895 O O . SER B 1 227 ? -14.289 -11.898 11.508 1 82.38 227 SER B O 1
ATOM 3897 N N . ASP B 1 228 ? -15.25 -13.328 13 1 83.31 228 ASP B N 1
ATOM 3898 C CA . ASP B 1 228 ? -14.281 -14.383 12.719 1 83.31 228 ASP B CA 1
ATOM 3899 C C . ASP B 1 228 ? -14.922 -15.523 11.93 1 83.31 228 ASP B C 1
ATOM 3901 O O . ASP B 1 228 ? -14.273 -16.547 11.672 1 83.31 228 ASP B O 1
ATOM 3905 N N . LYS B 1 229 ? -16.156 -15.359 11.5 1 85.88 229 LYS B N 1
ATOM 3906 C CA . LYS B 1 229 ? -16.875 -16.484 10.93 1 85.88 229 LYS B CA 1
ATOM 3907 C C . LYS B 1 229 ? -16.938 -16.375 9.406 1 85.88 229 LYS B C 1
ATOM 3909 O O . LYS B 1 229 ? -16.781 -17.375 8.703 1 85.88 229 LYS B O 1
ATOM 3914 N N . SER B 1 230 ? -17.172 -15.219 8.906 1 90.25 230 SER B N 1
ATOM 3915 C CA . SER B 1 230 ? -17.375 -15.086 7.469 1 90.25 230 SER B CA 1
ATOM 3916 C C . SER B 1 230 ? -16.375 -14.102 6.863 1 90.25 230 SER B C 1
ATOM 3918 O O . SER B 1 230 ? -16.094 -13.062 7.461 1 90.25 230 SER B O 1
ATOM 3920 N N . VAL B 1 231 ? -15.836 -14.555 5.77 1 92.81 231 VAL B N 1
ATOM 3921 C CA . VAL B 1 231 ? -15.016 -13.648 4.98 1 92.81 231 VAL B CA 1
ATOM 3922 C C . VAL B 1 231 ? -15.891 -12.891 3.982 1 92.81 231 VAL B C 1
ATOM 3924 O O . VAL B 1 231 ? -16.562 -13.508 3.145 1 92.81 231 VAL B O 1
ATOM 3927 N N . LEU B 1 232 ? -15.969 -11.609 4.094 1 94.75 232 LEU B N 1
ATOM 3928 C CA . LEU B 1 232 ? -16.766 -10.766 3.209 1 94.75 232 LEU B CA 1
ATOM 3929 C C . LEU B 1 232 ? -15.906 -10.141 2.121 1 94.75 232 LEU B C 1
ATOM 3931 O O . LEU B 1 232 ? -14.688 -10.008 2.289 1 94.75 232 LEU B O 1
ATOM 3935 N N . GLY B 1 233 ? -16.547 -9.812 1.026 1 96 233 GLY B N 1
ATOM 3936 C CA . GLY B 1 233 ? -15.758 -9.242 -0.059 1 96 233 GLY B CA 1
ATOM 3937 C C . GLY B 1 233 ? -16.594 -8.438 -1.041 1 96 233 GLY B C 1
ATOM 3938 O O . GLY B 1 233 ? -17.734 -8.094 -0.753 1 96 233 GLY B O 1
ATOM 3939 N N . PHE B 1 234 ? -15.883 -8.039 -2.082 1 96.31 234 PHE B N 1
ATOM 3940 C CA . PHE B 1 234 ? -16.453 -7.254 -3.166 1 96.31 234 PHE B CA 1
ATOM 3941 C C . PHE B 1 234 ? -16.219 -7.93 -4.512 1 96.31 234 PHE B C 1
ATOM 3943 O O . PHE B 1 234 ? -15.094 -8.32 -4.828 1 96.31 234 PHE B O 1
ATOM 3950 N N . LYS B 1 235 ? -17.234 -8.008 -5.316 1 94.31 235 LYS B N 1
ATOM 3951 C CA . LYS B 1 235 ? -17.078 -8.562 -6.66 1 94.31 235 LYS B CA 1
ATOM 3952 C C . LYS B 1 235 ? -16.344 -7.598 -7.578 1 94.31 235 LYS B C 1
ATOM 3954 O O . LYS B 1 235 ? -15.711 -8.016 -8.547 1 94.31 235 LYS B O 1
ATOM 3959 N N . GLU B 1 236 ? -16.453 -6.332 -7.344 1 90.5 236 GLU B N 1
ATOM 3960 C CA . GLU B 1 236 ? -15.766 -5.238 -8.023 1 90.5 236 GLU B CA 1
ATOM 3961 C C . GLU B 1 236 ? -15.125 -4.281 -7.016 1 90.5 236 GLU B C 1
ATOM 3963 O O . GLU B 1 236 ? -15.594 -4.164 -5.883 1 90.5 236 GLU B O 1
ATOM 3968 N N . PRO B 1 237 ? -14.047 -3.658 -7.34 1 90.81 237 PRO B N 1
ATOM 3969 C CA . PRO B 1 237 ? -13.391 -3.648 -8.648 1 90.81 237 PRO B CA 1
ATOM 3970 C C . PRO B 1 237 ? -12.281 -4.688 -8.766 1 90.81 237 PRO B C 1
ATOM 3972 O O . PRO B 1 237 ? -11.906 -5.305 -7.762 1 90.81 237 PRO B O 1
ATOM 3975 N N . SER B 1 238 ? -11.758 -4.93 -10.039 1 96.44 238 SER B N 1
ATOM 3976 C CA . SER B 1 238 ? -10.484 -5.602 -10.289 1 96.44 238 SER B CA 1
ATOM 3977 C C . SER B 1 238 ? -9.312 -4.637 -10.133 1 96.44 238 SER B C 1
ATOM 3979 O O . SER B 1 238 ? -9.477 -3.422 -10.25 1 96.44 238 SER B O 1
ATOM 3981 N N . GLY B 1 239 ? -8.164 -5.176 -9.812 1 97.75 239 GLY B N 1
ATOM 3982 C CA . GLY B 1 239 ? -7.008 -4.301 -9.711 1 97.75 239 GLY B CA 1
ATOM 3983 C C . GLY B 1 239 ? -5.691 -5.031 -9.914 1 97.75 239 GLY B C 1
ATOM 3984 O O . GLY B 1 239 ? -5.664 -6.262 -10 1 97.75 239 GLY B O 1
ATOM 3985 N N . TYR B 1 240 ? -4.652 -4.305 -10.07 1 98.25 240 TYR B N 1
ATOM 3986 C CA . TYR B 1 240 ? -3.275 -4.777 -10.172 1 98.25 240 TYR B CA 1
ATOM 3987 C C . TYR B 1 240 ? -2.299 -3.713 -9.688 1 98.25 240 TYR B C 1
ATOM 3989 O O . TYR B 1 240 ? -2.711 -2.66 -9.188 1 98.25 240 TYR B O 1
ATOM 3997 N N . SER B 1 241 ? -1.036 -4.016 -9.703 1 98.5 241 SER B N 1
ATOM 3998 C CA . SER B 1 241 ? -0.049 -3.057 -9.219 1 98.5 241 SER B CA 1
ATOM 3999 C C . SER B 1 241 ? 1.022 -2.787 -10.266 1 98.5 241 SER B C 1
ATOM 4001 O O . SER B 1 241 ? 1.374 -3.676 -11.047 1 98.5 241 SER B O 1
ATOM 4003 N N . ILE B 1 242 ? 1.469 -1.573 -10.312 1 98.5 242 ILE B N 1
ATOM 4004 C CA . ILE B 1 242 ? 2.633 -1.136 -11.078 1 98.5 242 ILE B CA 1
ATOM 4005 C C . ILE B 1 242 ? 3.785 -0.824 -10.125 1 98.5 242 ILE B C 1
ATOM 4007 O O . ILE B 1 242 ? 3.633 -0.031 -9.195 1 98.5 242 ILE B O 1
ATOM 4011 N N . VAL B 1 243 ? 4.895 -1.433 -10.375 1 98.75 243 VAL B N 1
ATOM 4012 C CA . VAL B 1 243 ? 6.043 -1.27 -9.492 1 98.75 243 VAL B CA 1
ATOM 4013 C C . VAL B 1 243 ? 7.164 -0.54 -10.227 1 98.75 243 VAL B C 1
ATOM 4015 O O . VAL B 1 243 ? 7.539 -0.925 -11.336 1 98.75 243 VAL B O 1
ATOM 4018 N N . LEU B 1 244 ? 7.645 0.529 -9.664 1 97.88 244 LEU B N 1
ATOM 4019 C CA . LEU B 1 244 ? 8.781 1.29 -10.164 1 97.88 244 LEU B CA 1
ATOM 4020 C C . LEU B 1 244 ? 9.992 1.125 -9.25 1 97.88 244 LEU B C 1
ATOM 4022 O O . LEU B 1 244 ? 9.883 1.297 -8.039 1 97.88 244 LEU B O 1
ATOM 4026 N N . VAL B 1 245 ? 11.117 0.776 -9.859 1 97.5 245 VAL B N 1
ATOM 4027 C CA . VAL B 1 245 ? 12.289 0.45 -9.055 1 97.5 245 VAL B CA 1
ATOM 4028 C C . VAL B 1 245 ? 13.508 1.184 -9.602 1 97.5 245 VAL B C 1
ATOM 4030 O O . VAL B 1 245 ? 13.734 1.205 -10.812 1 97.5 245 VAL B O 1
ATOM 4033 N N . ASN B 1 246 ? 14.219 1.817 -8.781 1 95.19 246 ASN B N 1
ATOM 4034 C CA . ASN B 1 246 ? 15.602 2.219 -9.039 1 95.19 246 ASN B CA 1
ATOM 4035 C C . ASN B 1 246 ? 16.516 1.898 -7.855 1 95.19 246 ASN B C 1
ATOM 4037 O O . ASN B 1 246 ? 16.156 1.087 -7 1 95.19 246 ASN B O 1
ATOM 4041 N N . ASN B 1 247 ? 17.688 2.445 -7.766 1 93 247 ASN B N 1
ATOM 4042 C CA . ASN B 1 247 ? 18.656 2.045 -6.762 1 93 247 ASN B CA 1
ATOM 4043 C C . ASN B 1 247 ? 18.203 2.414 -5.355 1 93 247 ASN B C 1
ATOM 4045 O O . ASN B 1 247 ? 18.438 1.665 -4.402 1 93 247 ASN B O 1
ATOM 4049 N N . ASP B 1 248 ? 17.453 3.516 -5.262 1 93.38 248 ASP B N 1
ATOM 4050 C CA . ASP B 1 248 ? 17.203 4.043 -3.92 1 93.38 248 ASP B CA 1
ATOM 4051 C C . ASP B 1 248 ? 15.742 3.896 -3.535 1 93.38 248 ASP B C 1
ATOM 4053 O O . ASP B 1 248 ? 15.375 4.094 -2.375 1 93.38 248 ASP B O 1
ATOM 4057 N N . GLN B 1 249 ? 14.906 3.531 -4.57 1 95.69 249 GLN B N 1
ATOM 4058 C CA . GLN B 1 249 ? 13.492 3.492 -4.219 1 95.69 249 GLN B CA 1
ATOM 4059 C C . GLN B 1 249 ? 12.781 2.346 -4.93 1 95.69 249 GLN B C 1
ATOM 4061 O O . GLN B 1 249 ? 13.211 1.904 -5.996 1 95.69 249 GLN B O 1
ATOM 4066 N N . LEU B 1 250 ? 11.859 1.752 -4.34 1 98.25 250 LEU B N 1
ATOM 4067 C CA . LEU B 1 250 ? 10.828 0.867 -4.867 1 98.25 250 LEU B CA 1
ATOM 4068 C C . LEU B 1 250 ? 9.438 1.389 -4.516 1 98.25 250 LEU B C 1
ATOM 4070 O O . LEU B 1 250 ? 9.102 1.541 -3.338 1 98.25 250 LEU B O 1
ATOM 4074 N N . ILE B 1 251 ? 8.641 1.679 -5.531 1 97.94 251 ILE B N 1
ATOM 4075 C CA . ILE B 1 251 ? 7.305 2.227 -5.32 1 97.94 251 ILE B CA 1
ATOM 4076 C C . ILE B 1 251 ? 6.262 1.297 -5.938 1 97.94 251 ILE B C 1
ATOM 4078 O O . ILE B 1 251 ? 6.414 0.858 -7.082 1 97.94 251 ILE B O 1
ATOM 4082 N N . VAL B 1 252 ? 5.273 1.005 -5.191 1 98.75 252 VAL B N 1
ATOM 4083 C CA . VAL B 1 252 ? 4.145 0.205 -5.652 1 98.75 252 VAL B CA 1
ATOM 4084 C C . VAL B 1 252 ? 2.908 1.091 -5.789 1 98.75 252 VAL B C 1
ATOM 4086 O O . VAL B 1 252 ? 2.436 1.666 -4.809 1 98.75 252 VAL B O 1
ATOM 4089 N N . HIS B 1 253 ? 2.398 1.211 -6.965 1 98 253 HIS B N 1
ATOM 4090 C CA . HIS B 1 253 ? 1.127 1.869 -7.242 1 98 253 HIS B CA 1
ATOM 4091 C C . HIS B 1 253 ? 0.004 0.85 -7.406 1 98 253 HIS B C 1
ATOM 4093 O O . HIS B 1 253 ? 0.11 -0.071 -8.219 1 98 253 HIS B O 1
ATOM 4099 N N . PHE B 1 254 ? -1.051 1.039 -6.66 1 97.56 254 PHE B N 1
ATOM 4100 C CA . PHE B 1 254 ? -2.227 0.195 -6.832 1 97.56 254 PHE B CA 1
ATOM 4101 C C . PHE B 1 254 ? -3.205 0.823 -7.816 1 97.56 254 PHE B C 1
ATOM 4103 O O . PHE B 1 254 ? -3.469 2.025 -7.758 1 97.56 254 PHE B O 1
ATOM 4110 N N . GLN B 1 255 ? -3.695 -0.002 -8.719 1 96.25 255 GLN B N 1
ATOM 4111 C CA . GLN B 1 255 ? -4.559 0.475 -9.789 1 96.25 255 GLN B CA 1
ATOM 4112 C C . GLN B 1 255 ? -5.863 -0.315 -9.844 1 96.25 255 GLN B C 1
ATOM 4114 O O . GLN B 1 255 ? -5.848 -1.547 -9.906 1 96.25 255 GLN B O 1
ATOM 4119 N N . GLU B 1 256 ? -6.973 0.399 -9.789 1 95.69 256 GLU B N 1
ATOM 4120 C CA . GLU B 1 256 ? -8.258 -0.205 -10.133 1 95.69 256 GLU B CA 1
ATOM 4121 C C . GLU B 1 256 ? -8.461 -0.242 -11.641 1 95.69 256 GLU B C 1
ATOM 4123 O O . GLU B 1 256 ? -8.211 0.749 -12.336 1 95.69 256 GLU B O 1
ATOM 4128 N N . CYS B 1 257 ? -8.906 -1.344 -12.117 1 96.25 257 CYS B N 1
ATOM 4129 C CA . CYS B 1 257 ? -9.07 -1.499 -13.555 1 96.25 257 CYS B CA 1
ATOM 4130 C C . CYS B 1 257 ? -10.266 -0.695 -14.062 1 96.25 257 CYS B C 1
ATOM 4132 O O . CYS B 1 257 ? -11.266 -0.561 -13.359 1 96.25 257 CYS B O 1
ATOM 4134 N N . ASN B 1 258 ? -10.133 -0.214 -15.25 1 91.94 258 ASN B N 1
ATOM 4135 C CA . ASN B 1 258 ? -11.211 0.383 -16.031 1 91.94 258 ASN B CA 1
ATOM 4136 C C . ASN B 1 258 ? -11.75 1.646 -15.367 1 91.94 258 ASN B C 1
ATOM 4138 O O . ASN B 1 258 ? -12.961 1.867 -15.336 1 91.94 258 ASN B O 1
ATOM 4142 N N . LYS B 1 259 ? -10.883 2.355 -14.727 1 92.5 259 LYS B N 1
ATOM 4143 C CA . LYS B 1 259 ? -11.266 3.656 -14.18 1 92.5 259 LYS B CA 1
ATOM 4144 C C . LYS B 1 259 ? -10.859 4.785 -15.117 1 92.5 259 LYS B C 1
ATOM 4146 O O . LYS B 1 259 ? -9.75 4.777 -15.664 1 92.5 259 LYS B O 1
ATOM 4151 N N . THR B 1 260 ? -11.719 5.738 -15.312 1 93.31 260 THR B N 1
ATOM 4152 C CA . THR B 1 260 ? -11.43 6.914 -16.125 1 93.31 260 THR B CA 1
ATOM 4153 C C . THR B 1 260 ? -11.398 8.172 -15.258 1 9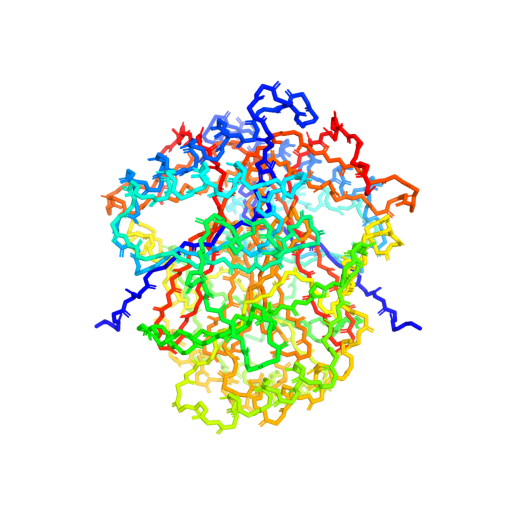3.31 260 THR B C 1
ATOM 4155 O O . THR B 1 260 ? -12.375 8.477 -14.562 1 93.31 260 THR B O 1
ATOM 4158 N N . PRO B 1 261 ? -10.297 8.82 -15.281 1 94.69 261 PRO B N 1
ATOM 4159 C CA . PRO B 1 261 ? -10.258 10.07 -14.516 1 94.69 261 PRO B CA 1
ATOM 4160 C C . PRO B 1 261 ? -11.398 11.023 -14.883 1 94.69 261 PRO B C 1
ATOM 4162 O O . PRO B 1 261 ? -11.789 11.102 -16.047 1 94.69 261 PRO B O 1
ATOM 4165 N N . ASN B 1 262 ? -11.883 11.805 -13.906 1 96 262 ASN B N 1
ATOM 4166 C CA . ASN B 1 262 ? -13.047 12.641 -14.156 1 96 262 ASN B CA 1
ATOM 4167 C C . ASN B 1 262 ? -12.844 14.062 -13.633 1 96 262 ASN B C 1
ATOM 4169 O O . ASN B 1 262 ? -13.797 14.844 -13.555 1 96 262 ASN B O 1
ATOM 4173 N N . ILE B 1 263 ? -11.633 14.375 -13.18 1 95.44 263 ILE B N 1
ATOM 4174 C CA . ILE B 1 263 ? -11.297 15.742 -12.797 1 95.44 263 ILE B CA 1
ATOM 4175 C C . ILE B 1 263 ? -9.867 16.062 -13.219 1 95.44 263 ILE B C 1
ATOM 4177 O O . ILE B 1 263 ? -9.055 15.156 -13.438 1 95.44 263 ILE B O 1
ATOM 4181 N N . ILE B 1 264 ? -9.57 17.297 -13.398 1 93.25 264 ILE B N 1
ATOM 4182 C CA . ILE B 1 264 ? -8.227 17.828 -13.586 1 93.25 264 ILE B CA 1
ATOM 4183 C C . ILE B 1 264 ? -7.801 18.578 -12.328 1 93.25 264 ILE B C 1
ATOM 4185 O O . ILE B 1 264 ? -8.477 19.531 -11.906 1 93.25 264 ILE B O 1
ATOM 4189 N N . ILE B 1 265 ? -6.805 18.078 -11.727 1 89.31 265 ILE B N 1
ATOM 4190 C CA . ILE B 1 265 ? -6.336 18.656 -10.469 1 89.31 265 ILE B CA 1
ATOM 4191 C C . ILE B 1 265 ? -5.457 19.859 -10.758 1 89.31 265 ILE B C 1
ATOM 4193 O O . ILE B 1 265 ? -4.531 19.797 -11.562 1 89.31 265 ILE B O 1
ATOM 4197 N N . LYS B 1 266 ? -5.848 20.984 -10.227 1 73.56 266 LYS B N 1
ATOM 4198 C CA . LYS B 1 266 ? -5.102 22.219 -10.383 1 73.56 266 LYS B CA 1
ATOM 4199 C C . LYS B 1 266 ? -4.172 22.469 -9.195 1 73.56 266 LYS B C 1
ATOM 4201 O O . LYS B 1 266 ? -4.605 22.422 -8.039 1 73.56 266 LYS B O 1
ATOM 4206 N N . ALA B 1 267 ? -2.736 22.078 -9.406 1 60.75 267 ALA B N 1
ATOM 4207 C CA . ALA B 1 267 ? -1.759 22.328 -8.352 1 60.75 267 ALA B CA 1
ATOM 4208 C C . ALA B 1 267 ? -1.854 23.75 -7.832 1 60.75 267 ALA B C 1
ATOM 4210 O O . ALA B 1 267 ? -2.229 24.672 -8.578 1 60.75 267 ALA B O 1
#

Radius of gyration: 22.51 Å; Cα contacts (8 Å, |Δi|>4): 1333; chains: 2; bounding box: 47×62×49 Å

Foldseek 3Di:
DFDKAKEWEAEQLAQEDPPDADVNHHSLVLVLLVLVVCVVPPLRHQEYEYAENQHNQQALVSLLSVCVSCVVHPHYYYYAYAQNHDLVSNCVNPVPQDDDPVRANWDWDQTPQFIETHAHQYDHPD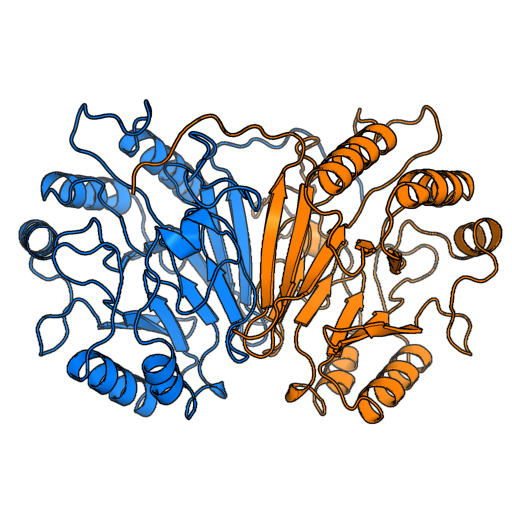QAGEQDPVRLVVVLVCLVPGPAQYEYGHAFALDDPLAQQCPLPRHHYPPSVSSCVSCVVRVVRHAEYEYESQQDWDWDDDPRHTYTYAHHSAWHWDRDNDDNHDTDTGRDDGWIWMWIHGDPDIDIDIDTGPDDDDDDDDD/DFDKAKEWEAEQLAQEPPPDADVNHHSLVLVLLVLVVCVVPPLRHQEYEYAENQHNQQALVSLLSVCVSCVVHPHYYYYAYAQNHDLVSNCVNPVPQDDDPVRANWDWDQTPQFIETHAHQYDHPDQAGEQDPVRLVVVLVCLVPGPAAYEYGHAFALDDPLAQQCNLPRHHYPPSVSSCVSCVVRVVRHAEYEYESQQDWDWDDDPRHTYTYAHHSAWHWDRDNDDNHDTDTGRDDGKIWMWIHGDPDIDIDIDTGPDDDDDDDDD

Solvent-accessible surface area (backbone atoms only — not comparable to full-atom values): 27198 Å² total; per-residue (Å²): 127,84,70,70,47,38,31,38,39,37,15,34,33,34,24,41,57,90,94,46,63,58,88,87,32,50,24,60,60,37,42,48,52,45,49,53,50,40,61,73,73,45,69,78,28,65,32,36,39,32,21,7,20,51,21,52,77,24,50,35,67,32,49,46,50,48,50,58,64,52,66,76,46,92,40,54,72,48,75,27,46,15,51,36,40,36,67,68,24,44,37,69,57,39,68,82,60,70,51,36,100,86,67,46,52,26,50,72,45,87,48,98,84,22,36,35,38,37,35,45,26,54,36,92,93,30,72,34,18,37,67,54,71,70,55,45,50,52,49,42,53,53,59,72,67,52,88,52,46,26,35,40,36,26,12,48,43,65,64,78,81,78,29,41,15,47,59,69,67,50,42,37,26,72,47,33,68,62,54,45,63,58,41,57,90,46,47,92,39,45,67,36,36,40,29,17,80,61,24,35,54,33,34,38,27,52,74,82,36,25,35,39,26,30,21,6,24,31,36,29,48,50,93,48,76,88,39,61,81,59,39,42,9,26,63,64,64,29,23,29,27,44,35,41,32,44,97,51,35,37,40,39,40,68,40,66,52,94,68,74,69,76,42,76,55,81,131,126,83,70,72,47,37,31,38,37,37,14,34,33,33,24,40,58,91,93,46,62,58,87,88,33,50,21,57,60,37,43,49,53,47,49,53,50,40,61,72,74,46,69,79,27,67,31,36,37,32,21,9,20,52,21,53,76,22,50,35,66,31,50,45,50,47,51,60,62,52,65,76,46,91,39,55,71,49,75,26,45,16,52,36,40,37,67,69,26,45,38,68,57,38,69,82,60,69,51,36,98,88,68,45,52,26,51,74,46,87,48,98,85,22,36,34,38,39,34,46,26,54,37,92,93,30,71,33,18,37,66,54,71,70,55,46,50,51,49,41,54,52,59,70,68,52,89,52,47,27,37,40,35,27,11,46,44,64,65,79,80,78,29,42,14,46,59,70,67,50,41,38,26,72,50,34,68,61,52,43,64,58,42,56,90,46,48,92,40,45,67,35,37,40,28,19,81,62,23,35,54,32,33,35,29,53,74,81,37,25,36,38,25,31,20,7,25,32,36,29,48,51,94,47,75,87,38,60,81,60,40,41,10,26,62,66,64,27,23,28,27,44,35,42,33,44,96,50,37,37,39,39,40,69,42,66,52,94,68,74,68,76,43,74,54,80,130

Sequence (534 aa):
MQSIIKFIHISDTHISAQGCLVYDNNPRVKLQTCIDEIKRDHLDAAFLILTGDVTNDGSMECFSFLQEVLSELPMPWYLVMGNHDLKQSLFTAIPEYPRDPNGFVQFTVDTPVGLCIILDTTIANQSSGILCAARLDWLANELKQATKPVLLFFHHPPFSLGIPSMDAIVHSLKNSEEFFAVLKPYKDKIRHMFVGHIHRPICGSWNGIPFSCAPSTAHQIALNFQSDKSVLGFKEPSGYSIVLVNNDQLIVHFQECNKTPNIIIKAMQSIIKFIHISDTHISAQGCLVYDNNPRVKLQTCIDEIKRDHLDAAFLILTGDVTNDGSMECFSFLQEVLSELPMPWYLVMGNHDLKQSLFTAIPEYPRDPNGFVQFTVDTPVGLCIILDTTIANQSSGILCAARLDWLANELKQATKPVLLFFHHPPFSLGIPSMDAIVHSLKNSEEFFAVLKPYKDKIRHMFVGHIHRPICGSWNGIPFSCAPSTAHQIALNFQSDKSVLGFKEPSGYSIVLVNNDQLIVHFQECNKTPNIIIKA

Organism: Lawsonia intracellularis (strain PHE/MN1-00) (NCBI:txid363253)